Protein AF-A0A973GA09-F1 (afdb_monomer)

Mean predicted aligned error: 13.5 Å

Secondary structure (DSSP, 8-state):
------B-EEEE-SBTTTB--HHHHHHHHHHHHHHTT----HHHHGGGTTS-HHHHHHHHHHHHTPPPPTTTTHHHHHHHHHHHHHHHTT--GGGBPTTHHHHHHHHHHTT--EEEE-S-TTHHHHHHHTT-GGG-SEEE-TTT-SS-TTSTHHHHHHHHHHT--GGGEEEEESSHHHHHHHHHTT-EEEEES-GGG-TT-SEEESSGGG--HHHHB---TT----PPPPHHHHHSTTT---HHHHHHHHHHHHHS-HHHHHHTTEEEE-SS-SHHHHHHHHHH---SEEEPPPB-HHHHHHHHHHHHHH-SSPPEEEE--SSBGGGTBTTS-B---HHHHHTTT-THHHHHHHHHHHHHHHHTT--EE---B------TT-TTTTTTSS-S-HHHHHHHHHHHHHHHHHTT-EEEEEEET--SSSSS-TTTS-EE----HHHHIIIIIHHHHHHHHTT--EEEE-SEE-HHHHHHHSTT--GGG---TTT-HIIIIIIIIIIS---SEEEES-TTSHHHHTTS-HHHHHHHHHHTT-SBEE--SSHHHHHHHHHHHHHHT-

Solvent-accessible surface area (backbone atoms only — not comparable to full-atom values): 28241 Å² total; per-residue (Å²): 136,85,84,85,74,66,21,63,31,43,34,30,33,48,66,58,44,39,28,74,46,62,68,45,52,49,53,23,49,30,55,52,30,46,78,57,74,24,84,63,46,75,81,62,48,60,78,43,59,60,45,36,74,68,57,35,46,52,52,52,30,60,75,40,72,48,78,81,48,96,74,74,41,50,73,56,55,50,51,34,48,52,50,32,54,64,57,53,72,74,50,36,56,84,51,47,32,65,31,34,69,60,45,43,52,50,35,52,74,30,51,39,52,32,24,30,34,32,71,43,72,56,49,70,60,52,29,56,46,38,70,47,52,92,62,41,81,40,83,33,30,36,83,78,47,92,59,42,39,48,46,25,56,38,52,46,55,30,27,56,74,71,73,42,64,38,70,34,28,35,34,38,32,53,40,53,38,43,42,48,7,33,50,72,43,52,24,45,32,38,24,36,40,63,65,90,67,38,82,82,34,78,41,68,35,74,43,46,64,77,63,55,64,74,80,54,31,61,61,64,45,66,72,71,73,83,68,76,81,48,72,69,54,44,43,29,73,46,64,57,44,52,73,68,56,45,51,48,53,51,54,52,61,70,69,45,52,73,65,48,53,54,19,45,27,30,29,37,62,51,80,69,81,43,72,67,52,52,52,56,46,50,70,68,40,53,51,30,23,34,36,46,68,60,37,53,48,66,62,46,30,53,53,44,51,54,52,49,74,68,41,91,61,80,56,44,27,28,24,57,36,58,36,12,18,27,36,42,15,61,80,45,57,72,74,51,40,34,26,60,30,46,73,67,76,44,57,64,45,27,18,49,45,19,29,47,16,14,45,57,32,36,75,37,60,33,40,31,27,60,15,44,45,51,23,41,37,72,28,89,67,16,76,73,30,71,54,56,8,35,37,57,49,41,69,55,21,19,55,27,37,23,30,17,32,42,24,12,38,77,37,62,13,42,21,19,42,27,39,33,80,41,48,15,59,32,66,59,52,36,65,75,34,64,28,48,30,80,52,49,59,69,58,35,44,72,28,49,46,47,22,53,47,44,26,49,74,52,42,41,36,26,36,27,23,18,33,27,23,43,66,42,52,49,37,71,76,37,77,84,65,53,80,92,72,63,45,25,25,35,52,19,36,63,50,37,32,44,42,40,31,63,71,62,57,50,67,46,50,29,29,32,43,61,56,84,23,33,16,54,50,72,85,35,61,65,64,58,40,54,24,40,20,42,60,10,50,33,62,29,45,23,46,65,95,48,64,63,60,50,52,50,25,32,54,48,26,56,75,76,62,90

Sequence (562 aa):
MLTTTVARGAIFDLDGVLVDTAGHHYAAWREEALHLGLDLTPEQNELLKGVGRMDALAIVLGLAGVPVPDDGGQAIAERKNRRYLELIESLTPADVLPGARELLLRLRAIGVPTALGSASRNARHILSLIGLTDLLDVVVDGTVVGRAKPDPEVFVVAAERLGLPPSECVVFEDALAGVEAAQAGGMRVVGVGEVAMLGGASFVVRDLSEIRPEVLFDVTAPRRHLTAPTPDVLRGAPFHLDDDALAWVTSTREGLSLEQKVGQLFCLIDLPATTDNVDRAFAVVEPGGYLRRPAPSHEIAELTTYMQAKATVPLLVAANLETGANMIATDLTSFGSPLQTAATGDVTNAYRLGQVCGTQARAVGCTWGFSPVVDVQLNHANPMGLTRGFGSDAATVASHGAAFVRGMQEAGVAASVKHWPGDGVDDRDQHLVTAVNSLSVDEWEATFGHVYRTVIDAGAMTVMAAHITSPAWSRELRPGIADEDILPASLAPEITTELLRDRLGFRGLVVTDASLMAGMQIPMARHDMVPASIAAGCDMFLFTLDYAEDVASLLDGVRRGV

Structure (mmCIF, N/CA/C/O backbone):
data_AF-A0A973GA09-F1
#
_entry.id   AF-A0A973GA09-F1
#
loop_
_atom_site.group_PDB
_atom_site.id
_atom_site.type_symbol
_atom_site.label_atom_id
_atom_site.label_alt_id
_atom_site.label_comp_id
_atom_site.label_asym_id
_atom_site.label_entity_id
_atom_site.label_seq_id
_atom_site.pdbx_PDB_ins_code
_atom_site.Cartn_x
_atom_site.Cartn_y
_atom_site.Cartn_z
_atom_site.occupancy
_atom_site.B_iso_or_equiv
_atom_site.auth_seq_id
_atom_site.auth_comp_id
_atom_site.auth_asym_id
_atom_site.auth_atom_id
_atom_site.pdbx_PDB_model_num
ATOM 1 N N . MET A 1 1 ? 29.082 14.029 -10.237 1.00 26.67 1 MET A N 1
ATOM 2 C CA . MET A 1 1 ? 27.949 14.816 -9.707 1.00 26.67 1 MET A CA 1
ATOM 3 C C . MET A 1 1 ? 26.794 14.627 -10.671 1.00 26.67 1 MET A C 1
ATOM 5 O O . MET A 1 1 ? 26.914 15.036 -11.815 1.00 26.67 1 MET A O 1
ATOM 9 N N . LEU A 1 2 ? 25.775 13.882 -10.239 1.00 31.08 2 LEU A N 1
ATOM 10 C CA . LEU A 1 2 ? 24.598 13.504 -11.021 1.00 31.08 2 LEU A CA 1
ATOM 11 C C . LEU A 1 2 ? 23.664 14.713 -11.158 1.00 31.08 2 LEU A C 1
ATOM 13 O O . LEU A 1 2 ? 23.124 15.180 -10.161 1.00 31.08 2 LEU A O 1
ATOM 17 N N . THR A 1 3 ? 23.455 15.213 -12.372 1.00 30.72 3 THR A N 1
ATOM 18 C CA . THR A 1 3 ? 22.243 15.971 -12.708 1.00 30.72 3 THR A CA 1
ATOM 19 C C . THR A 1 3 ? 21.178 14.949 -13.091 1.00 30.72 3 THR A C 1
ATOM 21 O O . THR A 1 3 ? 21.221 14.344 -14.160 1.00 30.72 3 THR A O 1
ATOM 24 N N . THR A 1 4 ? 20.300 14.680 -12.133 1.00 41.12 4 THR A N 1
ATOM 25 C CA . THR A 1 4 ? 19.290 13.623 -12.089 1.00 41.12 4 THR A CA 1
ATOM 26 C C . THR A 1 4 ? 18.041 13.997 -12.888 1.00 41.12 4 THR A C 1
ATOM 28 O O . THR A 1 4 ? 17.072 14.506 -12.330 1.00 41.12 4 THR A O 1
ATOM 31 N N . THR A 1 5 ? 18.032 13.737 -14.192 1.00 51.38 5 THR A N 1
ATOM 32 C CA . THR A 1 5 ? 16.768 13.576 -14.929 1.00 51.38 5 THR A CA 1
ATOM 33 C C . THR A 1 5 ? 16.716 12.134 -15.396 1.00 51.38 5 THR A C 1
ATOM 35 O O . THR A 1 5 ? 17.500 11.724 -16.253 1.00 51.38 5 THR A O 1
ATOM 38 N N . VAL A 1 6 ? 15.887 11.336 -14.732 1.00 66.25 6 VAL A N 1
ATOM 39 C CA . VAL A 1 6 ? 15.753 9.901 -14.983 1.00 66.25 6 VAL A CA 1
ATOM 40 C C . VAL A 1 6 ? 14.973 9.698 -16.290 1.00 66.25 6 VAL A C 1
ATOM 42 O O . VAL A 1 6 ? 14.008 10.418 -16.539 1.00 66.25 6 VAL A O 1
ATOM 45 N N . ALA A 1 7 ? 15.423 8.792 -17.164 1.00 80.56 7 ALA A N 1
ATOM 46 C CA . ALA A 1 7 ? 14.785 8.580 -18.464 1.00 80.56 7 ALA A CA 1
ATOM 47 C C . ALA A 1 7 ? 13.487 7.765 -18.330 1.00 80.56 7 ALA A C 1
ATOM 49 O O . ALA A 1 7 ? 13.376 6.905 -17.458 1.00 80.56 7 ALA A O 1
ATOM 50 N N . ARG A 1 8 ? 12.512 8.021 -19.208 1.00 85.25 8 ARG A N 1
ATOM 51 C CA . ARG A 1 8 ? 11.200 7.351 -19.233 1.00 85.25 8 ARG A CA 1
ATOM 52 C C . ARG A 1 8 ? 11.000 6.427 -20.432 1.00 85.25 8 ARG A C 1
ATOM 54 O O . ARG A 1 8 ? 10.070 5.637 -20.411 1.00 85.25 8 ARG A O 1
ATOM 61 N N . GLY A 1 9 ? 11.845 6.512 -21.460 1.00 91.88 9 GLY A N 1
ATOM 62 C CA . GLY A 1 9 ? 11.745 5.676 -22.660 1.00 91.88 9 GLY A CA 1
ATOM 63 C C . GLY A 1 9 ? 13.108 5.294 -23.221 1.00 91.88 9 GLY A C 1
ATOM 64 O O . GLY A 1 9 ? 14.068 6.062 -23.118 1.00 91.88 9 GLY A O 1
ATOM 65 N N . ALA A 1 10 ? 13.187 4.106 -23.817 1.00 95.88 10 ALA A N 1
ATOM 66 C CA . ALA A 1 10 ? 14.401 3.571 -24.424 1.00 95.88 10 ALA A CA 1
ATOM 67 C C . ALA A 1 10 ? 14.240 3.461 -25.945 1.00 95.88 10 ALA A C 1
ATOM 69 O O . ALA A 1 10 ? 13.280 2.867 -26.431 1.00 95.88 10 ALA A O 1
ATOM 70 N N . ILE A 1 11 ? 15.184 4.013 -26.703 1.00 97.56 11 ILE A N 1
ATOM 71 C CA . ILE A 1 11 ? 15.194 3.951 -28.166 1.00 97.56 11 ILE A CA 1
ATOM 72 C C . ILE A 1 11 ? 16.475 3.246 -28.605 1.00 97.56 11 ILE A C 1
ATOM 74 O O . ILE A 1 11 ? 17.568 3.644 -28.216 1.00 97.56 11 ILE A O 1
ATOM 78 N N . PHE A 1 12 ? 16.350 2.198 -29.405 1.00 97.44 12 PHE A N 1
ATOM 79 C CA . PHE A 1 12 ? 17.466 1.378 -29.859 1.00 97.44 12 PHE A CA 1
ATOM 80 C C . PHE A 1 12 ? 17.711 1.602 -31.345 1.00 97.44 12 PHE A C 1
ATOM 82 O O . PHE A 1 12 ? 16.765 1.581 -32.141 1.00 97.44 12 PHE A O 1
ATOM 89 N N . ASP A 1 13 ? 18.972 1.764 -31.734 1.00 94.69 13 ASP A N 1
ATOM 90 C CA . ASP A 1 13 ? 19.345 1.445 -33.106 1.00 94.69 13 ASP A CA 1
ATOM 91 C C . ASP A 1 13 ? 19.270 -0.066 -33.358 1.00 94.69 13 ASP A C 1
ATOM 93 O O . ASP A 1 13 ? 19.177 -0.875 -32.432 1.00 94.69 13 ASP A O 1
ATOM 97 N N . LEU A 1 14 ? 19.257 -0.451 -34.630 1.00 93.00 14 LEU A N 1
ATOM 98 C CA . LEU A 1 14 ? 19.229 -1.847 -35.029 1.00 93.00 14 LEU A CA 1
ATOM 99 C C . LEU A 1 14 ? 20.637 -2.426 -35.167 1.00 93.00 14 LEU A C 1
ATOM 101 O O . LEU A 1 14 ? 20.949 -3.447 -34.550 1.00 93.00 14 LEU A O 1
ATOM 105 N N . ASP A 1 15 ? 21.443 -1.802 -36.021 1.00 87.81 15 ASP A N 1
ATOM 106 C CA . ASP A 1 15 ? 22.656 -2.382 -36.575 1.00 87.81 15 ASP A CA 1
ATOM 107 C C . ASP A 1 15 ? 23.801 -2.099 -35.592 1.00 87.81 15 ASP A C 1
ATOM 109 O O . ASP A 1 15 ? 24.046 -0.957 -35.243 1.00 87.81 15 ASP A O 1
ATOM 113 N N . GLY A 1 16 ? 24.461 -3.136 -35.070 1.00 86.75 16 GLY A N 1
ATOM 114 C CA . GLY A 1 16 ? 25.521 -2.975 -34.062 1.00 86.75 16 GLY A CA 1
ATOM 115 C C . GLY A 1 16 ? 25.029 -2.734 -32.626 1.00 86.75 16 GLY A C 1
ATOM 116 O O . GLY A 1 16 ? 25.835 -2.761 -31.697 1.00 86.75 16 GLY A O 1
ATOM 117 N N . VAL A 1 17 ? 23.712 -2.600 -32.417 1.00 93.69 17 VAL A N 1
ATOM 118 C CA . VAL A 1 17 ? 23.085 -2.490 -31.084 1.00 93.69 17 VAL A CA 1
ATOM 119 C C . VAL A 1 17 ? 22.222 -3.707 -30.744 1.00 93.69 17 VAL A C 1
ATOM 121 O O . VAL A 1 17 ? 22.450 -4.348 -29.719 1.00 93.69 17 VAL A O 1
ATOM 124 N N . LEU A 1 18 ? 21.245 -4.061 -31.588 1.00 95.06 18 LEU A N 1
ATOM 125 C CA . LEU A 1 18 ? 20.392 -5.241 -31.368 1.00 95.06 18 LEU A CA 1
ATOM 126 C C . LEU A 1 18 ? 20.917 -6.485 -32.093 1.00 95.06 18 LEU A C 1
ATOM 128 O O . LEU A 1 18 ? 20.734 -7.604 -31.612 1.00 95.06 18 LEU A O 1
ATOM 132 N N . VAL A 1 19 ? 21.559 -6.301 -33.246 1.00 93.44 19 VAL A N 1
ATOM 133 C CA . VAL A 1 19 ? 22.061 -7.378 -34.110 1.00 93.44 19 VAL A CA 1
ATOM 134 C C . VAL A 1 19 ? 23.282 -6.898 -34.895 1.00 93.44 19 VAL A C 1
ATOM 136 O O . VAL A 1 19 ? 23.332 -5.746 -35.328 1.00 93.44 19 VAL A O 1
ATOM 139 N N . ASP A 1 20 ? 24.267 -7.771 -35.121 1.00 87.25 20 ASP A N 1
ATOM 140 C CA . ASP A 1 20 ? 25.398 -7.449 -36.000 1.00 87.25 20 ASP A CA 1
ATOM 141 C C . ASP A 1 20 ? 25.055 -7.728 -37.471 1.00 87.25 20 ASP A C 1
ATOM 143 O O . ASP A 1 20 ? 25.169 -8.841 -37.992 1.00 87.25 20 ASP A O 1
ATOM 147 N N . THR A 1 21 ? 24.643 -6.680 -38.177 1.00 85.12 21 THR A N 1
ATOM 148 C CA . THR A 1 21 ? 24.428 -6.706 -39.631 1.00 85.12 21 THR A CA 1
ATOM 149 C C . THR A 1 21 ? 25.549 -5.996 -40.395 1.00 85.12 21 THR A C 1
ATOM 151 O O . THR A 1 21 ? 25.531 -5.980 -41.633 1.00 85.12 21 THR A O 1
ATOM 154 N N . ALA A 1 22 ? 26.545 -5.431 -39.702 1.00 77.69 22 ALA A N 1
ATOM 155 C CA . ALA A 1 22 ? 27.584 -4.605 -40.309 1.00 77.69 22 ALA A CA 1
ATOM 156 C C . ALA A 1 22 ? 28.418 -5.418 -41.309 1.00 77.69 22 ALA A C 1
ATOM 158 O O . ALA A 1 22 ? 28.698 -4.953 -42.419 1.00 77.69 22 ALA A O 1
ATOM 159 N N . GLY A 1 23 ? 28.717 -6.678 -40.969 1.00 83.81 23 GLY A N 1
ATOM 160 C CA . GLY A 1 23 ? 29.379 -7.622 -41.872 1.00 83.81 23 GLY A CA 1
ATOM 161 C C . GLY A 1 23 ? 28.582 -7.901 -43.154 1.00 83.81 23 GLY A C 1
ATOM 162 O O . GLY A 1 23 ? 29.153 -7.943 -44.245 1.00 83.81 23 GLY A O 1
ATOM 163 N N . HIS A 1 24 ? 27.255 -8.011 -43.055 1.00 88.62 24 HIS A N 1
ATOM 164 C CA . HIS A 1 24 ? 26.363 -8.233 -44.199 1.00 88.62 24 HIS A CA 1
ATOM 165 C C . HIS A 1 24 ? 26.293 -6.991 -45.103 1.00 88.62 24 HIS A C 1
ATOM 167 O O . HIS A 1 24 ? 26.296 -7.099 -46.334 1.00 88.62 24 HIS A O 1
ATOM 173 N N . HIS A 1 25 ? 26.277 -5.793 -44.507 1.00 86.56 25 HIS A N 1
ATOM 174 C CA . HIS A 1 25 ? 26.363 -4.534 -45.244 1.00 86.56 25 HIS A CA 1
ATOM 175 C C . HIS A 1 25 ? 27.683 -4.399 -46.001 1.00 86.56 25 HIS A C 1
ATOM 177 O O . HIS A 1 25 ? 27.648 -4.076 -47.190 1.00 86.56 25 HIS A O 1
ATOM 183 N N . TYR A 1 26 ? 28.805 -4.675 -45.334 1.00 88.56 26 TYR A N 1
ATOM 184 C CA . TYR A 1 26 ? 30.134 -4.631 -45.934 1.00 88.56 26 TYR A CA 1
ATOM 185 C C . TYR A 1 26 ? 30.271 -5.633 -47.079 1.00 88.56 26 TYR A C 1
ATOM 187 O O . TYR A 1 26 ? 30.707 -5.257 -48.161 1.00 88.56 26 TYR A O 1
ATOM 195 N N . ALA A 1 27 ? 29.832 -6.881 -46.891 1.00 89.12 27 ALA A N 1
ATOM 196 C CA . ALA A 1 27 ? 29.879 -7.901 -47.936 1.00 89.12 27 ALA A CA 1
ATOM 197 C C . ALA A 1 27 ? 29.090 -7.477 -49.188 1.00 89.12 27 ALA A C 1
ATOM 199 O O . ALA A 1 27 ? 29.618 -7.540 -50.298 1.00 89.12 27 ALA A O 1
ATOM 200 N N . ALA A 1 28 ? 27.864 -6.972 -49.009 1.00 91.81 28 ALA A N 1
ATOM 201 C CA . ALA A 1 28 ? 27.042 -6.495 -50.118 1.00 91.81 28 ALA A CA 1
ATOM 202 C C . ALA A 1 28 ? 27.638 -5.254 -50.810 1.00 91.81 28 ALA A C 1
ATOM 204 O O . ALA A 1 28 ? 27.583 -5.144 -52.033 1.00 91.81 28 ALA A O 1
ATOM 205 N N . TRP A 1 29 ? 28.206 -4.314 -50.046 1.00 92.06 29 TRP A N 1
ATOM 206 C CA . TRP A 1 29 ? 28.852 -3.130 -50.618 1.00 92.06 29 TRP A CA 1
ATOM 207 C C . TRP A 1 29 ? 30.155 -3.455 -51.334 1.00 92.06 29 TRP A C 1
ATOM 209 O O . TRP A 1 29 ? 30.391 -2.916 -52.409 1.00 92.06 29 TRP A O 1
ATOM 219 N N . ARG A 1 30 ? 30.977 -4.347 -50.781 1.00 93.31 30 ARG A N 1
ATOM 220 C CA . ARG A 1 30 ? 32.222 -4.800 -51.399 1.00 93.31 30 ARG A CA 1
ATOM 221 C C . ARG A 1 30 ? 31.956 -5.524 -52.715 1.00 93.31 30 ARG A C 1
ATOM 223 O O . ARG A 1 30 ? 32.663 -5.279 -53.683 1.00 93.31 30 ARG A O 1
ATOM 230 N N . GLU A 1 31 ? 30.924 -6.365 -52.775 1.00 92.06 31 GLU A N 1
ATOM 231 C CA . GLU A 1 31 ? 30.526 -7.047 -54.012 1.00 92.06 31 GLU A CA 1
ATOM 232 C C . GLU A 1 31 ? 30.139 -6.050 -55.117 1.00 92.06 31 GLU A C 1
ATOM 234 O O . GLU A 1 31 ? 30.657 -6.129 -56.231 1.00 92.06 31 GLU A O 1
ATOM 239 N N . GLU A 1 32 ? 29.306 -5.049 -54.810 1.00 92.38 32 GLU A N 1
ATOM 240 C CA . GLU A 1 32 ? 28.968 -4.010 -55.794 1.00 92.38 32 GLU A CA 1
ATOM 241 C C . GLU A 1 32 ? 30.149 -3.083 -56.111 1.00 92.38 32 GLU A C 1
ATOM 243 O O . GLU A 1 32 ? 30.322 -2.692 -57.263 1.00 92.38 32 GLU A O 1
ATOM 248 N N . ALA A 1 33 ? 30.997 -2.754 -55.135 1.00 91.50 33 ALA A N 1
ATOM 249 C CA . ALA A 1 33 ? 32.199 -1.957 -55.360 1.00 91.50 33 ALA A CA 1
ATOM 250 C C . ALA A 1 33 ? 33.172 -2.669 -56.314 1.00 91.50 33 ALA A C 1
ATOM 252 O O . ALA A 1 33 ? 33.726 -2.027 -57.207 1.00 91.50 33 ALA A O 1
ATOM 253 N N . LEU A 1 34 ? 33.313 -3.996 -56.209 1.00 92.19 34 LEU A N 1
ATOM 254 C CA . LEU A 1 34 ? 34.140 -4.790 -57.120 1.00 92.19 34 LEU A CA 1
ATOM 255 C C . LEU A 1 34 ? 33.626 -4.708 -58.563 1.00 92.19 34 LEU A C 1
ATOM 257 O O . LEU A 1 34 ? 34.431 -4.590 -59.488 1.00 92.19 34 LEU A O 1
ATOM 261 N N . HIS A 1 35 ? 32.304 -4.686 -58.769 1.00 90.00 35 HIS A N 1
ATOM 262 C CA . HIS A 1 35 ? 31.712 -4.438 -60.092 1.00 90.00 35 HIS A CA 1
ATOM 263 C C . HIS A 1 35 ? 32.025 -3.034 -60.635 1.00 90.00 35 HIS A C 1
ATOM 265 O O . HIS A 1 35 ? 32.057 -2.839 -61.850 1.00 90.00 35 HIS A O 1
ATOM 271 N N . LEU A 1 36 ? 32.279 -2.071 -59.747 1.00 89.75 36 LEU A N 1
ATOM 272 C CA . LEU A 1 36 ? 32.682 -0.701 -60.071 1.00 89.75 36 LEU A CA 1
ATOM 273 C C . LEU A 1 36 ? 34.210 -0.527 -60.168 1.00 89.75 36 LEU A C 1
ATOM 275 O O . LEU A 1 36 ? 34.677 0.574 -60.444 1.00 89.75 36 LEU A O 1
ATOM 279 N N . GLY A 1 37 ? 34.991 -1.596 -59.975 1.00 89.94 37 GLY A N 1
ATOM 280 C CA . GLY A 1 37 ? 36.455 -1.566 -60.036 1.00 89.94 37 GLY A CA 1
ATOM 281 C C . GLY A 1 37 ? 37.154 -1.162 -58.731 1.00 89.94 37 GLY A C 1
ATOM 282 O O . GLY A 1 37 ? 38.347 -0.866 -58.761 1.00 89.94 37 GLY A O 1
ATOM 283 N N . LEU A 1 38 ? 36.445 -1.167 -57.598 1.00 91.88 38 LEU A N 1
ATOM 284 C CA . LEU A 1 38 ? 36.961 -0.852 -56.264 1.00 91.88 38 LEU A CA 1
ATOM 285 C C . LEU A 1 38 ? 36.882 -2.083 -55.345 1.00 91.88 38 LEU A C 1
ATOM 287 O O . LEU A 1 38 ? 35.798 -2.593 -55.086 1.00 91.88 38 LEU A O 1
ATOM 291 N N . ASP A 1 39 ? 38.004 -2.530 -54.776 1.00 92.81 39 ASP A N 1
ATOM 292 C CA . ASP A 1 39 ? 37.968 -3.462 -53.637 1.00 92.81 39 ASP A CA 1
ATOM 293 C C . ASP A 1 39 ? 37.841 -2.645 -52.345 1.00 92.81 39 ASP A C 1
ATOM 295 O O . ASP A 1 39 ? 38.828 -2.114 -51.836 1.00 92.81 39 ASP A O 1
ATOM 299 N N . LEU A 1 40 ? 36.603 -2.469 -51.876 1.00 91.88 40 LEU A N 1
ATOM 300 C CA . LEU A 1 40 ? 36.290 -1.663 -50.695 1.00 91.88 40 LEU A CA 1
ATOM 301 C C . LEU A 1 40 ? 36.963 -2.263 -49.452 1.00 91.88 40 LEU A C 1
ATOM 303 O O . LEU A 1 40 ? 36.662 -3.401 -49.091 1.00 91.88 40 LEU A O 1
ATOM 307 N N . THR A 1 41 ? 37.838 -1.504 -48.787 1.00 91.25 41 THR A N 1
ATOM 308 C CA . THR A 1 41 ? 38.525 -1.970 -47.569 1.00 91.25 41 THR A CA 1
ATOM 309 C C . THR A 1 41 ? 37.661 -1.777 -46.314 1.00 91.25 41 THR A C 1
ATOM 311 O O . THR A 1 41 ? 36.750 -0.941 -46.321 1.00 91.25 41 THR A O 1
ATOM 314 N N . PRO A 1 42 ? 37.939 -2.493 -45.205 1.00 86.06 42 PRO A N 1
ATOM 315 C CA . PRO A 1 42 ? 37.242 -2.275 -43.937 1.00 86.06 42 PRO A CA 1
ATOM 316 C C . PRO A 1 42 ? 37.328 -0.824 -43.444 1.00 86.06 42 PRO A C 1
ATOM 318 O O . PRO A 1 42 ? 36.329 -0.271 -42.999 1.00 86.06 42 PRO A O 1
ATOM 321 N N . GLU A 1 43 ? 38.483 -0.171 -43.601 1.00 84.94 43 GLU A N 1
ATOM 322 C CA . GLU A 1 43 ? 38.691 1.223 -43.186 1.00 84.94 43 GLU A CA 1
ATOM 323 C C . GLU A 1 43 ? 37.835 2.200 -44.003 1.00 84.94 43 GLU A C 1
ATOM 325 O O . GLU A 1 43 ? 37.344 3.193 -43.472 1.00 84.94 43 GLU A O 1
ATOM 330 N N . GLN A 1 44 ? 37.625 1.920 -45.293 1.00 87.38 44 GLN A N 1
ATOM 331 C CA . GLN A 1 44 ? 36.728 2.706 -46.142 1.00 87.38 44 GLN A CA 1
ATOM 332 C C . GLN A 1 44 ? 35.255 2.446 -45.808 1.00 87.38 44 GLN A C 1
ATOM 334 O O . GLN A 1 44 ? 34.435 3.358 -45.903 1.00 87.38 44 GLN A O 1
ATOM 339 N N . ASN A 1 45 ? 34.915 1.219 -45.402 1.00 87.25 45 ASN A N 1
ATOM 340 C CA . ASN A 1 45 ? 33.556 0.845 -45.018 1.00 87.25 45 ASN A CA 1
ATOM 341 C C . ASN A 1 45 ? 33.071 1.567 -43.751 1.00 87.25 45 ASN A C 1
ATOM 343 O O . ASN A 1 45 ? 31.871 1.784 -43.610 1.00 87.25 45 ASN A O 1
ATOM 347 N N . GLU A 1 46 ? 33.972 2.001 -42.865 1.00 81.44 46 GLU A N 1
ATOM 348 C CA . GLU A 1 46 ? 33.606 2.828 -41.704 1.00 81.44 46 GLU A CA 1
ATOM 349 C C . GLU A 1 46 ? 32.888 4.128 -42.110 1.00 81.44 46 GLU A C 1
ATOM 351 O O . GLU A 1 46 ? 31.983 4.570 -41.408 1.00 81.44 46 GLU A O 1
ATOM 356 N N . LEU A 1 47 ? 33.196 4.692 -43.286 1.00 81.62 47 LEU A N 1
ATOM 357 C CA . LEU A 1 47 ? 32.510 5.879 -43.824 1.00 81.62 47 LEU A CA 1
ATOM 358 C C . LEU A 1 47 ? 31.046 5.611 -44.212 1.00 81.62 47 LEU A C 1
ATOM 360 O O . LEU A 1 47 ? 30.290 6.551 -44.445 1.00 81.62 47 LEU A O 1
ATOM 364 N N . LEU A 1 48 ? 30.657 4.339 -44.335 1.00 83.12 48 LEU A N 1
ATOM 365 C CA . LEU A 1 48 ? 29.326 3.911 -44.767 1.00 83.12 48 LEU A CA 1
ATOM 366 C C . LEU A 1 48 ? 28.406 3.558 -43.589 1.00 83.12 48 LEU A C 1
ATOM 368 O O . LEU A 1 48 ? 27.222 3.294 -43.809 1.00 83.12 48 LEU A O 1
ATOM 372 N N . LYS A 1 49 ? 28.923 3.515 -42.354 1.00 76.62 49 LYS A N 1
ATOM 373 C CA . LYS A 1 49 ? 28.125 3.185 -41.167 1.00 76.62 49 LYS A CA 1
ATOM 374 C C . LYS A 1 49 ? 27.208 4.346 -40.786 1.00 76.62 49 LYS A C 1
ATOM 376 O O . LYS A 1 49 ? 27.611 5.505 -40.807 1.00 76.62 49 LYS A O 1
ATOM 381 N N . GLY A 1 50 ? 25.960 4.030 -40.448 1.00 67.19 50 GLY A N 1
ATOM 382 C CA . GLY A 1 50 ? 24.969 5.004 -39.979 1.00 67.19 50 GLY A CA 1
ATOM 383 C C . GLY A 1 50 ? 24.409 5.968 -41.038 1.00 67.19 50 GLY A C 1
ATOM 384 O O . GLY A 1 50 ? 23.468 6.695 -40.729 1.00 67.19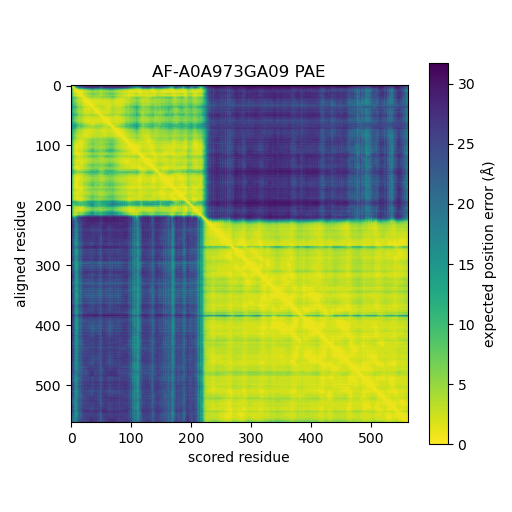 50 GLY A O 1
ATOM 385 N N . VAL A 1 51 ? 24.919 5.971 -42.277 1.00 73.12 51 VAL A N 1
ATOM 386 C CA . VAL A 1 51 ? 24.436 6.854 -43.356 1.00 73.12 51 VAL A CA 1
ATOM 387 C C . VAL A 1 51 ? 23.372 6.184 -44.234 1.00 73.12 51 VAL A C 1
ATOM 389 O O . VAL A 1 51 ? 23.270 4.958 -44.329 1.00 73.12 51 VAL A O 1
ATOM 392 N N . GLY A 1 52 ? 22.559 7.000 -44.910 1.00 75.69 52 GLY A N 1
ATOM 393 C CA . GLY A 1 52 ? 21.510 6.523 -45.808 1.00 75.69 52 GLY A CA 1
ATOM 394 C C . GLY A 1 52 ? 22.057 5.745 -47.011 1.00 75.69 52 GLY A C 1
ATOM 395 O O . GLY A 1 52 ? 23.182 5.944 -47.462 1.00 75.69 52 GLY A O 1
ATOM 396 N N . ARG A 1 53 ? 21.231 4.867 -47.597 1.00 84.69 53 ARG A N 1
ATOM 397 C CA . ARG A 1 53 ? 21.627 4.005 -48.734 1.00 84.69 53 ARG A CA 1
ATOM 398 C C . ARG A 1 53 ? 22.203 4.787 -49.920 1.00 84.69 53 ARG A C 1
ATOM 400 O O . ARG A 1 53 ? 23.167 4.331 -50.529 1.00 84.69 53 ARG A O 1
ATOM 407 N N . MET A 1 54 ? 21.584 5.914 -50.270 1.00 85.56 54 MET A N 1
ATOM 408 C CA . MET A 1 54 ? 22.017 6.730 -51.409 1.00 85.56 54 MET A CA 1
ATOM 409 C C . MET A 1 54 ? 23.276 7.540 -51.088 1.00 85.56 54 MET A C 1
ATOM 411 O O . MET A 1 54 ? 24.119 7.708 -51.964 1.00 85.56 54 MET A O 1
ATOM 415 N N . ASP A 1 55 ? 23.449 7.959 -49.835 1.00 84.50 55 ASP A N 1
ATOM 416 C CA . ASP A 1 55 ? 24.662 8.648 -49.385 1.00 84.50 55 ASP A CA 1
ATOM 417 C C . ASP A 1 55 ? 25.852 7.681 -49.361 1.00 84.50 55 ASP A C 1
ATOM 419 O O . ASP A 1 55 ? 26.914 7.984 -49.903 1.00 84.50 55 ASP A O 1
ATOM 423 N N . ALA A 1 56 ? 25.644 6.459 -48.853 1.00 87.12 56 ALA A N 1
ATOM 424 C CA . ALA A 1 56 ? 26.625 5.380 -48.937 1.00 87.12 56 ALA A CA 1
ATOM 425 C C . ALA A 1 56 ? 27.010 5.075 -50.395 1.00 87.12 56 ALA A C 1
ATOM 427 O O . ALA A 1 56 ? 28.191 4.908 -50.698 1.00 87.12 56 ALA A O 1
ATOM 428 N N . LEU A 1 57 ? 26.039 5.058 -51.319 1.00 90.94 57 LEU A N 1
ATOM 429 C CA . LEU A 1 57 ? 26.322 4.877 -52.744 1.00 90.94 57 LEU A CA 1
ATOM 430 C C . LEU A 1 57 ? 27.204 6.000 -53.301 1.00 90.94 57 LEU A C 1
ATOM 432 O O . LEU A 1 57 ? 28.148 5.721 -54.036 1.00 90.94 57 LEU A O 1
ATOM 436 N N . ALA A 1 58 ? 26.909 7.256 -52.961 1.00 89.25 58 ALA A N 1
ATOM 437 C CA . ALA A 1 58 ? 27.688 8.401 -53.421 1.00 89.25 58 ALA A CA 1
ATOM 438 C C . ALA A 1 58 ? 29.149 8.324 -52.945 1.00 89.25 58 ALA A C 1
ATOM 440 O O . ALA A 1 58 ? 30.062 8.594 -53.727 1.00 89.25 58 ALA A O 1
ATOM 441 N N . ILE A 1 59 ? 29.376 7.882 -51.702 1.00 89.38 59 ILE A N 1
ATOM 442 C CA . ILE A 1 59 ? 30.720 7.640 -51.160 1.00 89.38 59 ILE A CA 1
ATOM 443 C C . ILE A 1 59 ? 31.429 6.539 -51.960 1.00 89.38 59 ILE A C 1
ATOM 445 O O . ILE A 1 59 ? 32.558 6.741 -52.406 1.00 89.38 59 ILE A O 1
ATOM 449 N N . VAL A 1 60 ? 30.767 5.402 -52.205 1.00 92.38 60 VAL A N 1
ATOM 450 C CA . VAL A 1 60 ? 31.346 4.275 -52.962 1.00 92.38 60 VAL A CA 1
ATOM 451 C C . VAL A 1 60 ? 31.687 4.671 -54.404 1.00 92.38 60 VAL A C 1
ATOM 453 O O . VAL A 1 60 ? 32.778 4.357 -54.877 1.00 92.38 60 VAL A O 1
ATOM 456 N N . LEU A 1 61 ? 30.806 5.405 -55.092 1.00 92.00 61 LEU A N 1
ATOM 457 C CA . LEU A 1 61 ? 31.066 5.922 -56.443 1.00 92.00 61 LEU A CA 1
ATOM 458 C C . LEU A 1 61 ? 32.256 6.890 -56.461 1.00 92.00 61 LEU A C 1
ATOM 460 O O . LEU A 1 61 ? 33.113 6.796 -57.341 1.00 92.00 61 LEU A O 1
ATOM 464 N N . GLY A 1 62 ? 32.339 7.776 -55.464 1.00 91.50 62 GLY A N 1
ATOM 465 C CA . GLY A 1 62 ? 33.456 8.704 -55.296 1.00 91.50 62 GLY A CA 1
ATOM 466 C C . GLY A 1 62 ? 34.790 7.988 -55.078 1.00 91.50 62 GLY A C 1
ATOM 467 O O . GLY A 1 62 ? 35.776 8.326 -55.732 1.00 91.50 62 GLY A O 1
ATOM 468 N N . LEU A 1 63 ? 34.814 6.963 -54.221 1.00 91.56 63 LEU A N 1
ATOM 469 C CA . LEU A 1 63 ? 35.998 6.130 -53.979 1.00 91.56 63 LEU A CA 1
ATOM 470 C C . LEU A 1 63 ? 36.414 5.327 -55.219 1.00 91.56 63 LEU A C 1
ATOM 472 O O . LEU A 1 63 ? 37.606 5.164 -55.470 1.00 91.56 63 LEU A O 1
ATOM 476 N N . ALA A 1 64 ? 35.446 4.852 -56.006 1.00 90.69 64 ALA A N 1
ATOM 477 C CA . ALA A 1 64 ? 35.692 4.116 -57.245 1.00 90.69 64 ALA A CA 1
ATOM 478 C C . ALA A 1 64 ? 36.073 5.028 -58.430 1.00 90.69 64 ALA A C 1
ATOM 480 O O . ALA A 1 64 ? 36.484 4.536 -59.480 1.00 90.69 64 ALA A O 1
ATOM 481 N N . GLY A 1 65 ? 35.927 6.352 -58.294 1.00 89.88 65 GLY A N 1
ATOM 482 C CA . GLY A 1 65 ? 36.140 7.303 -59.387 1.00 89.88 65 GLY A CA 1
ATOM 483 C C . GLY A 1 65 ? 35.120 7.168 -60.524 1.00 89.88 65 GLY A C 1
ATOM 484 O O . GLY A 1 65 ? 35.411 7.545 -61.661 1.00 89.88 65 GLY A O 1
ATOM 485 N N . VAL A 1 66 ? 33.937 6.618 -60.236 1.00 89.44 66 VAL A N 1
ATOM 486 C CA . VAL A 1 66 ? 32.873 6.378 -61.218 1.00 89.44 66 VAL A CA 1
ATOM 487 C C . VAL A 1 66 ? 31.876 7.543 -61.175 1.00 89.44 66 VAL A C 1
ATOM 489 O O . VAL A 1 66 ? 31.394 7.887 -60.094 1.00 89.44 66 VAL A O 1
ATOM 492 N N . PRO A 1 67 ? 31.541 8.177 -62.317 1.00 87.38 67 PRO A N 1
ATOM 493 C CA . PRO A 1 67 ? 30.534 9.233 -62.341 1.00 87.38 67 PRO A CA 1
ATOM 494 C C . PRO A 1 67 ? 29.156 8.687 -61.952 1.00 87.38 67 PRO A C 1
ATOM 496 O O . PRO A 1 67 ? 28.831 7.531 -62.223 1.00 87.38 67 PRO A O 1
ATOM 499 N N . VAL A 1 68 ? 28.329 9.540 -61.343 1.00 86.69 68 VAL A N 1
ATOM 500 C CA . VAL A 1 68 ? 26.950 9.182 -60.989 1.00 86.69 68 VAL A CA 1
ATOM 501 C C . VAL A 1 68 ? 26.182 8.815 -62.269 1.00 86.69 68 VAL A C 1
ATOM 503 O O . VAL A 1 68 ? 26.159 9.631 -63.193 1.00 86.69 68 VAL A O 1
ATOM 506 N N . PRO A 1 69 ? 25.577 7.615 -62.355 1.00 87.38 69 PRO A N 1
ATOM 507 C CA . PRO A 1 69 ? 24.819 7.208 -63.537 1.00 87.38 69 PRO A CA 1
ATOM 508 C C . PRO A 1 69 ? 23.564 8.065 -63.765 1.00 87.38 69 PRO A C 1
ATOM 510 O O . PRO A 1 69 ? 23.068 8.714 -62.844 1.00 87.38 69 PRO A O 1
ATOM 513 N N . ASP A 1 70 ? 23.003 8.008 -64.976 1.00 84.25 70 ASP A N 1
ATOM 514 C CA . ASP A 1 70 ? 21.828 8.804 -65.375 1.00 84.25 70 ASP A CA 1
ATOM 515 C C . ASP A 1 70 ? 20.572 8.533 -64.521 1.00 84.25 70 ASP A C 1
ATOM 517 O O . ASP A 1 70 ? 19.720 9.407 -64.371 1.00 84.25 70 ASP A O 1
ATOM 521 N N . ASP A 1 71 ? 20.459 7.340 -63.927 1.00 87.31 71 ASP A N 1
ATOM 522 C CA . ASP A 1 71 ? 19.384 6.966 -62.995 1.00 87.31 71 ASP A CA 1
ATOM 523 C C . ASP A 1 71 ? 19.668 7.392 -61.538 1.00 87.31 71 ASP A C 1
ATOM 525 O O . ASP A 1 71 ? 18.979 6.966 -60.610 1.00 87.31 71 ASP A O 1
ATOM 529 N N . GLY A 1 72 ? 20.716 8.189 -61.308 1.00 84.12 72 GLY A N 1
ATOM 530 C CA . GLY A 1 72 ? 21.183 8.563 -59.974 1.00 84.12 72 GLY A CA 1
ATOM 531 C C . GLY A 1 72 ? 21.817 7.407 -59.192 1.00 84.12 72 GLY A C 1
ATOM 532 O O . GLY A 1 72 ? 22.013 7.528 -57.984 1.00 84.12 7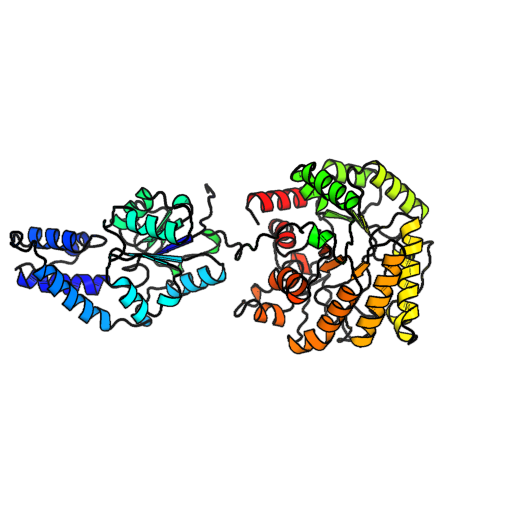2 GLY A O 1
ATOM 533 N N . GLY A 1 73 ? 22.112 6.277 -59.843 1.00 88.88 73 GLY A N 1
ATOM 534 C CA . GLY A 1 73 ? 22.652 5.072 -59.218 1.00 88.88 73 GLY A CA 1
ATOM 535 C C . GLY A 1 73 ? 21.598 4.146 -58.595 1.00 88.88 73 GLY A C 1
ATOM 536 O O . GLY A 1 73 ? 21.954 3.215 -57.867 1.00 88.88 73 GLY A O 1
ATOM 537 N N . GLN A 1 74 ? 20.308 4.353 -58.878 1.00 87.81 74 GLN A N 1
ATOM 538 C CA . GLN A 1 74 ? 19.210 3.545 -58.329 1.00 87.81 74 GLN A CA 1
ATOM 539 C C . GLN A 1 74 ? 19.373 2.049 -58.617 1.00 87.81 74 GLN A C 1
ATOM 541 O O . GLN A 1 74 ? 19.261 1.237 -57.697 1.00 87.81 74 GLN A O 1
ATOM 546 N N . ALA A 1 75 ? 19.733 1.671 -59.846 1.00 88.38 75 ALA A N 1
ATOM 547 C CA . ALA A 1 75 ? 19.942 0.270 -60.197 1.00 88.38 75 ALA A CA 1
ATOM 548 C C . ALA A 1 75 ? 21.077 -0.384 -59.386 1.00 88.38 75 ALA A C 1
ATOM 550 O O . ALA A 1 75 ? 21.009 -1.575 -59.078 1.00 88.38 75 ALA A O 1
ATOM 551 N N . ILE A 1 76 ? 22.118 0.374 -59.020 1.00 90.62 76 ILE A N 1
ATOM 552 C CA . ILE A 1 76 ? 23.227 -0.114 -58.181 1.00 90.62 76 ILE A CA 1
ATOM 553 C C . ILE A 1 76 ? 22.735 -0.319 -56.745 1.00 90.62 76 ILE A C 1
ATOM 555 O O . ILE A 1 76 ? 22.925 -1.390 -56.167 1.00 90.62 76 ILE A O 1
ATOM 559 N N . ALA A 1 77 ? 22.037 0.675 -56.190 1.00 88.44 77 ALA A N 1
ATOM 560 C CA . ALA A 1 77 ? 21.465 0.595 -54.848 1.00 88.44 77 ALA A CA 1
ATOM 561 C C . ALA A 1 77 ? 20.476 -0.576 -54.699 1.00 88.44 77 ALA A C 1
ATOM 563 O O . ALA A 1 77 ? 20.437 -1.230 -53.653 1.00 88.44 77 ALA A O 1
ATOM 564 N N . GLU A 1 78 ? 19.684 -0.862 -55.734 1.00 89.12 78 GLU A N 1
ATOM 565 C CA . GLU A 1 78 ? 18.741 -1.982 -55.754 1.00 89.12 78 GLU A CA 1
ATOM 566 C C . GLU A 1 78 ? 19.433 -3.344 -55.813 1.00 89.12 78 GLU A C 1
ATOM 568 O O . GLU A 1 78 ? 19.036 -4.248 -55.074 1.00 89.12 78 GLU A O 1
ATOM 573 N N . ARG A 1 79 ? 20.478 -3.506 -56.639 1.00 91.19 79 ARG A N 1
ATOM 574 C CA . ARG A 1 79 ? 21.259 -4.755 -56.674 1.00 91.19 79 ARG A CA 1
ATOM 575 C C . ARG A 1 79 ? 21.965 -5.012 -55.349 1.00 91.19 79 ARG A C 1
ATOM 577 O O . ARG A 1 79 ? 21.792 -6.096 -54.791 1.00 91.19 79 ARG A O 1
ATOM 584 N N . LYS A 1 80 ? 22.615 -3.986 -54.778 1.00 91.44 80 LYS A N 1
ATOM 585 C CA . LYS A 1 80 ? 23.186 -4.044 -53.423 1.00 91.44 80 LYS A CA 1
ATOM 586 C C . LYS A 1 80 ? 22.143 -4.511 -52.419 1.00 91.44 80 LYS A C 1
ATOM 588 O O . LYS A 1 80 ? 22.415 -5.377 -51.593 1.00 91.44 80 LYS A O 1
ATOM 593 N N . ASN A 1 81 ? 20.949 -3.914 -52.452 1.00 88.50 81 ASN A N 1
ATOM 594 C CA . ASN A 1 81 ? 19.895 -4.245 -51.499 1.00 88.50 81 ASN A CA 1
ATOM 595 C C . ASN A 1 81 ? 19.381 -5.674 -51.682 1.00 88.50 81 ASN A C 1
ATOM 597 O O . ASN A 1 81 ? 19.142 -6.341 -50.686 1.00 88.50 81 ASN A O 1
ATOM 601 N N . ARG A 1 82 ? 19.238 -6.159 -52.921 1.00 90.50 82 ARG A N 1
ATOM 602 C CA . ARG A 1 82 ? 18.862 -7.555 -53.183 1.00 90.50 82 ARG A CA 1
ATOM 603 C C . ARG A 1 82 ? 19.886 -8.511 -52.586 1.00 90.50 82 ARG A C 1
ATOM 605 O O . ARG A 1 82 ? 19.506 -9.418 -51.857 1.00 90.50 82 ARG A O 1
ATOM 612 N N . ARG A 1 83 ? 21.171 -8.241 -52.818 1.00 91.62 83 ARG A N 1
ATOM 613 C CA . ARG A 1 83 ? 22.251 -9.047 -52.256 1.00 91.62 83 ARG A CA 1
ATOM 614 C C . ARG A 1 83 ? 22.272 -9.002 -50.730 1.00 91.62 83 ARG A C 1
ATOM 616 O O . ARG A 1 83 ? 22.414 -10.026 -50.080 1.00 91.62 83 ARG A O 1
ATOM 623 N N . TYR A 1 84 ? 22.085 -7.819 -50.155 1.00 90.44 84 TYR A N 1
ATOM 624 C CA . TYR A 1 84 ? 21.972 -7.652 -48.710 1.00 90.44 84 TYR A CA 1
ATOM 625 C C . TYR A 1 84 ? 20.792 -8.439 -48.126 1.00 90.44 84 TYR A C 1
ATOM 627 O O . TYR A 1 84 ? 20.974 -9.109 -47.118 1.00 90.44 84 TYR A O 1
ATOM 635 N N . LEU A 1 85 ? 19.617 -8.400 -48.768 1.00 89.69 85 LEU A N 1
ATOM 636 C CA . LEU A 1 85 ? 18.450 -9.177 -48.346 1.00 89.69 85 LEU A CA 1
ATOM 637 C C . LEU A 1 85 ? 18.757 -10.679 -48.338 1.00 89.69 85 LEU A C 1
ATOM 639 O O . LEU A 1 85 ? 18.491 -11.331 -47.341 1.00 89.69 85 LEU A O 1
ATOM 643 N N . GLU A 1 86 ? 19.395 -11.209 -49.386 1.00 91.94 86 GLU A N 1
ATOM 644 C CA . GLU A 1 86 ? 19.826 -12.618 -49.424 1.00 91.94 86 GLU A CA 1
ATOM 645 C C . GLU A 1 86 ? 20.776 -12.979 -48.276 1.00 91.94 86 GLU A C 1
ATOM 647 O O . GLU A 1 86 ? 20.692 -14.075 -47.728 1.00 91.94 86 GLU A O 1
ATOM 652 N N . LEU A 1 87 ? 21.689 -12.069 -47.925 1.00 90.25 87 LEU A N 1
ATOM 653 C CA . LEU A 1 87 ? 22.664 -12.279 -46.859 1.00 90.25 87 LEU A CA 1
ATOM 654 C C . LEU A 1 87 ? 22.019 -12.278 -45.467 1.00 90.25 87 LEU A C 1
ATOM 656 O O . LEU A 1 87 ? 22.460 -13.035 -44.613 1.00 90.25 87 LEU A O 1
ATOM 660 N N . ILE A 1 88 ? 20.988 -11.463 -45.226 1.00 91.88 88 ILE A N 1
ATOM 661 C CA . ILE A 1 88 ? 20.326 -11.414 -43.912 1.00 91.88 88 ILE A CA 1
ATOM 662 C C . ILE A 1 88 ? 19.312 -12.543 -43.692 1.00 91.88 88 ILE A C 1
ATOM 664 O O . ILE A 1 88 ? 18.927 -12.767 -42.553 1.00 91.88 88 ILE A O 1
ATOM 668 N N . GLU A 1 89 ? 18.897 -13.284 -44.727 1.00 92.00 89 GLU A N 1
ATOM 669 C CA . GLU A 1 89 ? 17.998 -14.447 -44.567 1.00 92.00 89 GLU A CA 1
ATOM 670 C C . GLU A 1 89 ? 18.611 -15.566 -43.706 1.00 92.00 89 GLU A C 1
ATOM 672 O O . GLU A 1 89 ? 17.888 -16.428 -43.211 1.00 92.00 89 GLU A O 1
ATOM 677 N N . SER A 1 90 ? 19.934 -15.576 -43.505 1.00 89.69 90 SER A N 1
ATOM 678 C CA . SER A 1 90 ? 20.582 -16.505 -42.573 1.00 89.69 90 SER A CA 1
ATOM 679 C C . SER A 1 90 ? 20.521 -16.067 -41.109 1.00 89.69 90 SER A C 1
ATOM 681 O O . SER A 1 90 ? 20.968 -16.835 -40.259 1.00 89.69 90 SER A O 1
ATOM 683 N N . LEU A 1 91 ? 20.011 -14.866 -40.806 1.00 92.75 91 LEU A N 1
ATOM 684 C CA . LEU A 1 91 ? 19.902 -14.378 -39.433 1.00 92.75 91 LEU A CA 1
ATOM 685 C C . LEU A 1 91 ? 18.891 -15.199 -38.635 1.00 92.75 91 LEU A C 1
ATOM 687 O O . LEU A 1 91 ? 17.806 -15.552 -39.097 1.00 92.75 91 LEU A O 1
ATOM 691 N N . THR A 1 92 ? 19.258 -15.456 -37.393 1.00 91.56 92 THR A N 1
ATOM 692 C CA . THR A 1 92 ? 18.507 -16.231 -36.416 1.00 91.56 92 THR A CA 1
ATOM 693 C C . THR A 1 92 ? 18.489 -15.481 -35.082 1.00 91.56 92 THR A C 1
ATOM 695 O O . THR A 1 92 ? 19.272 -14.553 -34.871 1.00 91.56 92 THR A O 1
ATOM 698 N N . PRO A 1 93 ? 17.668 -15.904 -34.106 1.00 90.88 93 PRO A N 1
ATOM 699 C CA . PRO A 1 93 ? 17.733 -15.345 -32.755 1.00 90.88 93 PRO A CA 1
ATOM 700 C C . PRO A 1 93 ? 19.102 -15.489 -32.062 1.00 90.88 93 PRO A C 1
ATOM 702 O O . PRO A 1 93 ? 19.339 -14.816 -31.065 1.00 90.88 93 PRO A O 1
ATOM 705 N N . ALA A 1 94 ? 19.998 -16.356 -32.555 1.00 89.50 94 ALA A N 1
ATOM 706 C CA . ALA A 1 94 ? 21.354 -16.495 -32.020 1.00 89.50 94 ALA A CA 1
ATOM 707 C C . ALA A 1 94 ? 22.286 -15.339 -32.426 1.00 89.50 94 ALA A C 1
ATOM 709 O O . ALA A 1 94 ? 23.332 -15.168 -31.808 1.00 89.50 94 ALA A O 1
ATOM 710 N N . ASP A 1 95 ? 21.898 -14.550 -33.431 1.00 92.38 95 ASP A N 1
ATOM 711 C CA . ASP A 1 95 ? 22.662 -13.404 -33.934 1.00 92.38 95 ASP A CA 1
ATOM 712 C C . ASP A 1 95 ? 22.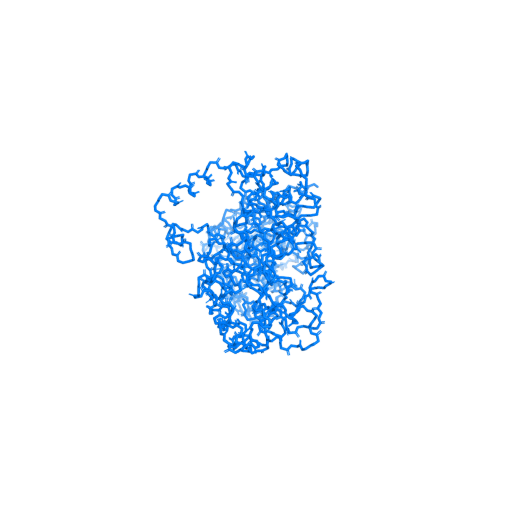331 -12.097 -33.186 1.00 92.38 95 ASP A C 1
ATOM 714 O O . ASP A 1 95 ? 22.890 -11.038 -33.479 1.00 92.38 95 ASP A O 1
ATOM 718 N N . VAL A 1 96 ? 21.422 -12.158 -32.203 1.00 94.62 96 VAL A N 1
ATOM 719 C CA . VAL A 1 96 ? 21.131 -11.046 -31.292 1.00 94.62 96 VAL A CA 1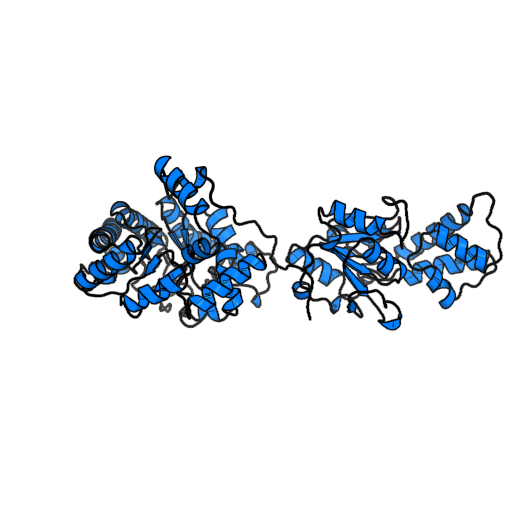
ATOM 720 C C . VAL A 1 96 ? 22.372 -10.729 -30.457 1.00 94.62 96 VAL A C 1
ATOM 722 O O . VAL A 1 96 ? 22.987 -11.622 -29.871 1.00 94.62 96 VAL A O 1
ATOM 725 N N . LEU A 1 97 ? 22.727 -9.445 -30.380 1.00 94.75 97 LEU A N 1
ATOM 726 C CA . LEU A 1 97 ? 23.915 -9.006 -29.653 1.00 94.75 97 LEU A CA 1
ATOM 727 C C . LEU A 1 97 ? 23.787 -9.228 -28.132 1.00 94.75 97 LEU A C 1
ATOM 729 O O . LEU A 1 97 ? 22.677 -9.166 -27.587 1.00 94.75 97 LEU A O 1
ATOM 733 N N . PRO A 1 98 ? 24.909 -9.470 -27.422 1.00 94.50 98 PRO A N 1
ATOM 734 C CA . PRO A 1 98 ? 24.894 -9.762 -25.992 1.00 94.50 98 PRO A CA 1
ATOM 735 C C . PRO A 1 98 ? 24.123 -8.725 -25.166 1.00 94.50 98 PRO A C 1
ATOM 737 O O . PRO A 1 98 ? 24.389 -7.524 -25.224 1.00 94.50 98 PRO A O 1
ATOM 740 N N . GLY A 1 99 ? 23.166 -9.205 -24.370 1.00 92.69 99 GLY A N 1
ATOM 741 C CA . GLY A 1 99 ? 22.361 -8.382 -23.471 1.00 92.69 99 GLY A CA 1
ATOM 742 C C . GLY A 1 99 ? 21.188 -7.653 -24.128 1.00 92.69 99 GLY A C 1
ATOM 743 O O . GLY A 1 99 ? 20.375 -7.092 -23.400 1.00 92.69 99 GLY A O 1
ATOM 744 N N . ALA A 1 100 ? 21.049 -7.655 -25.459 1.00 95.19 100 ALA A N 1
ATOM 745 C CA . ALA A 1 100 ? 19.981 -6.920 -26.141 1.00 95.19 100 ALA A CA 1
ATOM 746 C C . ALA A 1 100 ? 18.587 -7.468 -25.797 1.00 95.19 100 ALA A C 1
ATOM 748 O O . ALA A 1 100 ? 17.694 -6.722 -25.386 1.00 95.19 100 ALA A O 1
ATOM 749 N N . ARG A 1 101 ? 18.401 -8.789 -25.907 1.00 93.75 101 ARG A N 1
ATOM 750 C CA . ARG A 1 101 ? 17.124 -9.442 -25.584 1.00 93.75 101 ARG A CA 1
ATOM 751 C C . ARG A 1 101 ? 16.812 -9.349 -24.095 1.00 93.75 101 ARG A C 1
ATOM 753 O O . ARG A 1 101 ? 15.674 -9.066 -23.725 1.00 93.75 101 ARG A O 1
ATOM 760 N N . GLU A 1 102 ? 17.809 -9.577 -23.246 1.00 92.00 102 GLU A N 1
ATOM 761 C CA . GLU A 1 102 ? 17.680 -9.494 -21.793 1.00 92.00 102 GLU A CA 1
ATOM 762 C C . GLU A 1 102 ? 17.298 -8.081 -21.353 1.00 92.00 102 GLU A C 1
ATOM 764 O O . GLU A 1 102 ? 16.411 -7.923 -20.516 1.00 92.00 102 GLU A O 1
ATOM 769 N N . LEU A 1 103 ? 17.924 -7.055 -21.934 1.00 93.50 103 LEU A N 1
ATOM 770 C CA . LEU A 1 103 ? 17.620 -5.664 -21.631 1.00 93.50 103 LEU A CA 1
ATOM 771 C C . LEU A 1 103 ? 16.196 -5.296 -22.058 1.00 93.50 103 LEU A C 1
ATOM 773 O O . LEU A 1 103 ? 15.468 -4.732 -21.248 1.00 93.50 103 LEU A O 1
ATOM 777 N N . LEU A 1 104 ? 15.763 -5.664 -23.269 1.00 94.06 104 LEU A N 1
ATOM 778 C CA . LEU A 1 104 ? 14.385 -5.431 -23.723 1.00 94.06 104 LEU A CA 1
ATOM 779 C C . LEU A 1 104 ? 13.350 -6.112 -22.811 1.00 94.06 104 LEU A C 1
ATOM 781 O O . LEU A 1 104 ? 12.346 -5.503 -22.446 1.00 94.06 104 LEU A O 1
ATOM 785 N N . LEU A 1 105 ? 13.609 -7.355 -22.387 1.00 87.75 105 LEU A N 1
ATOM 786 C CA . LEU A 1 105 ? 12.747 -8.070 -21.440 1.00 87.75 105 LEU A CA 1
ATOM 787 C C . LEU A 1 105 ? 12.703 -7.388 -20.067 1.00 87.75 105 LEU A C 1
ATOM 789 O O . LEU A 1 105 ? 11.626 -7.266 -19.487 1.00 87.75 105 LEU A O 1
ATOM 793 N N . ARG A 1 106 ? 13.849 -6.918 -19.558 1.00 83.56 106 ARG A N 1
ATOM 794 C CA . ARG A 1 106 ? 13.915 -6.182 -18.288 1.00 83.56 106 ARG A CA 1
ATOM 795 C C . ARG A 1 106 ? 13.175 -4.855 -18.371 1.00 83.56 106 ARG A C 1
ATOM 797 O O . ARG A 1 106 ? 12.368 -4.590 -17.493 1.00 83.56 106 ARG A O 1
ATOM 804 N N . LEU A 1 107 ? 13.387 -4.072 -19.432 1.00 87.25 107 LEU A N 1
ATOM 805 C CA . LEU A 1 107 ? 12.691 -2.800 -19.674 1.00 87.25 107 LEU A CA 1
ATOM 806 C C . LEU A 1 107 ? 11.172 -2.994 -19.726 1.00 87.25 107 LEU A C 1
ATOM 808 O O . LEU A 1 107 ? 10.435 -2.251 -19.084 1.00 87.25 107 LEU A O 1
ATOM 812 N N . ARG A 1 108 ? 10.707 -4.053 -20.397 1.00 83.00 108 ARG A N 1
ATOM 813 C CA . ARG A 1 108 ? 9.295 -4.447 -20.382 1.00 83.00 108 ARG A CA 1
ATOM 814 C C . ARG A 1 108 ? 8.796 -4.787 -18.979 1.00 83.00 108 ARG A C 1
ATOM 816 O O . ARG A 1 108 ? 7.714 -4.342 -18.610 1.00 83.00 108 ARG A O 1
ATOM 823 N N . ALA A 1 109 ? 9.556 -5.569 -18.213 1.00 75.56 109 ALA A N 1
ATOM 824 C CA . ALA A 1 109 ? 9.168 -5.973 -16.861 1.00 75.56 109 ALA A CA 1
ATOM 825 C C . ALA A 1 109 ? 8.987 -4.768 -15.922 1.00 75.56 109 ALA A C 1
ATOM 827 O O . ALA A 1 109 ? 8.091 -4.777 -15.082 1.00 75.56 109 ALA A O 1
ATOM 828 N N . ILE A 1 110 ? 9.781 -3.711 -16.113 1.00 68.81 110 ILE A N 1
ATOM 829 C CA . ILE A 1 110 ? 9.694 -2.463 -15.339 1.00 68.81 110 ILE A CA 1
ATOM 830 C C . ILE A 1 110 ? 8.782 -1.399 -15.978 1.00 68.81 110 ILE A C 1
ATOM 832 O O . ILE A 1 110 ? 8.682 -0.293 -15.458 1.00 68.81 110 ILE A O 1
ATOM 836 N N . GLY A 1 111 ? 8.112 -1.705 -17.095 1.00 75.56 111 GLY A N 1
ATOM 837 C CA . GLY A 1 111 ? 7.165 -0.798 -17.753 1.00 75.56 111 GLY A CA 1
ATOM 838 C C . GLY A 1 111 ? 7.786 0.366 -18.529 1.00 75.56 111 GLY A C 1
ATOM 839 O O . GLY A 1 111 ? 7.089 1.343 -18.798 1.00 75.56 111 GLY A O 1
ATOM 840 N N . VAL A 1 112 ? 9.066 0.284 -18.902 1.00 87.94 112 VAL A N 1
ATOM 841 C CA . VAL A 1 112 ? 9.710 1.294 -19.751 1.00 87.94 112 VAL A CA 1
ATOM 842 C C . VAL A 1 112 ? 9.355 1.021 -21.217 1.00 87.94 112 VAL A C 1
ATOM 844 O O . VAL A 1 112 ? 9.738 -0.031 -21.734 1.00 87.94 112 VAL A O 1
ATOM 847 N N . PRO A 1 113 ? 8.661 1.944 -21.911 1.00 91.06 113 PRO A N 1
ATOM 848 C CA . PRO A 1 113 ? 8.360 1.797 -23.327 1.00 91.06 113 PRO A CA 1
ATOM 849 C C . PRO A 1 113 ? 9.636 1.824 -24.175 1.00 91.06 113 PRO A C 1
ATOM 851 O O . PRO A 1 113 ? 10.568 2.603 -23.934 1.00 91.06 113 PRO A O 1
ATOM 854 N N . THR A 1 114 ? 9.656 0.975 -25.196 1.00 96.50 114 THR A N 1
ATOM 855 C CA . THR A 1 114 ? 10.811 0.729 -26.059 1.00 96.50 114 THR A CA 1
ATOM 856 C C . THR A 1 114 ? 10.491 1.019 -27.523 1.00 96.50 114 THR A C 1
ATOM 858 O O . THR A 1 114 ? 9.420 0.680 -28.030 1.00 96.50 114 THR A O 1
ATOM 861 N N . ALA A 1 115 ? 11.433 1.631 -28.235 1.00 97.38 115 ALA A N 1
ATOM 862 C CA . ALA A 1 115 ? 11.309 1.878 -29.665 1.00 97.38 115 ALA A CA 1
ATOM 863 C C . ALA A 1 115 ? 12.567 1.494 -30.442 1.00 97.38 115 ALA A C 1
ATOM 865 O O . ALA A 1 115 ? 13.671 1.530 -29.908 1.00 97.38 115 ALA A O 1
ATOM 866 N N . LEU A 1 116 ? 12.397 1.188 -31.727 1.00 96.94 116 LEU A N 1
ATOM 867 C CA . LEU A 1 116 ? 13.484 1.146 -32.702 1.00 96.94 116 LEU A CA 1
ATOM 868 C C . LEU A 1 116 ? 13.559 2.465 -33.476 1.00 96.94 116 LEU A C 1
ATOM 870 O O . LEU A 1 116 ? 12.525 2.941 -33.956 1.00 96.94 116 LEU A O 1
ATOM 874 N N . GLY A 1 117 ? 14.770 2.987 -33.671 1.00 94.50 117 GLY A N 1
ATOM 875 C CA . GLY A 1 117 ? 15.059 4.090 -34.586 1.00 94.50 117 GLY A CA 1
ATOM 876 C C . GLY A 1 117 ? 16.152 3.732 -35.593 1.00 94.50 117 GLY A C 1
ATOM 877 O O . GLY A 1 117 ? 17.318 4.015 -35.352 1.00 94.50 117 GLY A O 1
ATOM 878 N N . SER A 1 118 ? 15.777 3.159 -36.742 1.00 90.25 118 SER A N 1
ATOM 879 C CA . SER A 1 118 ? 16.724 2.727 -37.786 1.00 90.25 118 SER A CA 1
ATOM 880 C C . SER A 1 118 ? 16.532 3.479 -39.108 1.00 90.25 118 SER A C 1
ATOM 882 O O . SER A 1 118 ? 15.412 3.739 -39.545 1.00 90.25 118 SER A O 1
ATOM 884 N N . ALA A 1 119 ? 17.629 3.767 -39.815 1.00 83.25 119 ALA A N 1
ATOM 885 C CA . ALA A 1 119 ? 17.581 4.290 -41.187 1.00 83.25 119 ALA A CA 1
ATOM 886 C C . ALA A 1 119 ? 17.277 3.197 -42.239 1.00 83.25 119 ALA A C 1
ATOM 888 O O . ALA A 1 119 ? 17.011 3.492 -43.409 1.00 83.25 119 ALA A O 1
ATOM 889 N N . SER A 1 120 ? 17.318 1.917 -41.852 1.00 85.06 120 SER A N 1
ATOM 890 C CA . SER A 1 120 ? 17.109 0.791 -42.760 1.00 85.06 120 SER A CA 1
ATOM 891 C C . SER A 1 120 ? 15.630 0.603 -43.088 1.00 85.06 120 SER A C 1
ATOM 893 O O . SER A 1 120 ? 14.785 0.525 -42.205 1.00 85.06 120 SER A O 1
ATOM 895 N N . ARG A 1 121 ? 15.301 0.436 -44.374 1.00 86.69 121 ARG A N 1
ATOM 896 C CA . ARG A 1 121 ? 13.949 0.031 -44.818 1.00 86.69 121 ARG A CA 1
ATOM 897 C C . ARG A 1 121 ? 13.626 -1.437 -44.525 1.00 86.69 121 ARG A C 1
ATOM 899 O O . ARG A 1 121 ? 12.487 -1.849 -44.702 1.00 86.69 121 ARG A O 1
ATOM 906 N N . ASN A 1 122 ? 14.622 -2.218 -44.107 1.00 88.88 122 ASN A N 1
ATOM 907 C CA . ASN A 1 122 ? 14.498 -3.658 -43.885 1.00 88.88 122 ASN A CA 1
ATOM 908 C C . ASN A 1 122 ? 14.384 -4.009 -42.389 1.00 88.88 122 ASN A C 1
ATOM 910 O O . ASN A 1 122 ? 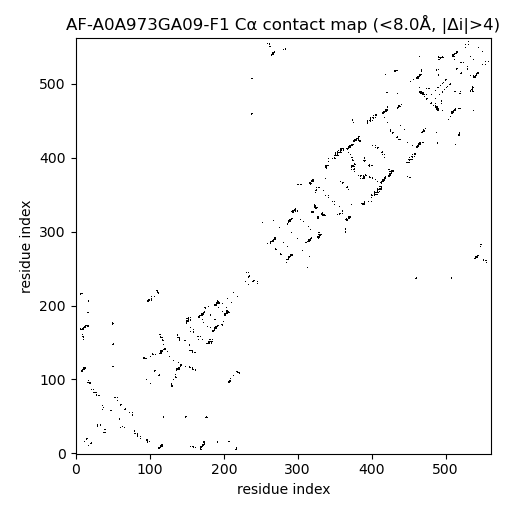14.338 -5.186 -42.043 1.00 88.88 122 ASN A O 1
ATOM 914 N N . ALA A 1 123 ? 14.323 -3.008 -41.503 1.00 90.88 123 ALA A N 1
ATOM 915 C CA . ALA A 1 123 ? 14.399 -3.196 -40.056 1.00 90.88 123 ALA A CA 1
ATOM 916 C C . ALA A 1 123 ? 13.349 -4.174 -39.501 1.00 90.88 123 ALA A C 1
ATOM 918 O O . ALA A 1 123 ? 13.683 -5.078 -38.743 1.00 90.88 123 ALA A O 1
ATOM 919 N N . ARG A 1 124 ? 12.087 -4.059 -39.934 1.00 91.88 124 ARG A N 1
ATOM 920 C CA . ARG A 1 124 ? 11.002 -4.967 -39.512 1.00 91.88 124 ARG A CA 1
ATOM 921 C C . ARG A 1 124 ? 11.249 -6.422 -39.902 1.00 91.88 124 ARG A C 1
ATOM 923 O O . ARG A 1 124 ? 10.929 -7.320 -39.133 1.00 91.88 124 ARG A O 1
ATOM 930 N N . HIS A 1 125 ? 11.812 -6.648 -41.089 1.00 92.62 125 HIS A N 1
ATOM 931 C CA . HIS A 1 125 ? 12.141 -7.994 -41.561 1.00 92.62 125 HIS A CA 1
ATOM 932 C C . HIS A 1 125 ? 13.227 -8.618 -40.684 1.00 92.62 125 HIS A C 1
ATOM 934 O O . HIS A 1 125 ? 13.063 -9.730 -40.193 1.00 92.62 125 HIS A O 1
ATOM 940 N N . ILE A 1 126 ? 14.278 -7.850 -40.385 1.00 93.75 126 ILE A N 1
ATOM 941 C CA . ILE A 1 126 ? 15.371 -8.276 -39.502 1.00 93.75 126 ILE A CA 1
ATOM 942 C C . ILE A 1 126 ? 14.838 -8.606 -38.104 1.00 93.75 126 ILE A C 1
ATOM 944 O O . ILE A 1 126 ? 15.091 -9.701 -37.611 1.00 93.75 126 ILE A O 1
ATOM 948 N N . LEU A 1 127 ? 14.032 -7.720 -37.504 1.00 93.94 127 LEU A N 1
ATOM 949 C CA . LEU A 1 127 ? 13.395 -7.954 -36.200 1.00 93.94 127 LEU A CA 1
ATOM 950 C C . LEU A 1 127 ? 12.533 -9.224 -36.170 1.00 93.94 127 LEU A C 1
ATOM 952 O O . LEU A 1 127 ? 12.401 -9.852 -35.115 1.00 93.94 127 LEU A O 1
ATOM 956 N N . SER A 1 128 ? 11.922 -9.594 -37.300 1.00 93.06 128 SER A N 1
ATOM 957 C CA . SER A 1 128 ? 11.137 -10.823 -37.417 1.00 93.06 128 SER A CA 1
ATOM 958 C C . SER A 1 128 ? 12.030 -12.062 -37.443 1.00 93.06 128 SER A C 1
ATOM 960 O O . SER A 1 128 ? 11.695 -13.038 -36.777 1.00 93.06 128 SER A O 1
ATOM 962 N N . LEU A 1 129 ? 13.153 -12.025 -38.167 1.00 93.31 129 LEU A N 1
ATOM 963 C CA . LEU A 1 129 ? 14.113 -13.135 -38.246 1.00 93.31 129 LEU A CA 1
ATOM 964 C C . LEU A 1 129 ? 14.786 -13.416 -36.893 1.00 93.31 129 LEU A C 1
ATOM 966 O O . LEU A 1 129 ? 14.904 -14.571 -36.485 1.00 93.31 129 LEU A O 1
ATOM 970 N N . ILE A 1 130 ? 15.167 -12.364 -36.162 1.00 94.94 130 ILE A N 1
ATOM 971 C CA . ILE A 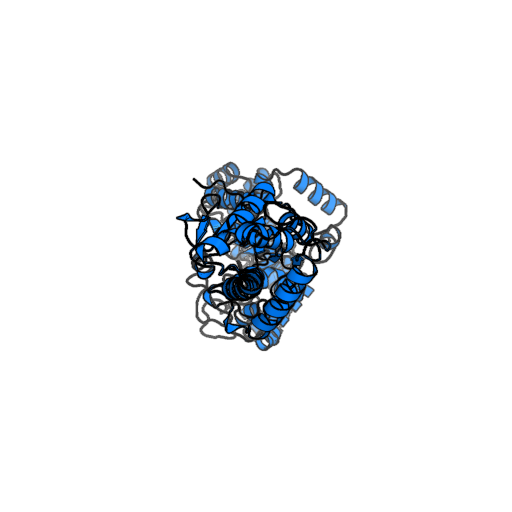1 130 ? 15.858 -12.487 -34.865 1.00 94.94 130 ILE A CA 1
ATOM 972 C C . ILE A 1 130 ? 14.905 -12.603 -33.661 1.00 94.94 130 ILE A C 1
ATOM 974 O O . ILE A 1 130 ? 15.351 -12.759 -32.526 1.00 94.94 130 ILE A O 1
ATOM 978 N N . GLY A 1 131 ? 13.587 -12.545 -33.883 1.00 92.44 131 GLY A N 1
ATOM 979 C CA . GLY A 1 131 ? 12.578 -12.770 -32.841 1.00 92.44 131 GLY A CA 1
ATOM 980 C C . GLY A 1 131 ? 12.447 -11.651 -31.800 1.00 92.44 131 GLY A C 1
ATOM 981 O O . GLY A 1 131 ? 12.117 -11.933 -30.648 1.00 92.44 131 GLY A O 1
ATOM 982 N N . LEU A 1 132 ? 12.701 -10.392 -32.180 1.00 94.19 132 LEU A N 1
ATOM 983 C CA . LEU A 1 132 ? 12.584 -9.221 -31.291 1.00 94.19 132 LEU A CA 1
ATOM 984 C C . LEU A 1 132 ? 11.386 -8.312 -31.611 1.00 94.19 132 LEU A C 1
ATOM 986 O O . LEU A 1 132 ? 11.149 -7.350 -30.886 1.00 94.19 132 LEU A O 1
ATOM 990 N N . THR A 1 133 ? 10.615 -8.610 -32.664 1.00 89.25 133 THR A N 1
ATOM 991 C CA . THR A 1 133 ? 9.473 -7.776 -33.103 1.00 89.25 133 THR A CA 1
ATOM 992 C C . THR A 1 133 ? 8.500 -7.481 -31.962 1.00 89.25 133 THR A C 1
ATOM 994 O O . THR A 1 133 ? 8.157 -6.327 -31.734 1.00 89.25 133 THR A O 1
ATOM 997 N N . ASP A 1 134 ? 8.119 -8.509 -31.203 1.00 85.69 134 ASP A N 1
ATOM 998 C CA . ASP A 1 134 ? 7.138 -8.381 -30.124 1.00 85.69 134 ASP A CA 1
ATOM 999 C C . ASP A 1 134 ? 7.714 -7.777 -28.845 1.00 85.69 134 ASP A C 1
ATOM 1001 O O . ASP A 1 134 ? 6.982 -7.687 -27.863 1.00 85.69 134 ASP A O 1
ATOM 1005 N N . LEU A 1 135 ? 9.003 -7.422 -28.809 1.00 87.88 135 LEU A N 1
ATOM 1006 C CA . LEU A 1 135 ? 9.671 -6.812 -27.655 1.00 87.88 135 LEU A CA 1
ATOM 1007 C C . LEU A 1 135 ? 9.794 -5.288 -27.762 1.00 87.88 135 LEU A C 1
ATOM 1009 O O . LEU A 1 135 ? 10.161 -4.667 -26.772 1.00 87.88 135 LEU A O 1
ATOM 1013 N N . LEU A 1 136 ? 9.458 -4.709 -28.917 1.00 94.19 136 LEU A N 1
ATOM 1014 C CA . LEU A 1 136 ? 9.489 -3.271 -29.175 1.00 94.19 136 LEU A CA 1
ATOM 1015 C C . LEU A 1 136 ? 8.064 -2.730 -29.311 1.00 94.19 136 LEU A C 1
ATOM 1017 O O . LEU A 1 136 ? 7.269 -3.260 -30.085 1.00 94.19 136 LEU A O 1
ATOM 1021 N N . ASP A 1 137 ? 7.748 -1.650 -28.601 1.00 89.38 137 ASP A N 1
ATOM 1022 C CA . ASP A 1 137 ? 6.415 -1.032 -28.640 1.00 89.38 137 ASP A CA 1
ATOM 1023 C C . ASP A 1 137 ? 6.220 -0.191 -29.910 1.00 89.38 137 ASP A C 1
ATOM 1025 O O . ASP A 1 137 ? 5.121 -0.091 -30.461 1.00 89.38 137 ASP A O 1
ATOM 1029 N N . VAL A 1 138 ? 7.309 0.400 -30.408 1.00 94.81 138 VAL A N 1
ATOM 1030 C CA . VAL A 1 138 ? 7.325 1.243 -31.606 1.00 94.81 138 VAL A CA 1
ATOM 1031 C C . VAL A 1 138 ? 8.483 0.856 -32.520 1.00 94.81 138 VAL A C 1
ATOM 1033 O O . VAL A 1 138 ? 9.612 0.663 -32.085 1.00 94.81 138 VAL A O 1
ATOM 1036 N N . VAL A 1 139 ? 8.231 0.827 -33.830 1.00 95.56 139 VAL A N 1
ATOM 1037 C CA . VAL A 1 139 ? 9.280 0.671 -34.849 1.00 95.56 139 VAL A CA 1
ATOM 1038 C C . VAL A 1 139 ? 9.234 1.844 -35.823 1.00 95.56 139 VAL A C 1
ATOM 1040 O O . VAL A 1 139 ? 8.247 2.020 -36.553 1.00 95.56 139 VAL A O 1
ATOM 1043 N N . VAL A 1 140 ? 10.309 2.636 -35.836 1.00 92.81 140 VAL A N 1
ATOM 1044 C CA . VAL A 1 140 ? 10.578 3.690 -36.819 1.00 92.81 140 VAL A CA 1
ATOM 1045 C C . VAL A 1 140 ? 11.744 3.244 -37.690 1.00 92.81 140 VAL A C 1
ATOM 1047 O O . VAL A 1 140 ? 12.840 2.966 -37.208 1.00 92.81 140 VAL A O 1
ATOM 1050 N N . ASP A 1 141 ? 11.474 3.129 -38.985 1.00 89.44 141 ASP A N 1
ATOM 1051 C CA . ASP A 1 141 ? 12.403 2.601 -39.977 1.00 89.44 141 ASP A CA 1
ATOM 1052 C C . ASP A 1 141 ? 12.485 3.542 -41.195 1.00 89.44 141 ASP A C 1
ATOM 1054 O O . ASP A 1 141 ? 11.717 4.504 -41.315 1.00 89.44 141 ASP A O 1
ATOM 1058 N N . GLY A 1 142 ? 13.382 3.255 -42.142 1.00 83.44 142 GLY A N 1
ATOM 1059 C CA . GLY A 1 142 ? 13.608 4.094 -43.330 1.00 83.44 142 GLY A CA 1
ATOM 1060 C C . GLY A 1 142 ? 12.439 4.176 -44.328 1.00 83.44 142 GLY A C 1
ATOM 1061 O O . GLY A 1 142 ? 12.605 4.739 -45.416 1.00 83.44 142 GLY A O 1
ATOM 1062 N N . THR A 1 143 ? 11.289 3.553 -44.037 1.00 83.06 143 THR A N 1
ATOM 1063 C CA . THR A 1 143 ? 10.032 3.744 -44.787 1.00 83.06 143 THR A CA 1
ATOM 1064 C C . THR A 1 143 ? 9.183 4.880 -44.217 1.00 83.06 143 THR A C 1
ATOM 1066 O O . THR A 1 143 ? 8.309 5.397 -44.910 1.00 83.06 143 THR A O 1
ATOM 1069 N N . VAL A 1 144 ? 9.453 5.271 -42.969 1.00 80.19 144 VAL A N 1
ATOM 1070 C CA . VAL A 1 144 ? 8.686 6.252 -42.197 1.00 80.19 144 VAL A CA 1
ATOM 1071 C C . VAL A 1 144 ? 9.359 7.626 -42.181 1.00 80.19 144 VAL A C 1
ATOM 1073 O O . VAL A 1 144 ? 8.662 8.633 -42.091 1.00 80.19 144 VAL A O 1
ATOM 1076 N N . VAL A 1 145 ? 10.689 7.669 -42.278 1.00 82.19 145 VAL A N 1
ATOM 1077 C CA . VAL A 1 145 ? 11.490 8.900 -42.177 1.00 82.19 145 VAL A CA 1
ATOM 1078 C C . VAL A 1 145 ? 12.179 9.249 -43.493 1.00 82.19 145 VAL A C 1
ATOM 1080 O O . VAL A 1 145 ? 12.481 8.367 -44.303 1.00 82.19 145 VAL A O 1
ATOM 1083 N N . GLY A 1 146 ? 12.379 10.546 -43.734 1.00 75.50 146 GLY A N 1
ATOM 1084 C CA . GLY A 1 146 ? 12.916 11.078 -44.988 1.00 75.50 146 GLY A CA 1
ATOM 1085 C C . GLY A 1 146 ? 14.399 11.446 -44.932 1.00 75.50 146 GLY A C 1
ATOM 1086 O O . GLY A 1 146 ? 15.050 11.474 -45.977 1.00 75.50 146 GLY A O 1
ATOM 1087 N N . ARG A 1 147 ? 14.937 11.720 -43.740 1.00 83.31 147 ARG A N 1
ATOM 1088 C CA . ARG A 1 147 ? 16.315 12.149 -43.486 1.00 83.31 147 ARG A CA 1
ATOM 1089 C C . ARG A 1 147 ? 17.063 11.084 -42.690 1.00 83.31 147 ARG A C 1
ATOM 1091 O O . ARG A 1 147 ? 16.535 10.498 -41.749 1.00 83.31 147 ARG A O 1
ATOM 1098 N N . ALA A 1 148 ? 18.297 10.817 -43.104 1.00 83.06 148 ALA A N 1
ATOM 1099 C CA . ALA A 1 148 ? 19.184 9.887 -42.415 1.00 83.06 148 ALA A CA 1
ATOM 1100 C C . ALA A 1 148 ? 19.971 10.601 -41.303 1.00 83.06 148 ALA A C 1
ATOM 1102 O O . ALA A 1 148 ? 20.159 11.820 -41.346 1.00 83.06 148 ALA A O 1
ATOM 1103 N N . LYS A 1 149 ? 20.482 9.821 -40.343 1.00 87.19 149 LYS A N 1
ATOM 1104 C CA . LYS A 1 149 ? 21.442 10.285 -39.329 1.00 87.19 149 LYS A CA 1
ATOM 1105 C C . LYS A 1 149 ? 22.629 10.979 -40.044 1.00 87.19 149 LYS A C 1
ATOM 1107 O O . LYS A 1 149 ? 23.065 10.468 -41.080 1.00 87.19 149 LYS A O 1
ATOM 1112 N N . PRO A 1 150 ? 23.136 12.134 -39.569 1.00 87.88 150 PRO A N 1
ATOM 1113 C CA . PRO A 1 150 ? 22.984 12.701 -38.225 1.00 87.88 150 PRO A CA 1
ATOM 1114 C C . PRO A 1 150 ? 21.732 13.572 -38.001 1.00 87.88 150 PRO A C 1
ATOM 1116 O O . PRO A 1 150 ? 21.627 14.230 -36.969 1.00 87.88 150 PRO A O 1
ATOM 1119 N N . ASP A 1 151 ? 20.768 13.604 -38.927 1.00 91.81 151 ASP A N 1
ATOM 1120 C CA . ASP A 1 151 ? 19.478 14.248 -38.650 1.00 91.81 151 ASP A CA 1
ATOM 1121 C C . ASP A 1 151 ? 18.713 13.473 -37.548 1.00 91.81 151 ASP A C 1
ATOM 1123 O O . ASP A 1 151 ? 18.653 12.239 -37.599 1.00 91.81 151 ASP A O 1
ATOM 1127 N N . PRO A 1 152 ? 18.128 14.158 -36.543 1.00 94.12 152 PRO A N 1
ATOM 1128 C CA . PRO A 1 152 ? 17.460 13.513 -35.413 1.00 94.12 152 PRO A CA 1
ATOM 1129 C C . PRO A 1 152 ? 16.089 12.901 -35.746 1.00 94.12 152 PRO A C 1
ATOM 1131 O O . PRO A 1 152 ? 15.489 12.290 -34.860 1.00 94.12 152 PRO A O 1
ATOM 1134 N N . GLU A 1 153 ? 15.568 13.066 -36.973 1.00 94.62 153 GLU A N 1
ATOM 1135 C CA . GLU A 1 153 ? 14.197 12.690 -37.362 1.00 94.62 153 GLU A CA 1
ATOM 1136 C C . GLU A 1 153 ? 13.804 11.281 -36.901 1.00 94.62 153 GLU A C 1
ATOM 1138 O O . GLU A 1 153 ? 12.737 11.103 -36.316 1.00 94.62 153 GLU A O 1
ATOM 1143 N N . VAL A 1 154 ? 14.675 10.285 -37.092 1.00 93.81 154 VAL A N 1
ATOM 1144 C CA . VAL A 1 154 ? 14.376 8.890 -36.731 1.00 93.81 154 VAL A CA 1
ATOM 1145 C C . VAL A 1 154 ? 14.125 8.690 -35.235 1.00 93.81 154 VAL A C 1
ATOM 1147 O O . VAL A 1 154 ? 13.214 7.951 -34.860 1.00 93.81 154 VAL A O 1
ATOM 1150 N N . PHE A 1 155 ? 14.868 9.389 -34.375 1.00 96.06 155 PHE A N 1
ATOM 1151 C CA . PHE A 1 155 ? 14.694 9.291 -32.929 1.00 96.06 155 PHE A CA 1
ATOM 1152 C C . PHE A 1 155 ? 13.557 10.173 -32.439 1.00 96.06 155 PHE A C 1
ATOM 1154 O O . PHE A 1 155 ? 12.758 9.727 -31.621 1.00 96.06 155 PHE A O 1
ATOM 1161 N N . VAL A 1 156 ? 13.424 11.390 -32.970 1.00 96.19 156 VAL A N 1
ATOM 1162 C CA . VAL A 1 156 ? 12.327 12.300 -32.607 1.00 96.19 156 VAL A CA 1
ATOM 1163 C C . VAL A 1 156 ? 10.975 11.660 -32.918 1.00 96.19 156 VAL A C 1
ATOM 1165 O O . VAL A 1 156 ? 10.116 11.612 -32.042 1.00 96.19 156 VAL A O 1
ATOM 1168 N N . VAL A 1 157 ? 10.815 11.067 -34.104 1.00 95.75 157 VAL A N 1
ATOM 1169 C CA . VAL A 1 157 ? 9.587 10.345 -34.475 1.00 95.75 157 VAL A CA 1
ATOM 1170 C C . VAL A 1 157 ? 9.364 9.117 -33.584 1.00 95.75 157 VAL A C 1
ATOM 1172 O O . VAL A 1 157 ? 8.219 8.789 -33.270 1.00 95.75 157 VAL A O 1
ATOM 1175 N N . ALA A 1 158 ? 10.427 8.430 -33.152 1.00 96.06 158 ALA A N 1
ATOM 1176 C CA . ALA A 1 158 ? 10.308 7.312 -32.217 1.00 96.06 158 ALA A CA 1
ATOM 1177 C C . ALA A 1 158 ? 9.804 7.777 -30.840 1.00 96.06 158 ALA A C 1
ATOM 1179 O O . ALA A 1 158 ? 8.843 7.202 -30.331 1.00 96.06 158 ALA A O 1
ATOM 1180 N N . ALA A 1 159 ? 10.365 8.855 -30.284 1.00 95.12 159 ALA A N 1
ATOM 1181 C CA . ALA A 1 159 ? 9.907 9.450 -29.026 1.00 95.12 159 ALA A CA 1
ATOM 1182 C C . ALA A 1 159 ? 8.452 9.947 -29.111 1.00 95.12 159 ALA A C 1
ATOM 1184 O O . ALA A 1 159 ? 7.641 9.638 -28.237 1.00 95.12 159 ALA A O 1
ATOM 1185 N N . GLU A 1 160 ? 8.084 10.630 -30.200 1.00 94.06 160 GLU A N 1
ATOM 1186 C CA . GLU A 1 160 ? 6.707 11.077 -30.449 1.00 94.06 160 GLU A CA 1
ATOM 1187 C C . GLU A 1 160 ? 5.717 9.907 -30.464 1.00 94.06 160 GLU A C 1
ATOM 1189 O O . GLU A 1 160 ? 4.644 9.988 -29.866 1.00 94.06 160 GLU A O 1
ATOM 1194 N N . ARG A 1 161 ? 6.081 8.792 -31.109 1.00 93.12 161 ARG A N 1
ATOM 1195 C CA . ARG A 1 161 ? 5.248 7.581 -31.159 1.00 93.12 161 ARG A CA 1
ATOM 1196 C C . ARG A 1 161 ? 5.180 6.834 -29.831 1.00 93.12 161 ARG A C 1
ATOM 1198 O O . ARG A 1 161 ? 4.173 6.177 -29.586 1.00 93.12 161 ARG A O 1
ATOM 1205 N N . LEU A 1 162 ? 6.204 6.949 -28.985 1.00 89.19 162 LEU A N 1
ATOM 1206 C CA . LEU A 1 162 ? 6.153 6.491 -27.593 1.00 89.19 162 LEU A CA 1
ATOM 1207 C C . LEU A 1 162 ? 5.307 7.418 -26.699 1.00 89.19 162 LEU A C 1
ATOM 1209 O O . LEU A 1 162 ? 5.011 7.060 -25.563 1.00 89.19 162 LEU A O 1
ATOM 1213 N N . GLY A 1 163 ? 4.917 8.602 -27.185 1.00 87.94 163 GLY A N 1
ATOM 1214 C CA . GLY A 1 163 ? 4.199 9.604 -26.396 1.00 87.94 163 GLY A CA 1
ATOM 1215 C C . GLY A 1 163 ? 5.083 10.334 -25.381 1.00 87.94 163 GLY A C 1
ATOM 1216 O O . GLY A 1 163 ? 4.567 10.836 -24.383 1.00 87.94 163 GLY A O 1
ATOM 1217 N N . LEU A 1 164 ? 6.400 10.390 -25.615 1.00 88.88 164 LEU A N 1
ATOM 1218 C CA . LEU A 1 164 ? 7.378 10.972 -24.696 1.00 88.88 164 LEU A CA 1
ATOM 1219 C C . LEU A 1 164 ? 8.107 12.180 -25.313 1.00 88.88 164 LEU A C 1
ATOM 1221 O O . LEU A 1 164 ? 8.434 12.171 -26.501 1.00 88.88 164 LEU A O 1
ATOM 1225 N N . PRO A 1 165 ? 8.429 13.215 -24.517 1.00 91.19 165 PRO A N 1
ATOM 1226 C CA . PRO A 1 165 ? 9.399 14.236 -24.898 1.00 91.19 165 PRO A CA 1
ATOM 1227 C C . PRO A 1 165 ? 10.779 13.630 -25.222 1.00 91.19 165 PRO A C 1
ATOM 1229 O O . PRO A 1 165 ? 11.265 12.788 -24.459 1.00 91.19 165 PRO A O 1
ATOM 1232 N N . PRO A 1 166 ? 11.482 14.110 -26.270 1.00 93.62 166 PRO A N 1
ATOM 1233 C CA . PRO A 1 166 ? 12.835 13.650 -26.587 1.00 93.62 166 PRO A CA 1
ATOM 1234 C C . PRO A 1 166 ? 13.824 13.721 -25.414 1.00 93.62 166 PRO A C 1
ATOM 1236 O O . PRO A 1 166 ? 14.600 12.795 -25.197 1.00 93.62 166 PRO A O 1
ATOM 1239 N N . SER A 1 167 ? 13.742 14.773 -24.594 1.00 91.06 167 SER A N 1
ATOM 1240 C CA . SER A 1 167 ? 14.610 14.984 -23.424 1.00 91.06 167 SER A CA 1
ATOM 1241 C C . SER A 1 167 ? 14.497 13.914 -22.335 1.00 91.06 167 SER A C 1
ATOM 1243 O O . SER A 1 167 ? 15.324 13.869 -21.428 1.00 91.06 167 SER A O 1
ATOM 1245 N N . GLU A 1 168 ? 13.470 13.071 -22.392 1.00 90.88 168 GLU A N 1
ATOM 1246 C CA . GLU A 1 168 ? 13.235 11.994 -21.431 1.00 90.88 168 GLU A CA 1
ATOM 1247 C C . GLU A 1 168 ? 13.523 10.608 -22.016 1.00 90.88 168 GLU A C 1
ATOM 1249 O O . GLU A 1 168 ? 13.304 9.597 -21.349 1.00 90.88 168 GLU A O 1
ATOM 1254 N N . CYS A 1 169 ? 14.017 10.547 -23.250 1.00 93.25 169 CYS A N 1
ATOM 1255 C CA . CYS A 1 169 ? 14.418 9.307 -23.894 1.00 93.25 169 CYS A CA 1
ATOM 1256 C C . CYS A 1 169 ? 15.936 9.106 -23.796 1.00 93.25 169 CYS A C 1
ATOM 1258 O O . CYS A 1 169 ? 16.723 10.059 -23.818 1.00 93.25 169 CYS A O 1
ATOM 1260 N N . VAL A 1 170 ? 16.344 7.840 -23.708 1.00 94.69 170 VAL A N 1
ATOM 1261 C CA . VAL A 1 170 ? 17.736 7.411 -23.880 1.00 94.69 170 VAL A CA 1
ATOM 1262 C C . VAL A 1 170 ? 17.845 6.620 -25.174 1.00 94.69 170 VAL A C 1
ATOM 1264 O O . VAL A 1 170 ? 17.098 5.665 -25.379 1.00 94.69 170 VAL A O 1
ATOM 1267 N N . VAL A 1 171 ? 18.790 7.016 -26.023 1.00 96.38 171 VAL A N 1
ATOM 1268 C CA . VAL A 1 171 ? 19.138 6.320 -27.264 1.00 96.38 171 VAL A CA 1
ATOM 1269 C C . VAL A 1 171 ? 20.317 5.376 -27.019 1.00 96.38 171 VAL A C 1
ATOM 1271 O O . VAL A 1 171 ? 21.284 5.771 -26.370 1.00 96.38 171 VAL A O 1
ATOM 1274 N N . PHE A 1 172 ? 20.262 4.156 -27.548 1.00 96.06 172 PHE A N 1
ATOM 1275 C CA . PHE A 1 172 ? 21.385 3.217 -27.610 1.00 96.06 172 PHE A CA 1
ATOM 1276 C C . PHE A 1 172 ? 21.903 3.143 -29.048 1.00 96.06 172 PHE A C 1
ATOM 1278 O O . PHE A 1 172 ? 21.131 2.808 -29.945 1.00 96.06 172 PHE A O 1
ATOM 1285 N N . GLU A 1 173 ? 23.181 3.467 -29.258 1.00 94.00 173 GLU A N 1
ATOM 1286 C CA . GLU A 1 173 ? 23.768 3.652 -30.594 1.00 94.00 173 GLU A CA 1
ATOM 1287 C C . GLU A 1 173 ? 25.239 3.206 -30.656 1.00 94.00 173 GLU A C 1
ATOM 1289 O O . GLU A 1 173 ? 25.985 3.446 -29.709 1.00 94.00 173 GLU A O 1
ATOM 1294 N N . ASP A 1 174 ? 25.681 2.628 -31.778 1.00 91.06 174 ASP A N 1
ATOM 1295 C CA . ASP A 1 174 ? 27.063 2.167 -32.001 1.00 91.06 174 ASP A CA 1
ATOM 1296 C C . ASP A 1 174 ? 27.894 3.063 -32.954 1.00 91.06 174 ASP A C 1
ATOM 1298 O O . ASP A 1 174 ? 29.104 2.872 -33.090 1.00 91.06 174 ASP A O 1
ATOM 1302 N N . ALA A 1 175 ? 27.276 4.061 -33.601 1.00 87.19 175 ALA A N 1
ATOM 1303 C CA . ALA A 1 175 ? 27.903 4.921 -34.604 1.00 87.19 175 ALA A CA 1
ATOM 1304 C C . ALA A 1 175 ? 27.883 6.418 -34.242 1.00 87.19 175 ALA A C 1
ATOM 1306 O O . ALA A 1 175 ? 26.909 6.954 -33.709 1.00 87.19 175 ALA A O 1
ATOM 1307 N N . LEU A 1 176 ? 28.941 7.145 -34.634 1.00 86.81 176 LEU A N 1
ATOM 1308 C CA . LEU A 1 176 ? 29.075 8.587 -34.379 1.00 86.81 176 LEU A CA 1
ATOM 1309 C C . LEU A 1 176 ? 27.913 9.406 -34.965 1.00 86.81 176 LEU A C 1
ATOM 1311 O O . LEU A 1 176 ? 27.375 10.272 -34.283 1.00 86.81 176 LEU A O 1
ATOM 1315 N N . ALA A 1 177 ? 27.480 9.094 -36.191 1.00 86.56 177 ALA A N 1
ATOM 1316 C CA . ALA A 1 177 ? 26.361 9.787 -36.833 1.00 86.56 177 ALA A CA 1
ATOM 1317 C C . ALA A 1 177 ? 25.051 9.640 -36.036 1.00 86.56 177 ALA A C 1
ATOM 1319 O O . ALA A 1 177 ? 24.256 10.575 -35.969 1.00 86.56 177 ALA A O 1
ATOM 1320 N N . GLY A 1 178 ? 24.819 8.487 -35.402 1.00 89.75 178 GLY A N 1
ATOM 1321 C CA . GLY A 1 178 ? 23.654 8.295 -34.544 1.00 89.75 178 GLY A CA 1
ATOM 1322 C C . GLY A 1 178 ? 23.791 8.974 -33.183 1.00 89.75 178 GLY A C 1
ATOM 1323 O O . GLY A 1 178 ? 22.812 9.521 -32.681 1.00 89.75 178 GLY A O 1
ATOM 1324 N N . VAL A 1 179 ? 25.002 9.036 -32.621 1.00 90.88 179 VAL A N 1
ATOM 1325 C CA . VAL A 1 179 ? 25.279 9.830 -31.413 1.00 90.88 179 VAL A CA 1
ATOM 1326 C C . VAL A 1 179 ? 24.975 11.308 -31.667 1.00 90.88 179 VAL A C 1
ATOM 1328 O O . VAL A 1 179 ? 24.270 11.931 -30.873 1.00 90.88 179 VAL A O 1
ATOM 1331 N N . GLU A 1 180 ? 25.432 11.851 -32.796 1.00 91.25 180 GLU A N 1
ATOM 1332 C CA . GLU A 1 180 ? 25.136 13.224 -33.218 1.00 91.25 180 GLU A CA 1
ATOM 1333 C C . GLU A 1 180 ? 23.630 13.446 -33.426 1.00 91.25 180 GLU A C 1
ATOM 1335 O O . GLU A 1 180 ? 23.092 14.452 -32.961 1.00 91.25 180 GLU A O 1
ATOM 1340 N N . ALA A 1 181 ? 22.926 12.485 -34.037 1.00 92.44 181 ALA A N 1
ATOM 1341 C CA . ALA A 1 181 ? 21.473 12.542 -34.199 1.00 92.44 181 ALA A CA 1
ATOM 1342 C C . ALA A 1 181 ? 20.730 12.552 -32.854 1.00 92.44 181 ALA A C 1
ATOM 1344 O O . ALA A 1 181 ? 19.836 13.371 -32.647 1.00 92.44 181 ALA A O 1
ATOM 1345 N N . ALA A 1 182 ? 21.100 11.689 -31.906 1.00 93.25 182 ALA A N 1
ATOM 1346 C CA . ALA A 1 182 ? 20.476 11.660 -30.583 1.00 93.25 182 ALA A CA 1
ATOM 1347 C C . ALA A 1 182 ? 20.673 12.993 -29.837 1.00 93.25 182 ALA A C 1
ATOM 1349 O O . ALA A 1 182 ? 19.722 13.546 -29.278 1.00 93.25 182 ALA A O 1
ATOM 1350 N N . GLN A 1 183 ? 21.885 13.555 -29.897 1.00 92.19 183 GLN A N 1
ATOM 1351 C CA . GLN A 1 183 ? 22.203 14.852 -29.299 1.00 92.19 183 GLN A CA 1
ATOM 1352 C C . GLN A 1 183 ? 21.450 16.009 -29.963 1.00 92.19 183 GLN A C 1
ATOM 1354 O O . GLN A 1 183 ? 20.908 16.866 -29.264 1.00 92.19 183 GLN A O 1
ATOM 1359 N N . ALA A 1 184 ? 21.376 16.032 -31.297 1.00 93.25 184 ALA A N 1
ATOM 1360 C CA . ALA A 1 184 ? 20.623 17.038 -32.045 1.00 93.25 184 ALA A CA 1
ATOM 1361 C C . ALA A 1 184 ? 19.120 16.997 -31.715 1.00 93.25 184 ALA A C 1
ATOM 1363 O O . ALA A 1 184 ? 18.459 18.034 -31.714 1.00 93.25 184 ALA A O 1
ATOM 1364 N N . GLY A 1 185 ? 18.596 15.813 -31.378 1.00 92.31 185 GLY A N 1
ATOM 1365 C CA . GLY A 1 185 ? 17.233 15.609 -30.885 1.00 92.31 185 GLY A CA 1
ATOM 1366 C C . GLY A 1 185 ? 17.023 15.977 -29.412 1.00 92.31 185 GLY A C 1
ATOM 1367 O O . GLY A 1 185 ? 15.899 15.886 -28.924 1.00 92.31 185 GLY A O 1
ATOM 1368 N N . GLY A 1 186 ? 18.072 16.385 -28.689 1.00 92.31 186 GLY A N 1
ATOM 1369 C CA . GLY A 1 186 ? 18.011 16.707 -27.262 1.00 92.31 186 GLY A CA 1
ATOM 1370 C C . GLY A 1 186 ? 17.895 15.485 -26.346 1.00 92.31 186 GLY A C 1
ATOM 1371 O O . GLY A 1 186 ? 17.470 15.632 -25.202 1.00 92.31 186 GLY A O 1
ATOM 1372 N N . MET A 1 187 ? 18.245 14.293 -26.835 1.00 92.94 187 MET A N 1
ATOM 1373 C CA . MET A 1 187 ? 18.161 13.039 -26.086 1.00 92.94 187 MET A CA 1
ATOM 1374 C C . MET A 1 187 ? 19.481 12.707 -25.390 1.00 92.94 187 MET A C 1
ATOM 1376 O O . MET A 1 187 ? 20.564 13.115 -25.817 1.00 92.94 187 MET A O 1
ATOM 1380 N N . ARG A 1 188 ? 19.402 11.900 -24.329 1.00 90.69 188 ARG A N 1
ATOM 1381 C CA . ARG A 1 188 ? 20.586 11.242 -23.762 1.00 90.69 188 ARG A CA 1
ATOM 1382 C C . ARG A 1 188 ? 20.973 10.067 -24.655 1.00 90.69 188 ARG A C 1
ATOM 1384 O O . ARG A 1 188 ? 20.099 9.410 -25.212 1.00 90.69 188 ARG A O 1
ATOM 1391 N N . VAL A 1 189 ? 22.264 9.761 -24.749 1.00 92.38 189 VAL A N 1
ATOM 1392 C CA . VAL A 1 189 ? 22.739 8.646 -25.582 1.00 92.38 189 VAL A CA 1
ATOM 1393 C C . VAL A 1 189 ? 23.760 7.787 -24.848 1.00 92.38 189 VAL A C 1
ATOM 1395 O O . VAL A 1 189 ? 24.691 8.294 -24.214 1.00 92.38 189 VAL A O 1
ATOM 1398 N N . VAL A 1 190 ? 23.556 6.479 -24.928 1.00 93.25 190 VAL A N 1
ATOM 1399 C CA . VAL A 1 190 ? 24.472 5.437 -24.484 1.00 93.25 190 VAL A CA 1
ATOM 1400 C C . VAL A 1 190 ? 25.126 4.851 -25.730 1.00 93.25 190 VAL A C 1
ATOM 1402 O O . VAL A 1 190 ? 24.464 4.232 -26.560 1.00 93.25 190 VAL A O 1
ATOM 1405 N N . GLY A 1 191 ? 26.428 5.071 -25.859 1.00 92.25 191 GLY A N 1
ATOM 1406 C CA . GLY A 1 191 ? 27.246 4.461 -26.893 1.00 92.25 191 GLY A CA 1
ATOM 1407 C C . GLY A 1 191 ? 27.469 2.976 -26.605 1.00 92.25 191 GLY A C 1
ATOM 1408 O O . GLY A 1 191 ? 27.828 2.629 -25.480 1.00 92.25 191 GLY A O 1
ATOM 1409 N N . VAL A 1 192 ? 27.288 2.109 -27.595 1.00 91.06 192 VAL A N 1
ATOM 1410 C CA . VAL A 1 192 ? 27.565 0.669 -27.502 1.00 91.06 192 VAL A CA 1
ATOM 1411 C C . VAL A 1 192 ? 28.807 0.364 -28.340 1.00 91.06 192 VAL A C 1
ATOM 1413 O O . VAL A 1 192 ? 28.792 0.544 -29.551 1.00 91.06 192 VAL A O 1
ATOM 1416 N N . GLY A 1 193 ? 29.907 -0.042 -27.703 1.00 86.62 193 GLY A N 1
ATOM 1417 C CA . GLY A 1 193 ? 31.177 -0.345 -28.368 1.00 86.62 193 GLY A CA 1
ATOM 1418 C C . GLY A 1 193 ? 32.395 0.315 -27.712 1.00 86.62 193 GLY A C 1
ATOM 1419 O O . GLY A 1 193 ? 32.497 0.421 -26.488 1.00 86.62 193 GLY A O 1
ATOM 1420 N N . GLU A 1 194 ? 33.378 0.731 -28.518 1.00 77.50 194 GLU A N 1
ATOM 1421 C CA . GLU A 1 194 ? 34.645 1.273 -28.011 1.00 77.50 194 GLU A CA 1
ATOM 1422 C C . GLU A 1 194 ? 34.603 2.787 -27.736 1.00 77.50 194 GLU A C 1
ATOM 1424 O O . GLU A 1 194 ? 34.292 3.602 -28.604 1.00 77.50 194 GLU A O 1
ATOM 1429 N N . VAL A 1 195 ? 35.042 3.178 -26.531 1.00 69.44 195 VAL A N 1
ATOM 1430 C CA . VAL A 1 195 ? 35.066 4.573 -26.037 1.00 69.44 195 VAL A CA 1
ATOM 1431 C C . VAL A 1 195 ? 35.777 5.541 -26.990 1.00 69.44 195 VAL A C 1
ATOM 1433 O O . VAL A 1 195 ? 35.357 6.687 -27.128 1.00 69.44 195 VAL A O 1
ATOM 1436 N N . ALA A 1 196 ? 36.841 5.094 -27.663 1.00 63.00 196 ALA A N 1
ATOM 1437 C CA . ALA A 1 196 ? 37.634 5.933 -28.562 1.00 63.00 196 ALA A CA 1
ATOM 1438 C C . ALA A 1 196 ? 36.854 6.422 -29.800 1.00 63.00 196 ALA A C 1
ATOM 1440 O O . ALA A 1 196 ? 37.235 7.435 -30.383 1.00 63.00 196 ALA A O 1
ATOM 1441 N N . MET A 1 197 ? 35.768 5.736 -30.175 1.00 65.12 197 MET A N 1
ATOM 1442 C CA . MET A 1 197 ? 34.992 5.999 -31.395 1.00 65.12 197 MET A CA 1
ATOM 1443 C C . MET A 1 197 ? 33.699 6.796 -31.136 1.00 65.12 197 MET A C 1
ATOM 1445 O O . MET A 1 197 ? 33.099 7.308 -32.078 1.00 65.12 197 MET A O 1
ATOM 1449 N N . LEU A 1 198 ? 33.275 6.941 -29.871 1.00 76.25 198 LEU A N 1
ATOM 1450 C CA . LEU A 1 198 ? 31.947 7.451 -29.481 1.00 76.25 198 LEU A CA 1
ATOM 1451 C C . LEU A 1 198 ? 32.018 8.668 -28.543 1.00 76.25 198 LEU A C 1
ATOM 1453 O O . LEU A 1 198 ? 31.203 8.819 -27.636 1.00 76.25 198 LEU A O 1
ATOM 1457 N N . GLY A 1 199 ? 32.992 9.560 -28.756 1.00 61.41 199 GLY A N 1
ATOM 1458 C CA . GLY A 1 199 ? 33.324 10.667 -27.841 1.00 61.41 199 GLY A CA 1
ATOM 1459 C C . GLY A 1 199 ? 32.208 11.685 -27.538 1.00 61.41 199 GLY A C 1
ATOM 1460 O O . GLY A 1 199 ? 32.369 12.487 -26.622 1.00 61.41 199 GLY A O 1
ATOM 1461 N N . GLY A 1 200 ? 31.089 11.662 -28.272 1.00 65.44 200 GLY A N 1
ATOM 1462 C CA . GLY A 1 200 ? 29.894 12.465 -27.985 1.00 65.44 200 GLY A CA 1
ATOM 1463 C C . GLY A 1 200 ? 28.886 11.794 -27.041 1.00 65.44 200 GLY A C 1
ATOM 1464 O O . GLY A 1 200 ? 27.962 12.451 -26.564 1.00 65.44 200 GLY A O 1
ATOM 1465 N N . ALA A 1 201 ? 29.019 10.500 -26.751 1.00 75.25 201 ALA A N 1
ATOM 1466 C CA . ALA A 1 201 ? 28.011 9.804 -25.969 1.00 75.25 201 ALA A CA 1
ATOM 1467 C C . ALA A 1 201 ? 28.016 10.221 -24.492 1.00 75.25 201 ALA A C 1
ATOM 1469 O O . ALA A 1 201 ? 29.058 10.535 -23.917 1.00 75.25 201 ALA A O 1
ATOM 1470 N N . SER A 1 202 ? 26.840 10.209 -23.855 1.00 73.31 202 SER A N 1
ATOM 1471 C CA . SER A 1 202 ? 26.730 10.516 -22.421 1.00 73.31 202 SER A CA 1
ATOM 1472 C C . SER A 1 202 ? 27.439 9.456 -21.573 1.00 73.31 202 SER A C 1
ATOM 1474 O O . SER A 1 202 ? 28.030 9.781 -20.546 1.00 73.31 202 SER A O 1
ATOM 1476 N N . PHE A 1 203 ? 27.384 8.200 -22.023 1.00 81.88 203 PHE A N 1
ATOM 1477 C CA . PHE A 1 203 ? 28.067 7.038 -21.454 1.00 81.88 203 PHE A CA 1
ATOM 1478 C C . PHE A 1 203 ? 28.414 6.069 -22.585 1.00 81.88 203 PHE A C 1
ATOM 1480 O O . PHE A 1 203 ? 27.719 6.063 -23.598 1.00 81.88 203 PHE A O 1
ATOM 1487 N N . VAL A 1 204 ? 29.448 5.245 -22.416 1.00 87.31 204 VAL A N 1
ATOM 1488 C CA . VAL A 1 204 ? 29.799 4.183 -23.372 1.00 87.31 204 VAL A CA 1
ATOM 1489 C C . VAL A 1 204 ? 29.918 2.863 -22.620 1.00 87.31 204 VAL A C 1
ATOM 1491 O O . VAL A 1 204 ? 30.592 2.809 -21.590 1.00 87.31 204 VAL A O 1
ATOM 1494 N N . VAL A 1 205 ? 29.260 1.826 -23.129 1.00 87.69 205 VAL A N 1
ATOM 1495 C CA . VAL A 1 205 ? 29.306 0.446 -22.627 1.00 87.69 205 VAL A CA 1
ATOM 1496 C C . VAL A 1 205 ? 29.857 -0.474 -23.703 1.00 87.69 205 VAL A C 1
ATOM 1498 O O . VAL A 1 205 ? 29.745 -0.167 -24.887 1.00 87.69 205 VAL A O 1
ATOM 1501 N N . ARG A 1 206 ? 30.443 -1.609 -23.315 1.00 88.00 206 ARG A N 1
ATOM 1502 C CA . ARG A 1 206 ? 30.960 -2.573 -24.305 1.00 88.00 206 ARG A CA 1
ATOM 1503 C C . ARG A 1 206 ? 29.845 -3.257 -25.084 1.00 88.00 206 ARG A C 1
ATOM 1505 O O . ARG A 1 206 ? 29.949 -3.419 -26.293 1.00 88.00 206 ARG A O 1
ATOM 1512 N N . ASP A 1 207 ? 28.799 -3.642 -24.370 1.00 90.56 207 ASP A N 1
ATOM 1513 C CA . ASP A 1 207 ? 27.591 -4.267 -24.887 1.00 90.56 207 ASP A CA 1
ATOM 1514 C C . ASP A 1 207 ? 26.422 -3.976 -23.931 1.00 90.56 207 ASP A C 1
ATOM 1516 O O . ASP A 1 207 ? 26.588 -3.357 -22.872 1.00 90.56 207 ASP A O 1
ATOM 1520 N N . LEU A 1 208 ? 25.216 -4.408 -24.300 1.00 92.50 208 LEU A N 1
ATOM 1521 C CA . LEU A 1 208 ? 24.006 -4.106 -23.538 1.00 92.50 208 LEU A CA 1
ATOM 1522 C C . LEU A 1 208 ? 23.897 -4.899 -22.221 1.00 92.50 208 LEU A C 1
ATOM 1524 O O . LEU A 1 208 ? 23.053 -4.568 -21.388 1.00 92.50 208 LEU A O 1
ATOM 1528 N N . SER A 1 209 ? 24.760 -5.893 -21.968 1.00 90.31 209 SER A N 1
ATOM 1529 C CA . SER A 1 209 ? 24.760 -6.660 -20.710 1.00 90.31 209 SER A CA 1
ATOM 1530 C C . SER A 1 209 ? 25.272 -5.854 -19.506 1.00 90.31 209 SER A C 1
ATOM 1532 O O . SER A 1 209 ? 24.958 -6.168 -18.350 1.00 90.31 209 SER A O 1
ATOM 1534 N N . GLU A 1 210 ? 26.019 -4.775 -19.756 1.00 87.69 210 GLU A N 1
ATOM 1535 C CA . GLU A 1 210 ? 26.505 -3.849 -18.728 1.00 87.69 210 GLU A CA 1
ATOM 1536 C C . GLU A 1 210 ? 25.403 -2.902 -18.224 1.00 87.69 210 GLU A C 1
ATOM 1538 O O . GLU A 1 210 ? 25.541 -2.291 -17.162 1.00 87.69 210 GLU A O 1
ATOM 1543 N N . ILE A 1 211 ? 24.275 -2.815 -18.934 1.00 86.62 211 ILE A N 1
ATOM 1544 C CA . ILE A 1 211 ? 23.178 -1.923 -18.575 1.00 86.62 211 ILE A CA 1
ATOM 1545 C C . ILE A 1 211 ? 22.401 -2.466 -17.373 1.00 86.62 211 ILE A C 1
ATOM 1547 O O . ILE A 1 211 ? 22.046 -3.646 -17.279 1.00 86.62 211 ILE A O 1
ATOM 1551 N N . ARG A 1 212 ? 22.143 -1.570 -16.422 1.00 82.44 212 ARG A N 1
ATOM 1552 C CA . ARG A 1 212 ? 21.238 -1.766 -15.287 1.00 82.44 212 ARG A CA 1
ATOM 1553 C C . ARG A 1 212 ? 20.086 -0.774 -15.451 1.00 82.44 212 ARG A C 1
ATOM 1555 O O . ARG A 1 212 ? 20.317 0.424 -15.254 1.00 82.44 212 ARG A O 1
ATOM 1562 N N . PRO A 1 213 ? 18.901 -1.218 -15.913 1.00 78.25 213 PRO A N 1
ATOM 1563 C CA . PRO A 1 213 ? 17.768 -0.333 -16.179 1.00 78.25 213 PRO A CA 1
ATOM 1564 C C . PRO A 1 213 ? 17.410 0.577 -15.005 1.00 78.25 213 PRO A C 1
ATOM 1566 O O . PRO A 1 213 ? 17.083 1.738 -15.214 1.00 78.25 213 PRO A O 1
ATOM 1569 N N . GLU A 1 214 ? 17.590 0.085 -13.783 1.00 71.62 214 GLU A N 1
ATOM 1570 C CA . GLU A 1 214 ? 17.282 0.745 -12.512 1.00 71.62 214 GLU A CA 1
ATOM 1571 C C . GLU A 1 214 ? 18.114 2.014 -12.274 1.00 71.62 214 GLU A C 1
ATOM 1573 O O . GLU A 1 214 ? 17.742 2.880 -11.488 1.00 71.62 214 GLU A O 1
ATOM 1578 N N . VAL A 1 215 ? 19.254 2.133 -12.961 1.00 70.12 215 VAL A N 1
ATOM 1579 C CA . VAL A 1 215 ? 20.177 3.272 -12.853 1.00 70.12 215 VAL A CA 1
ATOM 1580 C C . VAL A 1 215 ? 19.903 4.327 -13.931 1.00 70.12 215 VAL A C 1
ATOM 1582 O O . VAL A 1 215 ? 20.231 5.503 -13.755 1.00 70.12 215 VAL A O 1
ATOM 1585 N N . LEU A 1 216 ? 19.333 3.921 -15.070 1.00 72.81 216 LEU A N 1
ATOM 1586 C CA . LEU A 1 216 ? 19.114 4.793 -16.229 1.00 72.81 216 LEU A CA 1
ATOM 1587 C C . LEU A 1 216 ? 17.668 5.278 -16.348 1.00 72.81 216 LEU A C 1
ATOM 1589 O O . LEU A 1 216 ? 17.452 6.412 -16.791 1.00 72.81 216 LEU A O 1
ATOM 1593 N N . PHE A 1 217 ? 16.716 4.439 -15.949 1.00 74.31 217 PHE A N 1
ATOM 1594 C CA . PHE A 1 217 ? 15.287 4.639 -16.130 1.00 74.31 217 PHE A CA 1
ATOM 1595 C C . PHE A 1 217 ? 14.561 4.726 -14.793 1.00 74.31 217 PHE A C 1
ATOM 1597 O O . PHE A 1 217 ? 15.011 4.185 -13.783 1.00 74.31 217 PHE A O 1
ATOM 1604 N N . ASP A 1 218 ? 13.438 5.440 -14.791 1.00 59.47 218 ASP A N 1
ATOM 1605 C CA . ASP A 1 218 ? 12.590 5.567 -13.612 1.00 59.47 218 ASP A CA 1
ATOM 1606 C C . ASP A 1 218 ? 11.845 4.240 -13.477 1.00 59.47 218 ASP A C 1
ATOM 1608 O O . ASP A 1 218 ? 10.805 4.034 -14.090 1.00 59.47 218 ASP A O 1
ATOM 1612 N N . VAL A 1 219 ? 12.445 3.307 -12.730 1.00 52.75 219 VAL A N 1
ATOM 1613 C CA . VAL A 1 219 ? 11.958 1.939 -12.460 1.00 52.75 219 VAL A CA 1
ATOM 1614 C C . VAL A 1 219 ? 10.768 1.885 -11.512 1.00 52.75 219 VAL A C 1
ATOM 1616 O O . VAL A 1 219 ? 10.461 0.845 -10.930 1.00 52.75 219 VAL A O 1
ATOM 1619 N N . THR A 1 220 ? 10.040 2.982 -11.368 1.00 49.81 220 THR A N 1
ATOM 1620 C CA . THR A 1 220 ? 8.695 2.875 -10.829 1.00 49.81 220 THR A CA 1
ATOM 1621 C C . THR A 1 220 ? 7.834 2.161 -11.872 1.00 49.81 220 THR A C 1
ATOM 1623 O O . THR A 1 220 ? 7.345 2.771 -12.822 1.00 49.81 220 THR A O 1
ATOM 1626 N N . ALA A 1 221 ? 7.727 0.831 -11.704 1.00 37.81 221 ALA A N 1
ATOM 1627 C CA . ALA A 1 221 ? 6.762 -0.079 -12.330 1.00 37.81 221 ALA A CA 1
ATOM 1628 C C . ALA A 1 221 ? 5.504 0.684 -12.744 1.00 37.81 221 ALA A C 1
ATOM 1630 O O . ALA A 1 221 ? 5.090 1.516 -11.935 1.00 37.81 221 ALA A O 1
ATOM 1631 N N . PRO A 1 222 ? 4.904 0.416 -13.929 1.00 38.06 222 PRO A N 1
ATOM 1632 C CA . PRO A 1 222 ? 3.962 1.316 -14.599 1.00 38.06 222 PRO A CA 1
ATOM 1633 C C . PRO A 1 222 ? 3.123 2.025 -13.554 1.00 38.06 222 PRO A C 1
ATOM 1635 O O . PRO A 1 222 ? 2.267 1.381 -12.946 1.00 38.06 222 PRO A O 1
ATOM 1638 N N . ARG A 1 223 ? 3.470 3.291 -13.249 1.00 45.22 223 ARG A N 1
ATOM 1639 C CA . ARG A 1 223 ? 2.835 4.017 -12.150 1.00 45.22 223 ARG A CA 1
ATOM 1640 C C . ARG A 1 223 ? 1.372 4.115 -12.516 1.00 45.22 223 ARG A C 1
ATOM 1642 O O . ARG A 1 223 ? 0.950 5.025 -13.232 1.00 45.22 223 ARG A O 1
ATOM 1649 N N . ARG A 1 224 ? 0.565 3.180 -12.027 1.00 47.62 224 ARG A N 1
ATOM 1650 C CA . ARG A 1 224 ? -0.849 3.428 -11.907 1.00 47.62 224 ARG A CA 1
ATOM 1651 C C . ARG A 1 224 ? -0.893 4.518 -10.865 1.00 47.62 224 ARG A C 1
ATOM 1653 O O . ARG A 1 224 ? -0.629 4.263 -9.697 1.00 47.62 224 ARG A O 1
ATOM 1660 N N . HIS A 1 225 ? -1.122 5.747 -11.317 1.00 49.94 225 HIS A N 1
ATOM 1661 C CA . HIS A 1 225 ? -1.377 6.844 -10.407 1.00 49.94 225 HIS A CA 1
ATOM 1662 C C . HIS A 1 225 ? -2.425 6.346 -9.417 1.00 49.94 225 HIS A C 1
ATOM 1664 O O . HIS A 1 225 ? -3.543 6.018 -9.828 1.00 49.94 225 HIS A O 1
ATOM 1670 N N . LEU A 1 226 ? -2.045 6.226 -8.142 1.00 59.16 226 LEU A N 1
ATOM 1671 C CA . LEU A 1 226 ? -3.002 6.060 -7.065 1.00 59.16 226 LEU A CA 1
ATOM 1672 C C . LEU A 1 226 ? -3.923 7.270 -7.179 1.00 59.16 226 LEU A C 1
ATOM 1674 O O . LEU A 1 226 ? -3.552 8.406 -6.884 1.00 59.16 226 LEU A O 1
ATOM 1678 N N . THR A 1 227 ? -5.087 7.047 -7.780 1.00 59.03 227 THR A N 1
ATOM 1679 C CA . THR A 1 227 ? -6.042 8.123 -7.995 1.00 59.03 227 THR A CA 1
ATOM 1680 C C . THR A 1 227 ? -6.701 8.384 -6.661 1.00 59.03 227 THR A C 1
ATOM 1682 O O . THR A 1 227 ? -7.181 7.459 -6.003 1.00 59.03 227 THR A O 1
ATOM 1685 N N . ALA A 1 228 ? -6.700 9.650 -6.246 1.00 69.88 228 ALA A N 1
ATOM 1686 C CA . ALA A 1 228 ? -7.451 10.045 -5.070 1.00 69.88 228 ALA A CA 1
ATOM 1687 C C . ALA A 1 228 ? -8.901 9.542 -5.214 1.00 69.88 228 ALA A C 1
ATOM 1689 O O . ALA A 1 228 ? -9.460 9.639 -6.316 1.00 69.88 228 ALA A O 1
ATOM 1690 N N . PRO A 1 229 ? -9.514 9.016 -4.139 1.00 78.44 229 PRO A N 1
ATOM 1691 C CA . PRO A 1 229 ? -10.872 8.503 -4.208 1.00 78.44 229 PRO A CA 1
ATOM 1692 C C . PRO A 1 229 ? -11.806 9.589 -4.742 1.00 78.44 229 PRO A C 1
ATOM 1694 O O . PRO A 1 229 ? -11.769 10.746 -4.306 1.00 78.44 229 PRO A O 1
ATOM 1697 N N . THR A 1 230 ? -12.617 9.223 -5.733 1.00 84.25 230 THR A N 1
ATOM 1698 C CA . THR A 1 230 ? -13.606 10.137 -6.301 1.00 84.25 230 THR A CA 1
ATOM 1699 C C . THR A 1 230 ? -14.719 10.391 -5.282 1.00 84.25 230 THR A C 1
ATOM 1701 O O . THR A 1 230 ? -14.944 9.562 -4.394 1.00 84.25 230 THR A O 1
ATOM 1704 N N . PRO A 1 231 ? -15.472 11.499 -5.408 1.00 87.19 231 PRO A N 1
ATOM 1705 C CA . PRO A 1 231 ? -16.638 11.734 -4.560 1.00 87.19 231 PRO A CA 1
ATOM 1706 C C . PRO A 1 231 ? -17.616 10.550 -4.541 1.00 87.19 231 PRO A C 1
ATOM 1708 O O . PRO A 1 231 ? -18.176 10.243 -3.497 1.00 87.19 231 PRO A O 1
ATOM 1711 N N . ASP A 1 232 ? -17.778 9.837 -5.658 1.00 87.31 232 ASP A N 1
ATOM 1712 C CA . ASP A 1 232 ? -18.650 8.659 -5.733 1.00 87.31 232 ASP A CA 1
ATOM 1713 C C . ASP A 1 232 ? -18.144 7.487 -4.881 1.00 87.31 232 ASP A C 1
ATOM 1715 O O . ASP A 1 232 ? -18.944 6.810 -4.240 1.00 87.31 232 ASP A O 1
ATOM 1719 N N . VAL A 1 233 ? -16.823 7.279 -4.810 1.00 87.56 233 VAL A N 1
ATOM 1720 C CA . VAL A 1 233 ? -16.224 6.277 -3.911 1.00 87.56 233 VAL A CA 1
ATOM 1721 C C . VAL A 1 233 ? -16.490 6.641 -2.451 1.00 87.56 233 VAL A C 1
ATOM 1723 O O . VAL A 1 233 ? -16.863 5.775 -1.666 1.00 87.56 233 VAL A O 1
ATOM 1726 N N . LEU A 1 234 ? -16.360 7.920 -2.095 1.00 93.75 234 LEU A N 1
ATOM 1727 C CA . LEU A 1 234 ? -16.588 8.404 -0.730 1.00 93.75 234 LEU A CA 1
ATOM 1728 C C . LEU A 1 234 ? -18.078 8.415 -0.322 1.00 93.75 234 LEU A C 1
ATOM 1730 O O . LEU A 1 234 ? -18.387 8.304 0.862 1.00 93.75 234 LEU A O 1
ATOM 1734 N N . ARG A 1 235 ? -19.015 8.499 -1.277 1.00 95.50 235 ARG A N 1
ATOM 1735 C CA . ARG A 1 235 ? -20.458 8.272 -1.029 1.00 95.50 235 ARG A CA 1
ATOM 1736 C C . ARG A 1 235 ? -20.802 6.794 -0.860 1.00 95.50 235 ARG A C 1
ATOM 1738 O O . ARG A 1 235 ? -21.816 6.452 -0.250 1.00 95.50 235 ARG A O 1
ATOM 1745 N N . GLY A 1 236 ? -19.999 5.918 -1.453 1.00 93.62 236 GLY A N 1
ATOM 1746 C CA . GLY A 1 236 ? -20.165 4.475 -1.376 1.00 93.62 236 GLY A CA 1
ATOM 1747 C C . GLY A 1 236 ? -19.740 3.890 -0.030 1.00 93.62 236 GLY A C 1
ATOM 1748 O O . GLY A 1 236 ? -19.232 4.576 0.859 1.00 93.62 236 GLY A O 1
ATOM 1749 N N . ALA A 1 237 ? -19.937 2.579 0.104 1.00 92.06 237 ALA A N 1
ATOM 1750 C CA . ALA A 1 237 ? -19.354 1.826 1.204 1.00 92.06 237 ALA A CA 1
ATOM 1751 C C . ALA A 1 237 ? -17.810 1.866 1.127 1.00 92.06 237 ALA A C 1
ATOM 1753 O O . ALA A 1 237 ? -17.259 1.819 0.023 1.00 92.06 237 ALA A O 1
ATOM 1754 N N . PRO A 1 238 ? -17.100 1.917 2.268 1.00 95.75 238 PRO A N 1
ATOM 1755 C CA . PRO A 1 238 ? -17.634 1.873 3.634 1.00 95.75 238 PRO A CA 1
ATOM 1756 C C . PRO A 1 238 ? -17.924 3.257 4.251 1.00 95.75 238 PRO A C 1
ATOM 1758 O O . PRO A 1 238 ? -18.308 3.330 5.415 1.00 95.75 238 PRO A O 1
ATOM 1761 N N . PHE A 1 239 ? -17.711 4.357 3.521 1.00 95.62 239 PHE A N 1
ATOM 1762 C CA . PHE A 1 239 ? -17.707 5.704 4.102 1.00 95.62 239 PHE A CA 1
ATOM 1763 C C . PHE A 1 239 ? -19.091 6.342 4.218 1.00 95.62 239 PHE A C 1
ATOM 1765 O O . PHE A 1 239 ? -19.383 6.961 5.238 1.00 95.62 239 PHE A O 1
ATOM 1772 N N . HIS A 1 240 ? -19.936 6.195 3.193 1.00 95.75 240 HIS A N 1
ATOM 1773 C CA . HIS A 1 240 ? -21.295 6.743 3.164 1.00 95.75 240 HIS A CA 1
ATOM 1774 C C . HIS A 1 240 ? -21.376 8.252 3.470 1.00 95.75 240 HIS A C 1
ATOM 1776 O O . HIS A 1 240 ? -22.286 8.693 4.173 1.00 95.75 240 HIS A O 1
ATOM 1782 N N . LEU A 1 241 ? -20.425 9.045 2.959 1.00 96.88 241 LEU A N 1
ATOM 1783 C CA . LEU A 1 241 ? -20.393 10.487 3.216 1.00 96.88 241 LEU A CA 1
ATOM 1784 C C . LEU A 1 241 ? -21.553 11.209 2.519 1.00 96.88 241 LEU A C 1
ATOM 1786 O O . LEU A 1 241 ? -21.844 10.955 1.347 1.00 96.88 241 LEU A O 1
ATOM 1790 N N . ASP A 1 242 ? -22.178 12.140 3.237 1.00 97.44 242 ASP A N 1
ATOM 1791 C CA . ASP A 1 242 ? -23.120 13.101 2.668 1.00 97.44 242 ASP A CA 1
ATOM 1792 C C . ASP A 1 242 ? -22.391 14.289 2.010 1.00 97.44 242 ASP A C 1
ATOM 1794 O O . ASP A 1 242 ? -21.159 14.376 2.001 1.00 97.44 242 ASP A O 1
ATOM 1798 N N . ASP A 1 243 ? -23.153 15.199 1.402 1.00 97.44 243 ASP A N 1
ATOM 1799 C CA . ASP A 1 243 ? -22.582 16.325 0.659 1.00 97.44 243 ASP A CA 1
ATOM 1800 C C . ASP A 1 243 ? -21.826 17.318 1.562 1.00 97.44 243 ASP A C 1
ATOM 1802 O O . ASP A 1 243 ? -20.816 17.878 1.127 1.00 97.44 243 ASP A O 1
ATOM 1806 N N . ASP A 1 244 ? -22.250 17.491 2.818 1.00 97.94 244 ASP A N 1
ATOM 1807 C CA . ASP A 1 244 ? -21.575 18.367 3.783 1.00 97.94 244 ASP A CA 1
ATOM 1808 C C . ASP A 1 244 ? -20.229 17.764 4.214 1.00 97.94 244 ASP A C 1
ATOM 1810 O O . ASP A 1 244 ? -19.202 18.452 4.219 1.00 97.94 244 ASP A O 1
ATOM 1814 N N . ALA A 1 245 ? -20.197 16.460 4.503 1.00 97.38 245 ALA A N 1
ATOM 1815 C CA . ALA A 1 245 ? -18.972 15.735 4.817 1.00 97.38 245 ALA A CA 1
ATOM 1816 C C . ALA A 1 245 ? -17.995 15.727 3.631 1.00 97.38 245 ALA A C 1
ATOM 1818 O O . ALA A 1 245 ? -16.796 15.941 3.816 1.00 97.38 245 ALA A O 1
ATOM 1819 N N . LEU A 1 246 ? -18.484 15.547 2.401 1.00 96.56 246 LEU A N 1
ATOM 1820 C CA . LEU A 1 246 ? -17.651 15.636 1.199 1.00 96.56 246 LEU A CA 1
ATOM 1821 C C . LEU A 1 246 ? -17.075 17.035 0.993 1.00 96.56 246 LEU A C 1
ATOM 1823 O O . LEU A 1 246 ? -15.888 17.166 0.693 1.00 96.56 246 LEU A O 1
ATOM 1827 N N . ALA A 1 247 ? -17.886 18.079 1.178 1.00 96.88 247 ALA A N 1
ATOM 1828 C CA . ALA A 1 247 ? -17.420 19.458 1.095 1.00 96.88 247 ALA A CA 1
ATOM 1829 C C . ALA A 1 247 ? -16.328 19.738 2.135 1.00 96.88 247 ALA A C 1
ATOM 1831 O O . ALA A 1 247 ? -15.324 20.388 1.821 1.00 96.88 247 ALA A O 1
ATOM 1832 N N . TRP A 1 248 ? -16.475 19.202 3.349 1.00 97.44 248 TRP A N 1
ATOM 1833 C CA . TRP A 1 248 ? -15.443 19.278 4.377 1.00 97.44 248 TRP A CA 1
ATOM 1834 C C . TRP A 1 248 ? -14.160 18.547 3.959 1.00 97.44 248 TRP A C 1
ATOM 1836 O O . TRP A 1 248 ? -13.087 19.145 4.029 1.00 97.44 248 TRP A O 1
ATOM 1846 N N . VAL A 1 249 ? -14.248 17.309 3.455 1.00 96.06 249 VAL A N 1
ATOM 1847 C CA . VAL A 1 249 ? -13.076 16.542 2.986 1.00 96.06 249 VAL A CA 1
ATOM 1848 C C . VAL A 1 249 ? -12.335 17.298 1.884 1.00 96.06 249 VAL A C 1
ATOM 1850 O O . VAL A 1 249 ? -11.116 17.469 1.961 1.00 96.06 249 VAL A O 1
ATOM 1853 N N . THR A 1 250 ? -13.058 17.775 0.869 1.00 93.62 250 THR A N 1
ATOM 1854 C CA . THR A 1 250 ? -12.468 18.494 -0.265 1.00 93.62 250 THR A CA 1
ATOM 1855 C C . THR A 1 250 ? -11.814 19.793 0.183 1.00 93.62 250 THR A C 1
ATOM 1857 O O . THR A 1 250 ? -10.629 19.988 -0.084 1.00 93.62 250 THR A O 1
ATOM 1860 N N . SER A 1 251 ? -12.542 20.647 0.909 1.00 96.50 251 SER A N 1
ATOM 1861 C CA . SER A 1 251 ? -12.012 21.941 1.358 1.00 96.50 251 SER A CA 1
ATOM 1862 C C . SER A 1 251 ? -10.824 21.787 2.307 1.00 96.50 251 SER A C 1
ATOM 1864 O O . SER A 1 251 ? -9.828 22.494 2.155 1.00 96.50 251 SER A O 1
ATOM 1866 N N . THR A 1 252 ? -10.882 20.824 3.231 1.00 97.25 252 THR A N 1
ATOM 1867 C CA . THR A 1 252 ? -9.783 20.532 4.156 1.00 97.25 252 THR A CA 1
ATOM 1868 C C . THR A 1 252 ? -8.555 20.084 3.378 1.00 97.25 252 THR A C 1
ATOM 1870 O O . THR A 1 252 ? -7.509 20.717 3.479 1.00 97.25 252 THR A O 1
ATOM 1873 N N . ARG A 1 253 ? -8.679 19.059 2.522 1.00 94.69 253 ARG A N 1
ATOM 1874 C CA . ARG A 1 253 ? -7.558 18.532 1.728 1.00 94.69 253 ARG A CA 1
ATOM 1875 C C . ARG A 1 253 ? -6.934 19.594 0.823 1.00 94.69 253 ARG A C 1
ATOM 1877 O O . ARG A 1 253 ? -5.715 19.627 0.674 1.00 94.69 253 ARG A O 1
ATOM 1884 N N . GLU A 1 254 ? -7.746 20.428 0.184 1.00 95.19 254 GLU A N 1
ATOM 1885 C CA . GLU A 1 254 ? -7.265 21.506 -0.688 1.00 95.19 254 GLU A CA 1
ATOM 1886 C C . GLU A 1 254 ? -6.564 22.622 0.095 1.00 95.19 254 GLU A C 1
ATOM 1888 O O . GLU A 1 254 ? -5.613 23.207 -0.420 1.00 95.19 254 GLU A O 1
ATOM 1893 N N . GLY A 1 255 ? -6.974 22.861 1.344 1.00 97.00 255 GLY A N 1
ATOM 1894 C CA . GLY A 1 255 ? -6.354 23.836 2.241 1.00 97.00 255 GLY A CA 1
ATOM 1895 C C . GLY A 1 255 ? -5.011 23.408 2.844 1.00 97.00 255 GLY A C 1
ATOM 1896 O O . GLY A 1 255 ? -4.274 24.268 3.322 1.00 97.00 255 GLY A O 1
ATOM 1897 N N . LEU A 1 256 ? -4.669 22.114 2.820 1.00 97.62 256 LEU A N 1
ATOM 1898 C CA . LEU A 1 256 ? -3.407 21.611 3.373 1.00 97.62 256 LEU A CA 1
ATOM 1899 C C . LEU A 1 256 ? -2.218 21.832 2.422 1.00 97.62 256 LEU A C 1
ATOM 1901 O O . LEU A 1 256 ? -2.287 21.530 1.220 1.00 97.62 256 LEU A O 1
ATOM 1905 N N . SER A 1 257 ? -1.084 22.260 2.989 1.00 97.69 257 SER A N 1
ATOM 1906 C CA . SER A 1 257 ? 0.218 22.220 2.312 1.00 97.69 257 SER A CA 1
ATOM 1907 C C . SER A 1 257 ? 0.629 20.778 1.989 1.00 97.69 257 SER A C 1
ATOM 1909 O O . SER A 1 257 ? 0.042 19.816 2.490 1.00 97.69 257 SER A O 1
ATOM 1911 N N . LEU A 1 258 ? 1.648 20.601 1.143 1.00 96.00 258 LEU A N 1
ATOM 1912 C CA . LEU A 1 258 ? 2.169 19.264 0.851 1.00 96.00 258 LEU A CA 1
ATOM 1913 C C . LEU A 1 258 ? 2.710 18.584 2.116 1.00 96.00 258 LEU A C 1
ATOM 1915 O O . LEU A 1 258 ? 2.421 17.418 2.354 1.00 96.00 258 LEU A O 1
ATOM 1919 N N . GLU A 1 259 ? 3.446 19.321 2.943 1.00 97.69 259 GLU A N 1
ATOM 1920 C CA . GLU A 1 259 ? 3.982 18.840 4.215 1.00 97.69 259 GLU A CA 1
ATOM 1921 C C . GLU A 1 259 ? 2.853 18.419 5.153 1.00 97.69 259 GLU A C 1
ATOM 1923 O O . GLU A 1 259 ? 2.905 17.333 5.719 1.00 97.69 259 GLU A O 1
ATOM 1928 N N . GLN A 1 260 ? 1.793 19.224 5.264 1.00 98.25 260 GLN A N 1
ATOM 1929 C CA . GLN A 1 260 ? 0.631 18.871 6.079 1.00 98.25 260 GLN A CA 1
ATOM 1930 C C . GLN A 1 260 ? -0.085 17.624 5.547 1.00 98.25 260 GLN A C 1
ATOM 1932 O O . GLN A 1 260 ? -0.456 16.761 6.336 1.00 98.25 260 GLN A O 1
ATOM 1937 N N . LYS A 1 261 ? -0.231 17.478 4.222 1.00 97.69 261 LYS A N 1
ATOM 1938 C CA . LYS A 1 261 ? -0.768 16.250 3.606 1.00 97.69 261 LYS A CA 1
ATOM 1939 C C . LYS A 1 261 ? 0.088 15.035 3.941 1.00 97.69 261 LYS A C 1
ATOM 1941 O O . LYS A 1 261 ? -0.465 13.998 4.276 1.00 97.69 261 LYS A O 1
ATOM 1946 N N . VAL A 1 262 ? 1.413 15.176 3.890 1.00 98.06 262 VAL A N 1
ATOM 1947 C CA . VAL A 1 262 ? 2.360 14.132 4.298 1.00 98.06 262 VAL A CA 1
ATOM 1948 C C . VAL A 1 262 ? 2.197 13.785 5.778 1.00 98.06 262 VAL A C 1
ATOM 1950 O O . VAL A 1 262 ? 2.136 12.606 6.104 1.00 98.06 262 VAL A O 1
ATOM 1953 N N . GLY A 1 263 ? 2.051 14.774 6.665 1.00 98.38 263 GLY A N 1
ATOM 1954 C CA . GLY A 1 263 ? 1.789 14.538 8.089 1.00 98.38 263 GLY A CA 1
ATOM 1955 C C . GLY A 1 263 ? 0.533 13.696 8.328 1.00 98.38 263 GLY A C 1
ATOM 1956 O O . GLY A 1 263 ? 0.555 12.749 9.114 1.00 98.38 263 GLY A O 1
ATOM 1957 N N . GLN A 1 264 ? -0.535 13.948 7.565 1.00 98.56 264 GLN A N 1
ATOM 1958 C CA . GLN A 1 264 ? -1.777 13.170 7.644 1.00 98.56 264 GLN A CA 1
ATOM 1959 C C . GLN A 1 264 ? -1.621 11.687 7.265 1.00 98.56 264 GLN A C 1
ATOM 1961 O O . GLN A 1 264 ? -2.494 10.892 7.602 1.00 98.56 264 GLN A O 1
ATOM 1966 N N . LEU A 1 265 ? -0.517 11.290 6.623 1.00 98.44 265 LEU A N 1
ATOM 1967 C CA . LEU A 1 265 ? -0.222 9.892 6.303 1.00 98.44 265 LEU A CA 1
ATOM 1968 C C . LEU A 1 265 ? 0.399 9.129 7.480 1.00 98.44 265 LEU A C 1
ATOM 1970 O O . LEU A 1 265 ? 0.639 7.938 7.346 1.00 98.44 265 LEU A O 1
ATOM 1974 N N . PHE A 1 266 ? 0.666 9.754 8.629 1.00 98.75 266 PHE A N 1
ATOM 1975 C CA . PHE A 1 266 ? 1.294 9.081 9.770 1.00 98.75 266 PHE A CA 1
ATOM 1976 C C . PHE A 1 266 ? 0.318 8.831 10.923 1.00 98.75 266 PHE A C 1
ATOM 1978 O O . PHE A 1 266 ? -0.373 9.740 11.390 1.00 98.75 266 PHE A O 1
ATOM 1985 N N . CYS A 1 267 ? 0.337 7.598 11.440 1.00 98.69 267 CYS A N 1
ATOM 1986 C CA . CYS A 1 267 ? -0.233 7.240 12.736 1.00 98.69 267 CYS A CA 1
ATOM 1987 C C . CYS A 1 267 ? 0.906 6.958 13.718 1.00 98.69 267 CYS A C 1
ATOM 1989 O O . CYS A 1 267 ? 1.626 5.969 13.583 1.00 98.69 267 CYS A O 1
ATOM 1991 N N . LEU A 1 268 ? 1.104 7.837 14.697 1.00 98.31 268 LEU A N 1
ATOM 1992 C CA . LEU A 1 268 ? 2.216 7.735 15.642 1.00 98.31 268 LEU A CA 1
ATOM 1993 C C . LEU A 1 268 ? 1.861 6.852 16.840 1.00 98.31 268 LEU A C 1
ATOM 1995 O O . LEU A 1 268 ? 0.694 6.596 17.120 1.00 98.31 268 LEU A O 1
ATOM 1999 N N . ILE A 1 269 ? 2.870 6.405 17.583 1.00 95.44 269 ILE A N 1
ATOM 2000 C CA . ILE A 1 269 ? 2.667 5.796 18.901 1.00 95.44 269 ILE A CA 1
ATOM 2001 C C . ILE A 1 269 ? 2.951 6.827 19.993 1.00 95.44 269 ILE A C 1
ATOM 2003 O O . ILE A 1 269 ? 3.946 7.550 19.935 1.00 95.44 269 ILE A O 1
ATOM 2007 N N . ASP A 1 270 ? 2.097 6.891 21.010 1.00 81.81 270 ASP A N 1
ATOM 2008 C CA . ASP A 1 270 ? 2.230 7.825 22.129 1.00 81.81 270 ASP A CA 1
ATOM 2009 C C . ASP A 1 270 ? 3.199 7.318 23.212 1.00 81.81 270 ASP A C 1
ATOM 2011 O O . ASP A 1 270 ? 2.850 7.214 24.383 1.00 81.81 270 ASP A O 1
ATOM 2015 N N . LEU A 1 271 ? 4.439 6.979 22.847 1.00 87.81 271 LEU A N 1
ATOM 2016 C CA . LEU A 1 271 ? 5.441 6.498 23.806 1.00 87.81 271 LEU A CA 1
ATOM 2017 C C . LEU A 1 271 ? 6.660 7.437 23.882 1.00 87.81 271 LEU A C 1
ATOM 2019 O O . LEU A 1 271 ? 7.419 7.503 22.917 1.00 87.81 271 LEU A O 1
ATOM 2023 N N . PRO A 1 272 ? 6.899 8.122 25.023 1.00 89.62 272 PRO A N 1
ATOM 2024 C CA . PRO A 1 272 ? 6.053 8.178 26.222 1.00 89.62 272 PRO A CA 1
ATOM 2025 C C . PRO A 1 272 ? 4.759 8.990 26.004 1.00 89.62 272 PRO A C 1
ATOM 2027 O O . PRO A 1 272 ? 4.721 9.918 25.194 1.00 89.62 272 PRO A O 1
ATOM 2030 N N . ALA A 1 273 ? 3.710 8.663 26.768 1.00 93.62 273 ALA A N 1
ATOM 2031 C CA . ALA A 1 273 ? 2.387 9.284 26.664 1.00 93.62 273 ALA A CA 1
ATOM 2032 C C . ALA A 1 273 ? 2.342 10.609 27.441 1.00 93.62 273 ALA A C 1
ATOM 2034 O O . ALA A 1 273 ? 1.779 10.697 28.531 1.00 93.62 273 ALA A O 1
ATOM 2035 N N . THR A 1 274 ? 2.993 11.642 26.908 1.00 95.56 274 THR A N 1
ATOM 2036 C CA . THR A 1 274 ? 3.086 12.964 27.541 1.00 95.56 274 THR A CA 1
ATOM 2037 C C . THR A 1 274 ? 2.735 14.077 26.564 1.00 95.56 274 THR A C 1
ATOM 2039 O O . THR A 1 274 ? 2.892 13.939 25.351 1.00 95.56 274 THR A O 1
ATOM 2042 N N . THR A 1 275 ? 2.306 15.222 27.097 1.00 96.94 275 THR A N 1
ATOM 2043 C CA . THR A 1 275 ? 2.052 16.421 26.287 1.00 96.94 275 THR A CA 1
ATOM 2044 C C . THR A 1 275 ? 3.321 16.930 25.600 1.00 96.94 275 THR A C 1
ATOM 2046 O O . THR A 1 275 ? 3.241 17.373 24.465 1.00 96.94 275 THR A O 1
ATOM 2049 N N . ASP A 1 276 ? 4.495 16.797 26.233 1.00 97.06 276 ASP A N 1
ATOM 2050 C CA . ASP A 1 276 ? 5.790 17.160 25.631 1.00 97.06 276 ASP A CA 1
ATOM 2051 C C . ASP A 1 276 ? 6.101 16.322 24.382 1.00 97.06 276 ASP A C 1
ATOM 2053 O O . ASP A 1 276 ? 6.513 16.857 23.355 1.00 97.06 276 ASP A O 1
ATOM 2057 N N . ASN A 1 277 ? 5.844 15.011 24.429 1.00 95.56 277 ASN A N 1
ATOM 2058 C CA . ASN A 1 277 ? 6.054 14.147 23.269 1.00 95.56 277 ASN A CA 1
ATOM 2059 C C . ASN A 1 277 ? 5.100 14.506 22.115 1.00 95.56 277 ASN A C 1
ATOM 2061 O O . ASN A 1 277 ? 5.509 14.550 20.955 1.00 95.56 277 ASN A O 1
ATOM 2065 N N . VAL A 1 278 ? 3.844 14.836 22.439 1.00 97.00 278 VAL A N 1
ATOM 2066 C CA . VAL A 1 278 ? 2.871 15.362 21.469 1.00 97.00 278 VAL A CA 1
ATOM 2067 C C . VAL A 1 278 ? 3.359 16.685 20.874 1.00 97.00 278 VAL A C 1
ATOM 2069 O O . VAL A 1 278 ? 3.393 16.825 19.655 1.00 97.00 278 VAL A O 1
ATOM 2072 N N . ASP A 1 279 ? 3.786 17.638 21.706 1.00 97.62 279 ASP A N 1
ATOM 2073 C CA . ASP A 1 279 ? 4.291 18.942 21.265 1.00 97.62 279 ASP A CA 1
ATOM 2074 C C . ASP A 1 279 ? 5.477 18.806 20.307 1.00 97.62 279 ASP A C 1
ATOM 2076 O O . ASP A 1 279 ? 5.533 19.490 19.284 1.00 97.62 279 ASP A O 1
ATOM 2080 N N . ARG A 1 280 ? 6.398 17.884 20.598 1.00 96.56 280 ARG A N 1
ATOM 2081 C CA . ARG A 1 280 ? 7.549 17.593 19.737 1.00 96.56 280 ARG A CA 1
ATOM 2082 C C . ARG A 1 280 ? 7.140 17.027 18.383 1.00 96.56 280 ARG A C 1
ATOM 2084 O O . ARG A 1 280 ? 7.709 17.438 17.377 1.00 96.56 280 ARG A O 1
ATOM 2091 N N . ALA A 1 281 ? 6.166 16.120 18.340 1.00 97.00 281 ALA A N 1
ATOM 2092 C CA . ALA A 1 281 ? 5.658 15.588 17.079 1.00 97.00 281 ALA A CA 1
ATOM 2093 C C . ALA A 1 281 ? 4.957 16.680 16.252 1.00 97.00 281 ALA A C 1
ATOM 2095 O O . ALA A 1 281 ? 5.274 16.864 15.080 1.00 97.00 281 ALA A O 1
ATOM 2096 N N . PHE A 1 282 ? 4.085 17.475 16.877 1.00 97.38 282 PHE A N 1
ATOM 2097 C CA . PHE A 1 282 ? 3.411 18.604 16.226 1.00 97.38 282 PHE A CA 1
ATOM 2098 C C . PHE A 1 282 ? 4.385 19.678 15.720 1.00 97.38 282 PHE A C 1
ATOM 2100 O O . PHE A 1 282 ? 4.089 20.356 14.739 1.00 97.38 282 PHE A O 1
ATOM 2107 N N . ALA A 1 283 ? 5.548 19.830 16.362 1.00 97.94 283 ALA A N 1
ATOM 2108 C CA . ALA A 1 283 ? 6.603 20.730 15.904 1.00 97.94 283 ALA A CA 1
ATOM 2109 C C . ALA A 1 283 ? 7.315 20.245 14.626 1.00 97.94 283 ALA A C 1
ATOM 2111 O O . ALA A 1 283 ? 7.920 21.066 13.939 1.00 97.94 283 ALA A O 1
ATOM 2112 N N . VAL A 1 284 ? 7.250 18.946 14.302 1.00 98.00 284 VAL A N 1
ATOM 2113 C CA . VAL A 1 284 ? 7.703 18.405 13.010 1.00 98.00 284 VAL A CA 1
ATOM 2114 C C . VAL A 1 284 ? 6.643 18.699 11.952 1.00 98.00 284 VAL A C 1
ATOM 2116 O O . VAL A 1 284 ? 6.868 19.502 11.050 1.00 98.00 284 VAL A O 1
ATOM 2119 N N . VAL A 1 285 ? 5.482 18.055 12.081 1.00 97.88 285 VAL A N 1
ATOM 2120 C CA . VAL A 1 285 ? 4.271 18.292 11.289 1.00 97.88 285 VAL A CA 1
ATOM 2121 C C . VAL A 1 285 ? 3.093 17.588 11.965 1.00 97.88 285 VAL A C 1
ATOM 2123 O O . VAL A 1 285 ? 3.264 16.532 12.573 1.00 97.88 285 VAL A O 1
ATOM 2126 N N . GLU A 1 286 ? 1.893 18.159 11.879 1.00 98.00 286 GLU A N 1
ATOM 2127 C CA . GLU A 1 286 ? 0.678 17.573 12.462 1.00 98.00 286 GLU A CA 1
ATOM 2128 C C . GLU A 1 286 ? 0.391 16.171 11.871 1.00 98.00 286 GLU A C 1
ATOM 2130 O O . GLU A 1 286 ? 0.151 16.073 10.661 1.00 98.00 286 GLU A O 1
ATOM 2135 N N . PRO A 1 287 ? 0.428 15.091 12.683 1.00 98.31 287 PRO A N 1
ATOM 2136 C CA . PRO A 1 287 ? 0.155 13.737 12.206 1.00 98.31 287 PRO A CA 1
ATOM 2137 C C . PRO A 1 287 ? -1.343 13.519 11.948 1.00 98.31 287 PRO A C 1
ATOM 2139 O O . PRO A 1 287 ? -2.181 14.258 12.459 1.00 98.31 287 PRO A O 1
ATOM 2142 N N . GLY A 1 288 ? -1.697 12.472 11.199 1.00 98.50 288 GLY A N 1
ATOM 2143 C CA . GLY A 1 288 ? -3.099 12.089 10.968 1.00 98.50 288 GLY A CA 1
ATOM 2144 C C . GLY A 1 288 ? -3.736 11.336 12.140 1.00 98.50 288 GLY A C 1
ATOM 2145 O O . GLY A 1 288 ? -4.958 11.338 12.311 1.00 98.50 288 GLY A O 1
ATOM 2146 N N . GLY A 1 289 ? -2.924 10.699 12.985 1.00 98.19 289 GLY A N 1
ATOM 2147 C CA . GLY A 1 289 ? -3.442 9.988 14.145 1.00 98.19 289 GLY A CA 1
ATOM 2148 C C . GLY A 1 289 ? -2.395 9.488 15.129 1.00 98.19 289 GLY A C 1
ATOM 2149 O O . GLY A 1 289 ? -1.188 9.604 14.917 1.00 98.19 289 GLY A O 1
ATOM 2150 N N . TYR A 1 290 ? -2.893 8.893 16.209 1.00 98.31 290 TYR A N 1
ATOM 2151 C CA . TYR A 1 290 ? -2.098 8.261 17.256 1.00 98.31 290 TYR A CA 1
ATOM 2152 C C . TYR A 1 290 ? -2.715 6.934 17.674 1.00 98.31 290 TYR A C 1
ATOM 2154 O O . TYR A 1 290 ? -3.910 6.880 17.953 1.00 98.31 290 TYR A O 1
ATOM 2162 N N . LEU A 1 291 ? -1.901 5.896 17.833 1.00 97.94 291 LEU A N 1
ATOM 2163 C CA . LEU A 1 291 ? -2.256 4.741 18.644 1.00 97.94 291 LEU A CA 1
ATOM 2164 C C . LEU A 1 291 ? -1.957 5.028 20.113 1.00 97.94 291 LEU A C 1
ATOM 2166 O O . LEU A 1 291 ? -0.845 5.424 20.456 1.00 97.94 291 LEU A O 1
ATOM 2170 N N . ARG A 1 292 ? -2.944 4.750 20.968 1.00 95.75 292 ARG A N 1
ATOM 2171 C CA . ARG A 1 292 ? -2.844 4.801 22.425 1.00 95.75 292 ARG A CA 1
ATOM 2172 C C . ARG A 1 292 ? -2.501 3.430 22.993 1.00 95.75 292 ARG A C 1
ATOM 2174 O O . ARG A 1 292 ? -3.147 2.428 22.668 1.00 95.75 292 ARG A O 1
ATOM 2181 N N . ARG A 1 293 ? -1.518 3.379 23.891 1.00 95.81 293 ARG A N 1
ATOM 2182 C CA . ARG A 1 293 ? -1.270 2.196 24.733 1.00 95.81 293 ARG A CA 1
ATOM 2183 C C . ARG A 1 293 ? -2.193 2.178 25.964 1.00 95.81 293 ARG A C 1
ATOM 2185 O O . ARG A 1 293 ? -2.603 3.244 26.412 1.00 95.81 293 ARG A O 1
ATOM 2192 N N . PRO A 1 294 ? -2.498 0.991 26.532 1.00 96.69 294 PRO A N 1
ATOM 2193 C CA . PRO A 1 294 ? -3.324 0.891 27.732 1.00 96.69 294 PRO A CA 1
ATOM 2194 C C . PRO A 1 294 ? -2.788 1.715 28.911 1.00 96.69 294 PRO A C 1
ATOM 2196 O O . PRO A 1 294 ? -1.661 1.488 29.352 1.00 96.69 294 PRO A O 1
ATOM 2199 N N . ALA A 1 295 ? -3.617 2.604 29.455 1.00 97.25 295 ALA A N 1
ATOM 2200 C CA . ALA A 1 295 ? -3.364 3.374 30.681 1.00 97.25 295 ALA A CA 1
ATOM 2201 C C . ALA A 1 295 ? -4.683 3.579 31.457 1.00 97.25 295 ALA A C 1
ATOM 2203 O O . ALA A 1 295 ? -5.732 3.190 30.956 1.00 97.25 295 ALA A O 1
ATOM 2204 N N . PRO A 1 296 ? -4.710 4.147 32.670 1.00 98.25 296 PRO A N 1
ATOM 2205 C CA . PRO A 1 296 ? -5.975 4.495 33.317 1.00 98.25 296 PRO A CA 1
ATOM 2206 C C . PRO A 1 296 ? -6.853 5.405 32.436 1.00 98.25 296 PRO A C 1
ATOM 2208 O O . PRO A 1 296 ? -6.352 6.326 31.790 1.00 98.25 296 PRO A O 1
ATOM 2211 N N . SER A 1 297 ? -8.169 5.183 32.422 1.00 98.06 297 SER A N 1
ATOM 2212 C CA . SER A 1 297 ? -9.116 5.870 31.526 1.00 98.06 297 SER A CA 1
ATOM 2213 C C . SER A 1 297 ? -9.041 7.400 31.576 1.00 98.06 297 SER A C 1
ATOM 2215 O O . SER A 1 297 ? -9.120 8.051 30.533 1.00 98.06 297 SER A O 1
ATOM 2217 N N . HIS A 1 298 ? -8.836 7.976 32.764 1.00 97.81 298 HIS A N 1
ATOM 2218 C CA . HIS A 1 298 ? -8.685 9.423 32.934 1.00 97.81 298 HIS A CA 1
ATOM 2219 C C . HIS A 1 298 ? -7.438 9.973 32.221 1.00 97.81 298 HIS A C 1
ATOM 2221 O O . HIS A 1 298 ? -7.541 10.989 31.543 1.00 97.81 298 HIS A O 1
ATOM 2227 N N . GLU A 1 299 ? -6.300 9.271 32.266 1.00 97.56 299 GLU A N 1
ATOM 2228 C CA . GLU A 1 299 ? -5.068 9.671 31.567 1.00 97.56 299 GLU A CA 1
ATOM 2229 C C . GLU A 1 299 ? -5.236 9.595 30.040 1.00 97.56 299 GLU A C 1
ATOM 2231 O O . GLU A 1 299 ? -4.764 10.463 29.296 1.00 97.56 299 GLU A O 1
ATOM 2236 N N . ILE A 1 300 ? -5.958 8.577 29.551 1.00 97.75 300 ILE A N 1
ATOM 2237 C CA . ILE A 1 300 ? -6.301 8.469 28.128 1.00 97.75 300 ILE A CA 1
ATOM 2238 C C . ILE A 1 300 ? -7.154 9.664 27.700 1.00 97.75 300 ILE A C 1
ATOM 2240 O O . ILE A 1 300 ? -6.825 10.313 26.701 1.00 97.75 300 ILE A O 1
ATOM 2244 N N . ALA A 1 301 ? -8.216 9.969 28.451 1.00 98.00 301 ALA A N 1
ATOM 2245 C CA . ALA A 1 301 ? -9.142 11.053 28.143 1.00 98.00 301 ALA A CA 1
ATOM 2246 C C . ALA A 1 301 ? -8.467 12.434 28.203 1.00 98.00 301 ALA A C 1
ATOM 2248 O O . ALA A 1 301 ? -8.667 13.252 27.302 1.00 98.00 301 ALA A O 1
ATOM 2249 N N . GLU A 1 302 ? -7.635 12.686 29.216 1.00 98.00 302 GLU A N 1
ATOM 2250 C CA . GLU A 1 302 ? -6.895 13.942 29.382 1.00 98.00 302 GLU A CA 1
ATOM 2251 C C . GLU A 1 302 ? -5.938 14.192 28.213 1.00 98.00 302 GLU A C 1
ATOM 2253 O O . GLU A 1 302 ? -6.022 15.236 27.558 1.00 98.00 302 GLU A O 1
ATOM 2258 N N . LEU A 1 303 ? -5.078 13.221 27.879 1.00 97.44 303 LEU A N 1
ATOM 2259 C CA . LEU A 1 303 ? -4.132 13.395 26.775 1.00 97.44 303 LEU A CA 1
ATOM 2260 C C . LEU A 1 303 ? -4.843 13.437 25.414 1.00 97.44 303 LEU A C 1
ATOM 2262 O O . LEU A 1 303 ? -4.438 14.198 24.541 1.00 97.44 303 LEU A O 1
ATOM 2266 N N . THR A 1 304 ? -5.932 12.682 25.227 1.00 97.69 304 THR A N 1
ATOM 2267 C CA . THR A 1 304 ? -6.724 12.749 23.985 1.00 97.69 304 THR A CA 1
ATOM 2268 C C . THR A 1 304 ? -7.363 14.121 23.810 1.00 97.69 304 THR A C 1
ATOM 2270 O O . THR A 1 304 ? -7.292 14.694 22.726 1.00 97.69 304 THR A O 1
ATOM 2273 N N . THR A 1 305 ? -7.921 14.687 24.882 1.00 98.12 305 THR A N 1
ATOM 2274 C CA . THR A 1 305 ? -8.474 16.049 24.873 1.00 98.12 305 THR A CA 1
ATOM 2275 C C . THR A 1 305 ? -7.400 17.071 24.515 1.00 98.12 305 THR A C 1
ATOM 2277 O O . THR A 1 305 ? -7.635 17.945 23.683 1.00 98.12 305 THR A O 1
ATOM 2280 N N . TYR A 1 306 ? -6.205 16.934 25.092 1.00 98.25 306 TYR A N 1
ATOM 2281 C CA . TYR A 1 306 ? -5.069 17.796 24.780 1.00 98.25 306 TYR A CA 1
ATOM 2282 C C . TYR A 1 306 ? -4.658 17.717 23.301 1.00 98.25 306 TYR A C 1
ATOM 2284 O O . TYR A 1 306 ? -4.525 18.750 22.648 1.00 98.25 306 TYR A O 1
ATOM 2292 N N . MET A 1 307 ? -4.504 16.506 22.754 1.00 97.25 307 MET A N 1
ATOM 2293 C CA . MET A 1 307 ? -4.137 16.298 21.349 1.00 97.25 307 MET A CA 1
ATOM 2294 C C . MET A 1 307 ? -5.189 16.870 20.392 1.00 97.25 307 MET A C 1
ATOM 2296 O O . MET A 1 307 ? -4.844 17.610 19.474 1.00 97.25 307 MET A O 1
ATOM 2300 N N . GLN A 1 308 ? -6.473 16.590 20.634 1.00 98.00 308 GLN A N 1
ATOM 2301 C CA . GLN A 1 308 ? -7.564 17.094 19.793 1.00 98.00 308 GLN A CA 1
ATOM 2302 C C . GLN A 1 308 ? -7.692 18.622 19.855 1.00 98.00 308 GLN A C 1
ATOM 2304 O O . GLN A 1 308 ? -7.996 19.246 18.848 1.00 98.00 308 GLN A O 1
ATOM 2309 N N . ALA A 1 309 ? -7.416 19.249 21.006 1.00 98.06 309 ALA A N 1
ATOM 2310 C CA . ALA A 1 309 ? -7.439 20.708 21.135 1.00 98.06 309 ALA A CA 1
ATOM 2311 C C . ALA A 1 309 ? -6.313 21.413 20.355 1.00 98.06 309 ALA A C 1
ATOM 2313 O O . ALA A 1 309 ? -6.421 22.609 20.079 1.00 98.06 309 ALA A O 1
ATOM 2314 N N . LYS A 1 310 ? -5.231 20.697 20.023 1.00 96.12 310 LYS A N 1
ATOM 2315 C CA . LYS A 1 310 ? -4.126 21.208 19.200 1.00 96.12 310 LYS A CA 1
ATOM 2316 C C . LYS A 1 310 ? -4.318 20.966 17.707 1.00 96.12 310 LYS A C 1
ATOM 2318 O O . LYS A 1 310 ? -3.722 21.693 16.918 1.00 96.12 310 LYS A O 1
ATOM 2323 N N . ALA A 1 311 ? -5.060 19.926 17.344 1.00 97.56 311 ALA A N 1
ATOM 2324 C CA . ALA A 1 311 ? -5.163 19.463 15.972 1.00 97.56 311 ALA A CA 1
ATOM 2325 C C . ALA A 1 311 ? -6.011 20.410 15.117 1.00 97.56 311 ALA A C 1
ATOM 2327 O O . ALA A 1 311 ? -7.106 20.822 15.505 1.00 97.56 311 ALA A O 1
ATOM 2328 N N . THR A 1 312 ? -5.499 20.745 13.937 1.00 96.25 312 THR A N 1
ATOM 2329 C CA . THR A 1 312 ? -6.234 21.489 12.913 1.00 96.25 312 THR A CA 1
ATOM 2330 C C . THR A 1 312 ? -7.214 20.562 12.198 1.00 96.25 312 THR A C 1
ATOM 2332 O O . THR A 1 312 ? -8.359 20.935 11.943 1.00 96.25 312 THR A O 1
ATOM 2335 N N . VAL A 1 313 ? -6.768 19.341 11.899 1.00 97.81 313 VAL A N 1
ATOM 2336 C CA . VAL A 1 313 ? -7.579 18.241 11.380 1.00 97.81 313 VAL A CA 1
ATOM 2337 C C . VAL A 1 313 ? -7.793 17.242 12.521 1.00 97.81 313 VAL A C 1
ATOM 2339 O O . VAL A 1 313 ? -6.812 16.794 13.110 1.00 97.81 313 VAL A O 1
ATOM 2342 N N . PRO A 1 314 ? -9.042 16.876 12.875 1.00 98.12 314 PRO A N 1
ATOM 2343 C CA . PRO A 1 314 ? -9.292 15.960 13.985 1.00 98.12 314 PRO A CA 1
ATOM 2344 C C . PRO A 1 314 ? -8.513 14.649 13.847 1.00 98.12 314 PRO A C 1
ATOM 2346 O O . PRO A 1 314 ? -8.612 13.962 12.831 1.00 98.12 314 PRO A O 1
ATOM 2349 N N . LEU A 1 315 ? -7.770 14.290 14.893 1.00 98.31 315 LEU A N 1
ATOM 2350 C CA . LEU A 1 315 ? -6.898 13.117 14.877 1.00 98.31 315 LEU A CA 1
ATOM 2351 C C . LEU A 1 315 ? -7.709 11.823 14.922 1.00 98.31 315 LEU A C 1
ATOM 2353 O O . LEU A 1 315 ? -8.663 11.699 15.703 1.00 98.31 315 LEU A O 1
ATOM 2357 N N . LEU A 1 316 ? -7.253 10.812 14.185 1.00 98.56 316 LEU A N 1
ATOM 2358 C CA . LEU A 1 316 ? -7.652 9.429 14.432 1.00 98.56 316 LEU A CA 1
ATOM 2359 C C . LEU A 1 316 ? -6.966 8.920 15.705 1.00 98.56 316 LEU A C 1
ATOM 2361 O O . LEU A 1 316 ? -5.741 8.957 15.822 1.00 98.56 316 LEU A O 1
ATOM 2365 N N . VAL A 1 317 ? -7.748 8.428 16.665 1.00 98.50 317 VAL A N 1
ATOM 2366 C CA . VAL A 1 317 ? -7.231 7.896 17.934 1.00 98.50 317 VAL A CA 1
ATOM 2367 C C . VAL A 1 317 ? -7.447 6.392 17.943 1.00 98.50 317 VAL A C 1
ATOM 2369 O O . VAL A 1 317 ? -8.576 5.919 18.110 1.00 98.50 317 VAL A O 1
ATOM 2372 N N . ALA A 1 318 ? -6.358 5.657 17.741 1.00 98.62 318 ALA A N 1
ATOM 2373 C CA . ALA A 1 318 ? -6.337 4.218 17.570 1.00 98.62 318 ALA A CA 1
ATOM 2374 C C . ALA A 1 318 ? -6.037 3.447 18.865 1.00 98.62 318 ALA A C 1
ATOM 2376 O O . ALA A 1 318 ? -5.352 3.949 19.756 1.00 98.62 318 ALA A O 1
ATOM 2377 N N . ALA A 1 319 ? -6.504 2.200 18.954 1.00 98.31 319 ALA A N 1
ATOM 2378 C CA . ALA A 1 319 ? -6.075 1.237 19.972 1.00 98.31 319 ALA A CA 1
ATOM 2379 C C . ALA A 1 319 ? -6.255 -0.219 19.508 1.00 98.31 319 ALA A C 1
ATOM 2381 O O . ALA A 1 319 ? -7.092 -0.520 18.656 1.00 98.31 319 ALA A O 1
ATOM 2382 N N . ASN A 1 320 ? -5.512 -1.151 20.113 1.00 97.75 320 ASN A N 1
ATOM 2383 C CA . ASN A 1 320 ? -5.580 -2.590 19.813 1.00 97.75 320 ASN A CA 1
ATOM 2384 C C . ASN A 1 320 ? -6.758 -3.278 20.529 1.00 97.75 320 ASN A C 1
ATOM 2386 O O . ASN A 1 320 ? -6.550 -4.137 21.383 1.00 97.75 320 ASN A O 1
ATOM 2390 N N . LEU A 1 321 ? -7.992 -2.880 20.209 1.00 98.06 321 LEU A N 1
ATOM 2391 C CA . LEU A 1 321 ? -9.240 -3.277 20.884 1.00 98.06 321 LEU A CA 1
ATOM 2392 C C . LEU A 1 321 ? -9.675 -4.744 20.642 1.00 98.06 321 LEU A C 1
ATOM 2394 O O . LEU A 1 321 ? -10.800 -4.999 20.217 1.00 98.06 321 LEU A O 1
ATOM 2398 N N . GLU A 1 322 ? -8.800 -5.711 20.925 1.00 97.25 322 GLU A N 1
ATOM 2399 C CA . GLU A 1 322 ? -9.000 -7.127 20.579 1.00 97.25 322 GLU A CA 1
ATOM 2400 C C . GLU A 1 322 ? -9.897 -7.876 21.580 1.00 97.25 322 GLU A C 1
ATOM 2402 O O . GLU A 1 322 ? -10.770 -8.637 21.172 1.00 97.25 322 GLU A O 1
ATOM 2407 N N . THR A 1 323 ? -9.699 -7.677 22.890 1.00 97.38 323 THR A N 1
ATOM 2408 C CA . THR A 1 323 ? -10.360 -8.480 23.946 1.00 97.38 323 THR A CA 1
ATOM 2409 C C . THR A 1 323 ? -11.351 -7.704 24.815 1.00 97.38 323 THR A C 1
ATOM 2411 O O . THR A 1 323 ? -11.872 -8.228 25.803 1.00 97.38 323 THR A O 1
ATOM 2414 N N . GLY A 1 324 ? -11.575 -6.433 24.494 1.00 97.88 324 GLY A N 1
ATOM 2415 C CA . GLY A 1 324 ? -12.343 -5.497 25.307 1.00 97.88 324 GLY A CA 1
ATOM 2416 C C . GLY A 1 324 ? -11.762 -4.085 25.261 1.00 97.88 324 GLY A C 1
ATOM 2417 O O . GLY A 1 324 ? -10.680 -3.841 24.721 1.00 97.88 324 GLY A O 1
ATOM 2418 N N . ALA A 1 325 ? -12.472 -3.142 25.876 1.00 97.56 325 ALA A N 1
ATOM 2419 C CA . ALA A 1 325 ? -12.007 -1.762 26.009 1.00 97.56 325 ALA A CA 1
ATOM 2420 C C . ALA A 1 325 ? -10.839 -1.614 26.999 1.00 97.56 325 ALA A C 1
ATOM 2422 O O . ALA A 1 325 ? -10.144 -0.598 26.986 1.00 97.56 325 ALA A O 1
ATOM 2423 N N . ASN A 1 326 ? -10.549 -2.656 27.790 1.00 97.62 326 ASN A N 1
ATOM 2424 C CA . ASN A 1 326 ? -9.345 -2.724 28.618 1.00 97.62 326 ASN A CA 1
ATOM 2425 C C . ASN A 1 326 ? -8.034 -2.562 27.816 1.00 97.62 326 ASN A C 1
ATOM 2427 O O . ASN A 1 326 ? -6.985 -2.255 28.378 1.00 97.62 326 ASN A O 1
ATOM 2431 N N . MET A 1 327 ? -8.101 -2.775 26.497 1.00 97.12 327 MET A N 1
ATOM 2432 C CA . MET A 1 327 ? -6.982 -2.650 25.565 1.00 97.12 327 MET A CA 1
ATOM 2433 C C . MET A 1 327 ? -6.662 -1.206 25.149 1.00 97.12 327 MET A C 1
ATOM 2435 O O . MET A 1 327 ? -5.656 -0.981 24.478 1.00 97.12 327 MET A O 1
ATOM 2439 N N . ILE A 1 328 ? -7.485 -0.230 25.544 1.00 97.44 328 ILE A N 1
ATOM 2440 C CA . ILE A 1 328 ? -7.114 1.192 25.528 1.00 97.44 328 ILE A CA 1
ATOM 2441 C C . ILE A 1 328 ? -7.007 1.762 26.937 1.00 97.44 328 ILE A C 1
ATOM 2443 O O . ILE A 1 328 ? -6.118 2.571 27.188 1.00 97.44 328 ILE A O 1
ATOM 2447 N N . ALA A 1 329 ? -7.871 1.335 27.861 1.00 97.88 329 ALA A N 1
ATOM 2448 C CA . ALA A 1 329 ? -7.801 1.809 29.231 1.00 97.88 329 ALA A CA 1
ATOM 2449 C C . ALA A 1 329 ? -7.956 0.693 30.258 1.00 97.88 329 ALA A C 1
ATOM 2451 O O . ALA A 1 329 ? -8.947 -0.022 30.255 1.00 97.88 329 ALA A O 1
ATOM 2452 N N . THR A 1 330 ? -6.974 0.538 31.143 1.00 97.88 330 THR A N 1
ATOM 2453 C CA . THR A 1 330 ? -6.784 -0.663 31.981 1.00 97.88 330 THR A CA 1
ATOM 2454 C C . THR A 1 330 ? -7.897 -0.918 33.000 1.00 97.88 330 THR A C 1
ATOM 2456 O O . THR A 1 330 ? -8.047 -2.043 33.473 1.00 97.88 330 THR A O 1
ATOM 2459 N N . ASP A 1 331 ? -8.676 0.107 33.326 1.00 98.06 331 ASP A N 1
ATOM 2460 C CA . ASP A 1 331 ? -9.825 0.107 34.235 1.00 98.06 331 ASP A CA 1
ATOM 2461 C C . ASP A 1 331 ? -11.179 -0.084 33.521 1.00 98.06 331 ASP A C 1
ATOM 2463 O O . ASP A 1 331 ? -12.226 -0.088 34.171 1.00 98.06 331 ASP A O 1
ATOM 2467 N N . LEU A 1 332 ? -11.173 -0.280 32.197 1.00 97.88 332 LEU A N 1
ATOM 2468 C CA . LEU A 1 332 ? -12.357 -0.612 31.401 1.00 97.88 332 LEU A CA 1
ATOM 2469 C C . LEU A 1 332 ? -12.569 -2.128 31.266 1.00 97.88 332 LEU A C 1
ATOM 2471 O O . LEU A 1 332 ? -11.802 -2.958 31.756 1.00 97.88 332 LEU A O 1
ATOM 2475 N N . THR A 1 333 ? -13.662 -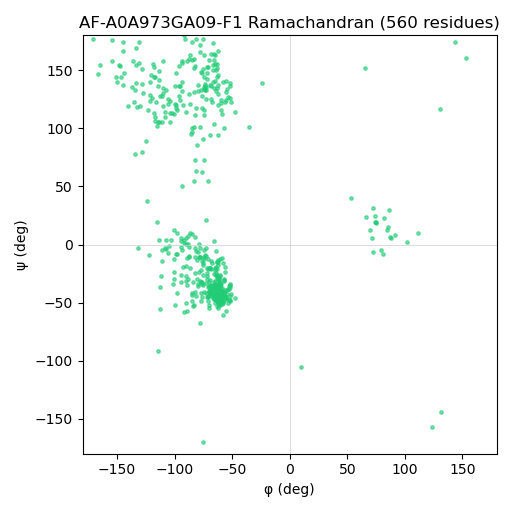2.513 30.606 1.00 98.44 333 THR A N 1
ATOM 2476 C CA . THR A 1 333 ? -14.096 -3.914 30.543 1.00 98.44 333 THR A CA 1
ATOM 2477 C C . THR A 1 333 ? -13.137 -4.780 29.728 1.00 98.44 333 THR A C 1
ATOM 2479 O O . THR A 1 333 ? -12.912 -4.526 28.543 1.00 98.44 333 THR A O 1
ATOM 2482 N N . SER A 1 334 ? -12.653 -5.855 30.353 1.00 97.69 334 SER A N 1
ATOM 2483 C CA . SER A 1 334 ? -12.103 -7.029 29.671 1.00 97.69 334 SER A CA 1
ATOM 2484 C C . SER A 1 334 ? -13.235 -8.021 29.428 1.00 97.69 334 SER A C 1
ATOM 2486 O O . SER A 1 334 ? -13.844 -8.508 30.382 1.00 97.69 334 SER A O 1
ATOM 2488 N N . PHE A 1 335 ? -13.576 -8.257 28.162 1.00 97.69 335 PHE A N 1
ATOM 2489 C CA . PHE A 1 335 ? -14.729 -9.076 27.782 1.00 97.69 335 PHE A CA 1
ATOM 2490 C C . PHE A 1 335 ? -14.339 -10.548 27.619 1.00 97.69 335 PHE A C 1
ATOM 2492 O O . PHE A 1 335 ? -14.976 -11.432 28.187 1.00 97.69 335 PHE A O 1
ATOM 2499 N N . GLY A 1 336 ? -13.281 -10.806 26.852 1.00 96.75 336 GLY A N 1
ATOM 2500 C CA . GLY A 1 336 ? -12.813 -12.144 26.500 1.00 96.75 336 GLY A CA 1
ATOM 2501 C C . GLY A 1 336 ? -12.065 -12.125 25.173 1.00 96.75 336 GLY A C 1
ATOM 2502 O O . GLY A 1 336 ? -12.204 -11.186 24.389 1.00 96.75 336 GLY A O 1
ATOM 2503 N N . SER A 1 337 ? -11.249 -13.145 24.918 1.00 97.88 337 SER A N 1
ATOM 2504 C CA . SER A 1 337 ? -10.523 -13.226 23.652 1.00 97.88 337 SER A CA 1
ATOM 2505 C C . SER A 1 337 ? -11.458 -13.566 22.482 1.00 97.88 337 SER A C 1
ATOM 2507 O O . SER A 1 337 ? -12.470 -14.248 22.687 1.00 97.88 337 SER A O 1
ATOM 2509 N N . PRO A 1 338 ? -11.129 -13.165 21.242 1.00 98.31 338 PRO A N 1
ATOM 2510 C CA . PRO A 1 338 ? -11.893 -13.562 20.060 1.00 98.31 338 PRO A CA 1
ATOM 2511 C C . PRO A 1 338 ? -12.129 -15.077 19.972 1.00 98.31 338 PRO A C 1
ATOM 2513 O O . PRO A 1 338 ? -13.271 -15.499 19.775 1.00 98.31 338 PRO A O 1
ATOM 2516 N N . LEU A 1 339 ? -11.121 -15.907 20.268 1.00 98.06 339 LEU A N 1
ATOM 2517 C CA . LEU A 1 339 ? -11.287 -17.365 20.290 1.00 98.06 339 LEU A CA 1
ATOM 2518 C C . LEU A 1 339 ? -12.301 -17.829 21.347 1.00 98.06 339 LEU A C 1
ATOM 2520 O O . LEU A 1 339 ? -13.106 -18.717 21.074 1.00 98.06 339 LEU A O 1
ATOM 2524 N N . GLN A 1 340 ? -12.299 -17.229 22.543 1.00 98.12 340 GLN A N 1
ATOM 2525 C CA . GLN A 1 340 ? -13.294 -17.545 23.573 1.00 98.12 340 GLN A CA 1
ATOM 2526 C C . GLN A 1 340 ? -14.708 -17.186 23.113 1.00 98.12 340 GLN A C 1
ATOM 2528 O O . GLN A 1 340 ? -15.636 -17.942 23.389 1.00 98.12 340 GLN A O 1
ATOM 2533 N N . THR A 1 341 ? -14.880 -16.073 22.388 1.00 98.06 341 THR A N 1
ATOM 2534 C CA . THR A 1 341 ? -16.194 -15.709 21.837 1.00 98.06 341 THR A CA 1
ATOM 2535 C C . THR A 1 341 ? -16.659 -16.702 20.773 1.00 98.06 341 THR A C 1
ATOM 2537 O O . THR A 1 341 ? -17.806 -17.145 20.834 1.00 98.06 341 THR A O 1
ATOM 2540 N N . ALA A 1 342 ? -15.771 -17.139 19.875 1.00 98.19 342 ALA A N 1
ATOM 2541 C CA . ALA A 1 342 ? -16.082 -18.149 18.865 1.00 98.19 342 ALA A CA 1
ATOM 2542 C C . ALA A 1 342 ? -16.400 -19.521 19.482 1.00 98.19 342 ALA A C 1
ATOM 2544 O O . ALA A 1 342 ? -17.349 -20.188 19.072 1.00 98.19 342 ALA A O 1
ATOM 2545 N N . ALA A 1 343 ? -15.681 -19.913 20.537 1.00 98.19 343 ALA A N 1
ATOM 2546 C CA . ALA A 1 343 ? -15.898 -21.175 21.245 1.00 98.19 343 ALA A CA 1
ATOM 2547 C C . ALA A 1 343 ? -17.288 -21.290 21.903 1.00 98.19 343 ALA A C 1
ATOM 2549 O O . ALA A 1 343 ? -17.706 -22.391 22.258 1.00 98.19 343 ALA A O 1
ATOM 2550 N N . THR A 1 344 ? -18.024 -20.183 22.052 1.00 98.00 344 THR A N 1
ATOM 2551 C CA . THR A 1 344 ? -19.419 -20.222 22.520 1.00 98.00 344 THR A CA 1
ATOM 2552 C C . THR A 1 344 ? -20.385 -20.822 21.495 1.00 98.00 344 THR A C 1
ATOM 2554 O O . THR A 1 344 ? -21.484 -21.226 21.871 1.00 98.00 344 THR A O 1
ATOM 2557 N N . GLY A 1 345 ? -20.005 -20.861 20.212 1.00 96.00 345 GLY A N 1
ATOM 2558 C CA . GLY A 1 345 ? -20.885 -21.252 19.109 1.00 96.00 345 GLY A CA 1
ATOM 2559 C C . GLY A 1 345 ? -21.974 -20.224 18.771 1.00 96.00 345 GLY A C 1
ATOM 2560 O O . GLY A 1 345 ? -22.822 -20.504 17.927 1.00 96.00 345 GLY A O 1
ATOM 2561 N N . ASP A 1 346 ? -21.967 -19.048 19.408 1.00 98.00 346 ASP A N 1
ATOM 2562 C CA . ASP A 1 346 ? -22.923 -17.963 19.176 1.00 98.00 346 ASP A CA 1
ATOM 2563 C C . ASP A 1 346 ? -22.205 -16.714 18.646 1.00 98.00 346 ASP A C 1
ATOM 2565 O O . ASP A 1 346 ? -21.562 -15.968 19.391 1.00 98.00 346 ASP A O 1
ATOM 2569 N N . VAL A 1 347 ? -22.384 -16.455 17.347 1.00 98.56 347 VAL A N 1
ATOM 2570 C CA . VAL A 1 347 ? -21.811 -15.306 16.625 1.00 98.56 347 VAL A CA 1
ATOM 2571 C C . VAL A 1 347 ? -22.189 -13.956 17.250 1.00 98.56 347 VAL A C 1
ATOM 2573 O O . VAL A 1 347 ? -21.455 -12.972 17.126 1.00 98.56 347 VAL A O 1
ATOM 2576 N N . THR A 1 348 ? -23.300 -13.900 17.992 1.00 98.62 348 THR A N 1
ATOM 2577 C CA . THR A 1 348 ? -23.739 -12.699 18.714 1.00 98.62 348 THR A CA 1
ATOM 2578 C C . THR A 1 348 ? -22.703 -12.254 19.748 1.00 98.62 348 THR A C 1
ATOM 2580 O O . THR A 1 348 ? -22.605 -11.065 20.051 1.00 98.62 348 THR A O 1
ATOM 2583 N N . ASN A 1 349 ? -21.887 -13.169 20.279 1.00 98.56 349 ASN A N 1
ATOM 2584 C CA . ASN A 1 349 ? -20.842 -12.818 21.239 1.00 98.56 349 ASN A CA 1
ATOM 2585 C C . ASN A 1 349 ? -19.665 -12.074 20.594 1.00 98.56 349 ASN A C 1
ATOM 2587 O O . ASN A 1 349 ? -19.097 -11.203 21.248 1.00 98.56 349 ASN A O 1
ATOM 2591 N N . ALA A 1 350 ? -19.355 -12.319 19.316 1.00 98.75 350 ALA A N 1
ATOM 2592 C CA . ALA A 1 350 ? -18.380 -11.508 18.580 1.00 98.75 350 ALA A CA 1
ATOM 2593 C C . ALA A 1 350 ? -18.911 -10.089 18.314 1.00 98.75 350 ALA A C 1
ATOM 2595 O O . ALA A 1 350 ? -18.185 -9.112 18.494 1.00 98.75 350 ALA A O 1
ATOM 2596 N N . TYR A 1 351 ? -20.201 -9.959 17.982 1.00 98.88 351 TYR A N 1
ATOM 2597 C CA . TYR A 1 351 ? -20.862 -8.653 17.881 1.00 98.88 351 TYR A CA 1
ATOM 2598 C C . TYR A 1 351 ? -20.831 -7.889 19.214 1.00 98.88 351 TYR A C 1
ATOM 2600 O O . TYR A 1 351 ? -20.455 -6.719 19.250 1.00 98.88 351 TYR A O 1
ATOM 2608 N N . ARG A 1 352 ? -21.166 -8.552 20.331 1.00 98.81 352 ARG A N 1
ATOM 2609 C CA . ARG A 1 352 ? -21.118 -7.951 21.677 1.00 98.81 352 ARG A CA 1
ATOM 2610 C C . ARG A 1 352 ? -19.708 -7.533 22.076 1.00 98.81 352 ARG A C 1
ATOM 2612 O O . ARG A 1 352 ? -19.553 -6.460 22.650 1.00 98.81 352 ARG A O 1
ATOM 2619 N N . LEU A 1 353 ? -18.699 -8.347 21.762 1.00 98.75 353 LEU A N 1
ATOM 2620 C CA . LEU A 1 353 ? -17.298 -7.986 21.969 1.00 98.75 353 LEU A CA 1
ATOM 2621 C C . LEU A 1 353 ? -16.963 -6.690 21.211 1.00 98.75 353 LEU A C 1
ATOM 2623 O O . LEU A 1 353 ? -16.484 -5.741 21.830 1.00 98.75 353 LEU A O 1
ATOM 2627 N N . GLY A 1 354 ? -17.309 -6.611 19.921 1.00 98.69 354 GLY A N 1
ATOM 2628 C CA . GLY A 1 354 ? -17.160 -5.391 19.121 1.00 98.69 354 GLY A CA 1
ATOM 2629 C C . GLY A 1 354 ? -17.870 -4.180 19.742 1.00 98.69 354 GLY A C 1
ATOM 2630 O O . GLY A 1 354 ? -17.261 -3.120 19.883 1.00 98.69 354 GLY A O 1
ATOM 2631 N N . GLN A 1 355 ? -19.118 -4.343 20.200 1.00 98.69 355 GLN A N 1
ATOM 2632 C CA . GLN A 1 355 ? -19.878 -3.273 20.863 1.00 98.69 355 GLN A CA 1
ATOM 2633 C C . GLN A 1 355 ? -19.243 -2.797 22.174 1.00 98.69 355 GLN A C 1
ATOM 2635 O O . GLN A 1 355 ? -19.215 -1.593 22.432 1.00 98.69 355 GLN A O 1
ATOM 2640 N N . VAL A 1 356 ? -18.747 -3.714 23.012 1.00 98.50 356 VAL A N 1
ATOM 2641 C CA . VAL A 1 356 ? -18.083 -3.374 24.282 1.00 98.50 356 VAL A CA 1
ATOM 2642 C C . VAL A 1 356 ? -16.787 -2.621 24.019 1.00 98.50 356 VAL A C 1
ATOM 2644 O O . VAL A 1 356 ? -16.557 -1.586 24.650 1.00 98.50 356 VAL A O 1
ATOM 2647 N N . CYS A 1 357 ? -15.983 -3.099 23.065 1.00 98.44 357 CYS A N 1
ATOM 2648 C CA . CYS A 1 357 ? -14.789 -2.403 22.605 1.00 98.44 357 CYS A CA 1
ATOM 2649 C C . CYS A 1 357 ? -15.129 -0.983 22.140 1.00 98.44 357 CYS A C 1
ATOM 2651 O O . CYS A 1 357 ? -14.599 -0.023 22.693 1.00 98.44 357 CYS A O 1
ATOM 2653 N N . GLY A 1 358 ? -16.041 -0.842 21.174 1.00 98.19 358 GLY A N 1
ATOM 2654 C CA . GLY A 1 358 ? -16.374 0.450 20.579 1.00 98.19 358 GLY A CA 1
ATOM 2655 C C . GLY A 1 358 ? -16.986 1.433 21.580 1.00 98.19 358 GLY A C 1
ATOM 2656 O O . GLY A 1 358 ? -16.502 2.552 21.716 1.00 98.19 358 GLY A O 1
ATOM 2657 N N . THR A 1 359 ? -17.990 1.006 22.350 1.00 98.38 359 THR A N 1
ATOM 2658 C CA . THR A 1 359 ? -18.756 1.900 23.240 1.00 98.38 359 THR A CA 1
ATOM 2659 C C . THR A 1 359 ? -17.879 2.517 24.327 1.00 98.38 359 THR A C 1
ATOM 2661 O O . THR A 1 359 ? -17.916 3.726 24.554 1.00 98.38 359 THR A O 1
ATOM 2664 N N . GLN A 1 360 ? -17.081 1.696 25.016 1.00 98.19 360 GLN A N 1
ATOM 2665 C CA . GLN A 1 360 ? -16.255 2.182 26.121 1.00 98.19 360 GLN A CA 1
ATOM 2666 C C . GLN A 1 360 ? 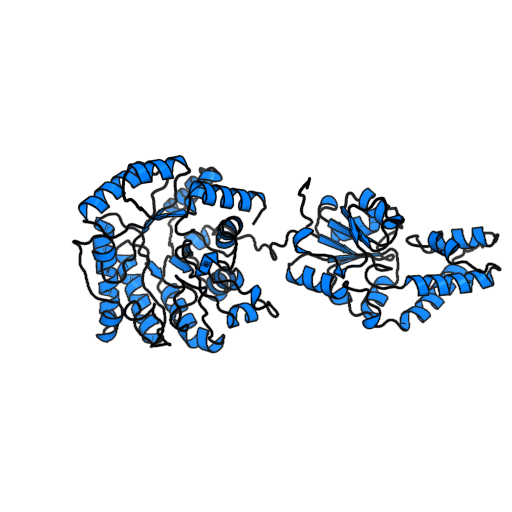-14.981 2.874 25.622 1.00 98.19 360 GLN A C 1
ATOM 2668 O O . GLN A 1 360 ? -14.586 3.885 26.200 1.00 98.19 360 GLN A O 1
ATOM 2673 N N . ALA A 1 361 ? -14.368 2.409 24.525 1.00 97.94 361 ALA A N 1
ATOM 2674 C CA . ALA A 1 361 ? -13.219 3.102 23.943 1.00 97.94 361 ALA A CA 1
ATOM 2675 C C . ALA A 1 361 ? -13.609 4.489 23.404 1.00 97.94 361 ALA A C 1
ATOM 2677 O O . ALA A 1 361 ? -12.871 5.459 23.594 1.00 97.94 361 ALA A O 1
ATOM 2678 N N . ARG A 1 362 ? -14.798 4.623 22.800 1.00 98.19 362 ARG A N 1
ATOM 2679 C CA . ARG A 1 362 ? -15.313 5.916 22.331 1.00 98.19 362 ARG A CA 1
ATOM 2680 C C . ARG A 1 362 ? -15.477 6.924 23.467 1.00 98.19 362 ARG A C 1
ATOM 2682 O O . ARG A 1 362 ? -15.220 8.108 23.260 1.00 98.19 362 ARG A O 1
ATOM 2689 N N . ALA A 1 363 ? -15.841 6.470 24.668 1.00 97.44 363 ALA A N 1
ATOM 2690 C CA . ALA A 1 363 ? -15.999 7.330 25.843 1.00 97.44 363 ALA A CA 1
ATOM 2691 C C . ALA A 1 363 ? -14.686 7.993 26.302 1.00 97.44 363 ALA A C 1
ATOM 2693 O O . ALA A 1 363 ? -14.729 9.065 26.900 1.00 97.44 363 ALA A O 1
ATOM 2694 N N . VAL A 1 364 ? -13.530 7.396 25.990 1.00 97.38 364 VAL A N 1
ATOM 2695 C CA . VAL A 1 364 ? -12.198 7.977 26.257 1.00 97.38 364 VAL A CA 1
ATOM 2696 C C . VAL A 1 364 ? -11.568 8.621 25.012 1.00 97.38 364 VAL A C 1
ATOM 2698 O O . VAL A 1 364 ? -10.389 8.969 25.018 1.00 97.38 364 VAL A O 1
ATOM 2701 N N . GLY A 1 365 ? -12.357 8.808 23.947 1.00 97.25 365 GLY A N 1
ATOM 2702 C CA . GLY A 1 365 ? -11.960 9.523 22.734 1.00 97.25 365 GLY A CA 1
ATOM 2703 C C . GLY A 1 365 ? -11.348 8.662 21.626 1.00 97.25 365 GLY A C 1
ATOM 2704 O O . GLY A 1 365 ? -10.875 9.218 20.639 1.00 97.25 365 GLY A O 1
ATOM 2705 N N . CYS A 1 366 ? -11.369 7.329 21.743 1.00 98.25 366 CYS A N 1
ATOM 2706 C CA . CYS A 1 366 ? -10.955 6.438 20.657 1.00 98.25 366 CYS A CA 1
ATOM 2707 C C . CYS A 1 366 ? -11.949 6.496 19.492 1.00 98.25 366 CYS A C 1
ATOM 2709 O O . CYS A 1 366 ? -13.164 6.447 19.693 1.00 98.25 366 CYS A O 1
ATOM 2711 N N . THR A 1 367 ? -11.433 6.561 18.269 1.00 98.44 367 THR A N 1
ATOM 2712 C CA . THR A 1 367 ? -12.235 6.575 17.038 1.00 98.44 367 THR A CA 1
ATOM 2713 C C . THR A 1 367 ? -11.880 5.436 16.090 1.00 98.44 367 THR A C 1
ATOM 2715 O O . THR A 1 367 ? -12.619 5.199 15.136 1.00 98.44 367 THR A O 1
ATOM 2718 N N . TRP A 1 368 ? -10.804 4.694 16.370 1.00 98.81 368 TRP A N 1
ATOM 2719 C CA . TRP A 1 368 ? -10.289 3.656 15.486 1.00 98.81 368 TRP A CA 1
ATOM 2720 C C . TRP A 1 368 ? -9.798 2.422 16.263 1.00 98.81 368 TRP A C 1
ATOM 2722 O O . TRP A 1 368 ? -8.902 2.488 17.097 1.00 98.81 368 TRP A O 1
ATOM 2732 N N . GLY A 1 369 ? -10.391 1.260 16.021 1.00 98.56 369 GLY A N 1
ATOM 2733 C CA . GLY A 1 369 ? -9.969 -0.004 16.613 1.00 98.56 369 GLY A CA 1
ATOM 2734 C C . GLY A 1 369 ? -9.116 -0.799 15.635 1.00 98.56 369 GLY A C 1
ATOM 2735 O O . GLY A 1 369 ? -9.593 -1.187 14.573 1.00 98.56 369 GLY A O 1
ATOM 2736 N N . PHE A 1 370 ? -7.879 -1.128 16.004 1.00 98.75 370 PHE A N 1
ATOM 2737 C CA . PHE A 1 370 ? -7.044 -2.082 15.267 1.00 98.75 370 PHE A CA 1
ATOM 2738 C C . PHE A 1 370 ? -7.484 -3.521 15.542 1.00 98.75 370 PHE A C 1
ATOM 2740 O O . PHE A 1 370 ? -6.774 -4.309 16.171 1.00 98.75 370 PHE A O 1
ATOM 2747 N N . SER A 1 371 ? -8.722 -3.826 15.163 1.00 97.94 371 SER A N 1
ATOM 2748 C CA . SER A 1 371 ? -9.445 -5.079 15.376 1.00 97.94 371 SER A CA 1
ATOM 2749 C C . SER A 1 371 ? -10.673 -5.123 14.453 1.00 97.94 371 SER A C 1
ATOM 2751 O O . SER A 1 371 ? -11.201 -4.062 14.111 1.00 97.94 371 SER A O 1
ATOM 2753 N N . PRO A 1 372 ? -11.182 -6.311 14.088 1.00 98.62 372 PRO A N 1
ATOM 2754 C CA . PRO A 1 372 ? -10.803 -7.628 14.601 1.00 98.62 372 PRO A CA 1
ATOM 2755 C C . PRO A 1 372 ? -9.595 -8.262 13.902 1.00 98.62 372 PRO A C 1
ATOM 2757 O O . PRO A 1 372 ? -9.286 -7.965 12.750 1.00 98.62 372 PRO A O 1
ATOM 2760 N N . VAL A 1 373 ? -8.962 -9.209 14.599 1.00 98.69 373 VAL A N 1
ATOM 2761 C CA . VAL A 1 373 ? -8.045 -10.174 13.981 1.00 98.69 373 VAL A CA 1
ATOM 2762 C C . VAL A 1 373 ? -8.881 -11.220 13.244 1.00 98.69 373 VAL A C 1
ATOM 2764 O O . VAL A 1 373 ? -9.679 -11.932 13.856 1.00 98.69 373 VAL A O 1
ATOM 2767 N N . VAL A 1 374 ? -8.713 -11.286 11.929 1.00 98.62 374 VAL A N 1
ATOM 2768 C CA . VAL A 1 374 ? -9.435 -12.184 11.015 1.00 98.62 374 VAL A CA 1
ATOM 2769 C C . VAL A 1 374 ? -8.500 -13.192 10.346 1.00 98.62 374 VAL A C 1
ATOM 2771 O O . VAL A 1 374 ? -8.837 -13.784 9.325 1.00 98.62 374 VAL A O 1
ATOM 2774 N N . ASP A 1 375 ? -7.327 -13.400 10.937 1.00 98.44 375 ASP A N 1
ATOM 2775 C CA . ASP A 1 375 ? -6.417 -14.473 10.558 1.00 98.44 375 ASP A CA 1
ATOM 2776 C C . ASP A 1 375 ? -7.066 -15.845 10.791 1.00 98.44 375 ASP A C 1
ATOM 2778 O O . ASP A 1 375 ? -7.822 -16.045 11.750 1.00 98.44 375 ASP A O 1
ATOM 2782 N N . VAL A 1 376 ? -6.746 -16.805 9.922 1.00 98.06 376 VAL A N 1
ATOM 2783 C CA . VAL A 1 376 ? -7.212 -18.190 10.031 1.00 98.06 376 VAL A CA 1
ATOM 2784 C C . VAL A 1 376 ? -6.064 -19.030 10.577 1.00 98.06 376 VAL A C 1
ATOM 2786 O O . VAL A 1 376 ? -5.055 -19.228 9.903 1.00 98.06 376 VAL A O 1
ATOM 2789 N N . GLN A 1 377 ? -6.214 -19.546 11.799 1.00 96.50 377 GLN A N 1
ATOM 2790 C CA . GLN A 1 377 ? -5.170 -20.312 12.488 1.00 96.50 377 GLN A CA 1
ATOM 2791 C C . GLN A 1 377 ? -5.027 -21.730 11.902 1.00 96.50 377 GLN A C 1
ATOM 2793 O O . GLN A 1 377 ? -5.430 -22.715 12.521 1.00 96.50 377 GLN A O 1
ATOM 2798 N N . LEU A 1 378 ? -4.466 -21.858 10.701 1.00 96.69 378 LEU A N 1
ATOM 2799 C CA . LEU A 1 378 ? -4.246 -23.153 10.049 1.00 96.69 378 LEU A CA 1
ATOM 2800 C C . LEU A 1 378 ? -3.063 -23.911 10.665 1.00 96.69 378 LEU A C 1
ATOM 2802 O O . LEU A 1 378 ? -3.095 -25.135 10.796 1.00 96.69 378 LEU A O 1
ATOM 2806 N N . ASN A 1 379 ? -2.033 -23.184 11.090 1.00 96.69 379 ASN A N 1
ATOM 2807 C CA . ASN A 1 379 ? -0.851 -23.732 11.726 1.00 96.69 379 ASN A CA 1
ATOM 2808 C C . ASN A 1 379 ? -0.918 -23.554 13.246 1.00 96.69 379 ASN A C 1
ATOM 2810 O O . ASN A 1 379 ? -0.818 -22.452 13.775 1.00 96.69 379 ASN A O 1
ATOM 2814 N N . HIS A 1 380 ? -1.040 -24.657 13.981 1.00 92.94 380 HIS A N 1
ATOM 2815 C CA . HIS A 1 380 ? -1.069 -24.648 15.447 1.00 92.94 380 HIS A CA 1
ATOM 2816 C C . HIS A 1 380 ? 0.234 -24.144 16.099 1.00 92.94 380 HIS A C 1
ATOM 2818 O O . HIS A 1 380 ? 0.206 -23.775 17.270 1.00 92.94 380 HIS A O 1
ATOM 2824 N N . ALA A 1 381 ? 1.354 -24.141 15.367 1.00 95.19 381 ALA A N 1
ATOM 2825 C CA . ALA A 1 381 ? 2.636 -23.621 15.835 1.00 95.19 381 ALA A CA 1
ATOM 2826 C C . ALA A 1 381 ? 2.804 -22.113 15.584 1.00 95.19 381 ALA A C 1
ATOM 2828 O O . ALA A 1 381 ? 3.733 -21.522 16.129 1.00 95.19 381 ALA A O 1
ATOM 2829 N N . ASN A 1 382 ? 1.914 -21.482 14.803 1.00 96.06 382 ASN A N 1
ATOM 2830 C CA . ASN A 1 382 ? 1.952 -20.038 14.587 1.00 96.06 382 ASN A CA 1
ATOM 2831 C C . ASN A 1 382 ? 1.797 -19.299 15.933 1.00 96.06 382 ASN A C 1
ATOM 2833 O O . ASN A 1 382 ? 0.778 -19.483 16.612 1.00 96.06 382 ASN A O 1
ATOM 2837 N N . PRO A 1 383 ? 2.771 -18.454 16.323 1.00 92.31 383 PRO A N 1
ATOM 2838 C CA . PRO A 1 383 ? 2.775 -17.810 17.633 1.00 92.31 383 PRO A CA 1
ATOM 2839 C C . PRO A 1 383 ? 1.828 -16.602 17.718 1.00 92.31 383 PRO A C 1
ATOM 2841 O O . PRO A 1 383 ? 1.592 -16.098 18.816 1.00 92.31 383 PRO A O 1
ATOM 2844 N N . MET A 1 384 ? 1.284 -16.138 16.587 1.00 89.19 384 MET A N 1
ATOM 2845 C CA . MET A 1 384 ? 0.586 -14.858 16.470 1.00 89.19 384 MET A CA 1
ATOM 2846 C C . MET A 1 384 ? -0.935 -14.951 16.554 1.00 89.19 384 MET A C 1
ATOM 2848 O O . MET A 1 384 ? -1.542 -14.094 17.204 1.00 89.19 384 MET A O 1
ATOM 2852 N N . GLY A 1 385 ? -1.570 -15.940 15.920 1.00 72.75 385 GLY A N 1
ATOM 2853 C CA . GLY A 1 385 ? -3.034 -15.996 15.841 1.00 72.75 385 GLY A CA 1
ATOM 2854 C C . GLY A 1 385 ? -3.714 -16.632 17.065 1.00 72.75 385 GLY A C 1
ATOM 2855 O O . GLY A 1 385 ? -4.778 -16.152 17.458 1.00 72.75 385 GLY A O 1
ATOM 2856 N N . LEU A 1 386 ? -3.076 -17.616 17.725 1.00 84.25 386 LEU A N 1
ATOM 2857 C CA . LEU A 1 386 ? -3.472 -18.308 18.975 1.00 84.25 386 LEU A CA 1
ATOM 2858 C C . LEU A 1 386 ? -4.906 -18.007 19.470 1.00 84.25 386 LEU A C 1
ATOM 2860 O O . LEU A 1 386 ? -5.881 -18.510 18.923 1.00 84.25 386 LEU A O 1
ATOM 2864 N N . THR A 1 387 ? -5.052 -17.198 20.525 1.00 94.25 387 THR A N 1
ATOM 2865 C CA . THR A 1 387 ? -6.356 -16.779 21.065 1.00 94.25 387 THR A CA 1
ATOM 2866 C C . THR A 1 387 ? -6.835 -15.443 20.502 1.00 94.25 387 THR A C 1
ATOM 2868 O O . THR A 1 387 ? -7.891 -14.963 20.913 1.00 94.25 387 THR A O 1
ATOM 2871 N N . ARG A 1 388 ? -6.029 -14.809 19.642 1.00 96.56 388 ARG A N 1
ATOM 2872 C CA . ARG A 1 388 ? -6.255 -13.464 19.104 1.00 96.56 388 ARG A CA 1
ATOM 2873 C C . ARG A 1 388 ? -7.262 -13.472 17.961 1.00 96.56 388 ARG A C 1
ATOM 2875 O O . ARG A 1 388 ? -8.026 -12.525 17.856 1.00 96.56 388 ARG A O 1
ATOM 2882 N N . GLY A 1 389 ? -7.294 -14.529 17.150 1.00 95.56 389 GLY A N 1
ATOM 2883 C CA . GLY A 1 389 ? -8.305 -14.744 16.111 1.00 95.56 389 GLY A CA 1
ATOM 2884 C C . GLY A 1 389 ? -9.512 -15.559 16.592 1.00 95.56 389 GLY A C 1
ATOM 2885 O O . GLY A 1 389 ? -9.577 -16.004 17.737 1.00 95.56 389 GLY A O 1
ATOM 2886 N N . PHE A 1 390 ? -10.471 -15.790 15.694 1.00 98.25 390 PHE A N 1
ATOM 2887 C CA . PHE A 1 390 ? -11.700 -16.551 15.974 1.00 98.25 390 PHE A CA 1
ATOM 2888 C C . PHE A 1 390 ? -11.569 -18.070 15.748 1.00 98.25 390 PHE A C 1
ATOM 2890 O O . PHE A 1 390 ? -12.560 -18.790 15.843 1.00 98.25 390 PHE A O 1
ATOM 2897 N N . GLY A 1 391 ? -10.362 -18.570 15.471 1.00 96.69 391 GLY A N 1
ATOM 2898 C CA . GLY A 1 391 ? -10.068 -19.999 15.345 1.00 96.69 391 GLY A CA 1
ATOM 2899 C C . GLY A 1 391 ? -9.450 -20.383 14.003 1.00 96.69 391 GLY A C 1
ATOM 2900 O O . GLY A 1 391 ? -8.824 -19.570 13.329 1.00 96.69 391 GLY A O 1
ATOM 2901 N N . SER A 1 392 ? -9.599 -21.658 13.647 1.00 96.75 392 SER A N 1
ATOM 2902 C CA . SER A 1 392 ? -8.972 -22.282 12.473 1.00 96.75 392 SER A CA 1
ATOM 2903 C C . SER A 1 392 ? -9.944 -22.585 11.328 1.00 96.75 392 SER A C 1
ATOM 2905 O O . SER A 1 392 ? -9.521 -23.047 10.272 1.00 96.75 392 SER A O 1
ATOM 2907 N N . ASP A 1 393 ? -11.242 -22.340 11.521 1.00 97.94 393 ASP A N 1
ATOM 2908 C CA . ASP A 1 393 ? -12.281 -22.552 10.512 1.00 97.94 393 ASP A CA 1
ATOM 2909 C C . ASP A 1 393 ? -12.637 -21.228 9.823 1.00 97.94 393 ASP A C 1
ATOM 2911 O O . ASP A 1 393 ? -13.123 -20.293 10.463 1.00 97.94 393 ASP A O 1
ATOM 2915 N N . ALA A 1 394 ? -12.410 -21.144 8.510 1.00 98.44 394 ALA A N 1
ATOM 2916 C CA . ALA A 1 394 ? -12.573 -19.904 7.751 1.00 98.44 394 ALA A CA 1
ATOM 2917 C C . ALA A 1 394 ? -14.011 -19.351 7.798 1.00 98.44 394 ALA A C 1
ATOM 2919 O O . ALA A 1 394 ? -14.193 -18.140 7.888 1.00 98.44 394 ALA A O 1
ATOM 2920 N N . ALA A 1 395 ? -15.040 -20.207 7.805 1.00 98.56 395 ALA A N 1
ATOM 2921 C CA . ALA A 1 395 ? -16.436 -19.766 7.884 1.00 98.56 395 ALA A CA 1
ATOM 2922 C C . ALA A 1 395 ? -16.773 -19.162 9.263 1.00 98.56 395 ALA A C 1
ATOM 2924 O O . ALA A 1 395 ? -17.481 -18.152 9.372 1.00 98.56 395 ALA A O 1
ATOM 2925 N N . THR A 1 396 ? -16.226 -19.745 10.329 1.00 98.69 396 THR A N 1
ATOM 2926 C CA . THR A 1 396 ? -16.318 -19.216 11.692 1.00 98.69 396 THR A CA 1
ATOM 2927 C C . THR A 1 396 ? -15.619 -17.863 11.782 1.00 98.69 396 THR A C 1
ATOM 2929 O O . THR A 1 396 ? -16.233 -16.899 12.239 1.00 98.69 396 THR A O 1
ATOM 2932 N N . VAL A 1 397 ? -14.386 -17.752 11.275 1.00 98.75 397 VAL A N 1
ATOM 2933 C CA . VAL A 1 397 ? -13.631 -16.489 11.262 1.00 98.75 397 VAL A CA 1
ATOM 2934 C C . VAL A 1 397 ? -14.360 -15.407 10.462 1.00 98.75 397 VAL A C 1
ATOM 2936 O O . VAL A 1 397 ? -14.520 -14.293 10.958 1.00 98.75 397 VAL A O 1
ATOM 2939 N N . ALA A 1 398 ? -14.884 -15.737 9.280 1.00 98.81 398 ALA A N 1
ATOM 2940 C CA . ALA A 1 398 ? -15.631 -14.812 8.431 1.00 98.81 398 ALA A CA 1
ATOM 2941 C C . ALA A 1 398 ? -16.890 -14.272 9.131 1.00 98.81 398 ALA A C 1
ATOM 2943 O O . ALA A 1 398 ? -17.095 -13.059 9.226 1.00 98.81 398 ALA A O 1
ATOM 2944 N N . SER A 1 399 ? -17.725 -15.167 9.668 1.00 98.81 399 SER A N 1
ATOM 2945 C CA . SER A 1 399 ? -18.985 -14.791 10.324 1.00 98.81 399 SER A CA 1
ATOM 2946 C C . SER A 1 399 ? -18.772 -13.980 11.607 1.00 98.81 399 SER A C 1
ATOM 2948 O O . SER A 1 399 ? -19.463 -12.978 11.819 1.00 98.81 399 SER A O 1
ATOM 2950 N N . HIS A 1 400 ? -17.798 -14.361 12.439 1.00 98.81 400 HIS A N 1
ATOM 2951 C CA . HIS A 1 400 ? -17.492 -13.671 13.694 1.00 98.81 400 HIS A CA 1
ATOM 2952 C C . HIS A 1 400 ? -16.766 -12.346 13.454 1.00 98.81 400 HIS A C 1
ATOM 2954 O O . HIS A 1 400 ? -17.126 -11.342 14.070 1.00 98.81 400 HIS A O 1
ATOM 2960 N N . GLY A 1 401 ? -15.821 -12.304 12.511 1.00 98.75 401 GLY A N 1
ATOM 2961 C CA . GLY A 1 401 ? -15.154 -11.075 12.086 1.00 98.75 401 GLY A CA 1
ATOM 2962 C C . GLY A 1 401 ? -16.153 -10.034 11.586 1.00 98.75 401 GLY A C 1
ATOM 2963 O O . GLY A 1 401 ? -16.157 -8.903 12.068 1.00 98.75 401 GLY A O 1
ATOM 2964 N N . ALA A 1 402 ? -17.081 -10.428 10.710 1.00 98.88 402 ALA A N 1
ATOM 2965 C CA . ALA A 1 402 ? -18.128 -9.537 10.211 1.00 98.88 402 ALA A CA 1
ATOM 2966 C C . ALA A 1 402 ? -19.072 -9.044 11.323 1.00 98.88 402 ALA A C 1
ATOM 2968 O O . ALA A 1 402 ? -19.494 -7.886 11.323 1.00 98.88 402 ALA A O 1
ATOM 2969 N N . ALA A 1 403 ? -19.410 -9.906 12.286 1.00 98.94 403 ALA A N 1
ATOM 2970 C CA . ALA A 1 403 ? -20.230 -9.530 13.434 1.00 98.94 403 ALA A CA 1
ATOM 2971 C C . ALA A 1 403 ? -19.516 -8.528 14.353 1.00 98.94 403 ALA A C 1
ATOM 2973 O O . ALA A 1 403 ? -20.129 -7.544 14.768 1.00 98.94 403 ALA A O 1
ATOM 2974 N N . PHE A 1 404 ? -18.225 -8.738 14.620 1.00 98.88 404 PHE A N 1
ATOM 2975 C CA . PHE A 1 404 ? -17.398 -7.807 15.384 1.00 98.88 404 PHE A CA 1
ATOM 2976 C C . PHE A 1 404 ? -17.291 -6.447 14.683 1.00 98.88 404 PHE A C 1
ATOM 2978 O O . PHE A 1 404 ? -17.494 -5.424 15.336 1.00 98.88 404 PHE A O 1
ATOM 2985 N N . VAL A 1 405 ? -17.013 -6.426 13.368 1.00 98.88 405 VAL A N 1
ATOM 2986 C CA . VAL A 1 405 ? -16.928 -5.189 12.563 1.00 98.88 405 VAL A CA 1
ATOM 2987 C C . VAL A 1 405 ? -18.199 -4.358 12.728 1.00 98.88 405 VAL A C 1
ATOM 2989 O O . VAL A 1 405 ? -18.113 -3.185 13.088 1.00 98.88 405 VAL A O 1
ATOM 2992 N N . ARG A 1 406 ? -19.377 -4.977 12.561 1.00 98.81 406 ARG A N 1
ATOM 2993 C CA . ARG A 1 406 ? -20.665 -4.298 12.771 1.00 98.81 406 ARG A CA 1
ATOM 2994 C C . ARG A 1 406 ? -20.798 -3.749 14.189 1.00 98.81 406 ARG A C 1
ATOM 2996 O O . ARG A 1 406 ? -21.057 -2.564 14.354 1.00 98.81 406 ARG A O 1
ATOM 3003 N N . GLY A 1 407 ? -20.550 -4.576 15.206 1.00 98.75 407 GLY A N 1
ATOM 3004 C CA . GLY A 1 407 ? -20.686 -4.160 16.604 1.00 98.75 407 GLY A CA 1
ATOM 3005 C C . GLY A 1 407 ? -19.783 -2.980 16.981 1.00 98.75 407 GLY A C 1
ATOM 3006 O O . GLY A 1 407 ? -20.220 -2.070 17.682 1.00 98.75 407 GLY A O 1
ATOM 3007 N N . MET A 1 408 ? -18.539 -2.965 16.499 1.00 98.75 408 MET A N 1
ATOM 3008 C CA . MET A 1 408 ? -17.595 -1.876 16.765 1.00 98.75 408 MET A CA 1
ATOM 3009 C C . MET A 1 408 ? -17.968 -0.589 16.014 1.00 98.75 408 MET A C 1
ATOM 3011 O O . MET A 1 408 ? -17.995 0.485 16.619 1.00 98.75 408 MET A O 1
ATOM 3015 N N . GLN A 1 409 ? -18.309 -0.696 14.726 1.00 98.56 409 GLN A N 1
ATOM 3016 C CA . GLN A 1 409 ? -18.627 0.465 13.890 1.00 98.56 409 GLN A CA 1
ATOM 3017 C C . GLN A 1 409 ? -19.968 1.108 14.248 1.00 98.56 409 GLN A C 1
ATOM 3019 O O . GLN A 1 409 ? -20.057 2.333 14.284 1.00 98.56 409 GLN A O 1
ATOM 3024 N N . GLU A 1 410 ? -20.983 0.320 14.610 1.00 98.44 410 GLU A N 1
ATOM 3025 C CA . GLU A 1 410 ? -22.253 0.842 15.137 1.00 98.44 410 GLU A CA 1
ATOM 3026 C C . GLU A 1 410 ? -22.070 1.589 16.469 1.00 98.44 410 GLU A C 1
ATOM 3028 O O . GLU A 1 410 ? -22.832 2.503 16.780 1.00 98.44 410 GLU A O 1
ATOM 3033 N N . ALA A 1 411 ? -21.030 1.252 17.239 1.00 98.31 411 ALA A N 1
ATOM 3034 C CA . ALA A 1 411 ? -20.642 1.974 18.451 1.00 98.31 411 ALA A CA 1
ATOM 3035 C C . ALA A 1 411 ? -19.784 3.230 18.174 1.00 98.31 411 ALA A C 1
ATOM 3037 O O . ALA A 1 411 ? -19.306 3.877 19.109 1.00 98.31 411 ALA A O 1
ATOM 3038 N N . GLY A 1 412 ? -19.597 3.603 16.903 1.00 97.25 412 GLY A N 1
ATOM 3039 C CA . GLY A 1 412 ? -18.900 4.821 16.494 1.00 97.25 412 GLY A CA 1
ATOM 3040 C C . GLY A 1 412 ? -17.375 4.708 16.484 1.00 97.25 412 GLY A C 1
ATOM 3041 O O . GLY A 1 412 ? -16.696 5.728 16.602 1.00 97.25 412 GLY A O 1
ATOM 3042 N N . VAL A 1 413 ? -16.821 3.500 16.368 1.00 98.69 413 VAL A N 1
ATOM 3043 C CA . VAL A 1 413 ? -15.375 3.264 16.246 1.00 98.69 413 VAL A CA 1
ATOM 3044 C C . VAL A 1 413 ? -15.106 2.511 14.946 1.00 98.69 413 VAL A C 1
ATOM 3046 O O . VAL A 1 413 ? -15.668 1.444 14.728 1.00 98.69 413 VAL A O 1
ATOM 3049 N N . ALA A 1 414 ? -14.256 3.048 14.070 1.00 98.75 414 ALA A N 1
ATOM 3050 C CA . ALA A 1 414 ? -13.888 2.370 12.828 1.00 98.75 414 ALA A CA 1
ATOM 3051 C C . ALA A 1 414 ? -13.161 1.051 13.139 1.00 98.75 414 ALA A C 1
ATOM 3053 O O . ALA A 1 414 ? -12.275 1.037 13.992 1.00 98.75 414 ALA A O 1
ATOM 3054 N N . ALA A 1 415 ? -13.508 -0.043 12.459 1.00 98.75 415 ALA A N 1
ATOM 3055 C CA . ALA A 1 415 ? -12.830 -1.328 12.626 1.00 98.75 415 ALA A CA 1
ATOM 3056 C C . ALA A 1 415 ? -11.709 -1.491 11.588 1.00 98.75 415 ALA A C 1
ATOM 3058 O O . ALA A 1 415 ? -11.903 -1.159 10.416 1.00 98.75 415 ALA A O 1
ATOM 3059 N N . SER A 1 416 ? -10.573 -2.047 12.020 1.00 98.75 416 SER A N 1
ATOM 3060 C CA . SER A 1 416 ? -9.449 -2.433 11.163 1.00 98.75 416 SER A CA 1
ATOM 3061 C C . SER A 1 416 ? -9.267 -3.938 11.154 1.00 98.75 416 SER A C 1
ATOM 3063 O O . SER A 1 416 ? -8.770 -4.520 12.123 1.00 98.75 416 SER A O 1
ATOM 3065 N N . VAL A 1 417 ? -9.664 -4.575 10.055 1.00 98.75 417 VAL A N 1
ATOM 3066 C CA . VAL A 1 417 ? -9.463 -6.017 9.888 1.00 98.75 417 VAL A CA 1
ATOM 3067 C C . VAL A 1 417 ? -7.985 -6.306 9.632 1.00 98.75 417 VAL A C 1
ATOM 3069 O O . VAL A 1 417 ? -7.328 -5.604 8.856 1.00 98.75 417 VAL A O 1
ATOM 3072 N N . LYS A 1 418 ? -7.441 -7.323 10.304 1.00 98.44 418 LYS A N 1
ATOM 3073 C CA . LYS A 1 418 ? -6.004 -7.624 10.273 1.00 98.44 418 LYS A CA 1
ATOM 3074 C C . LYS A 1 418 ? -5.700 -9.127 10.385 1.00 98.44 418 LYS A C 1
ATOM 3076 O O . LYS A 1 418 ? -6.517 -9.845 10.951 1.00 98.44 418 LYS A O 1
ATOM 3081 N N . HIS A 1 419 ? -4.577 -9.616 9.862 1.00 98.56 419 HIS A N 1
ATOM 3082 C CA . HIS A 1 419 ? -3.455 -8.856 9.284 1.00 98.56 419 HIS A CA 1
ATOM 3083 C C . HIS A 1 419 ? -3.301 -9.209 7.794 1.00 98.56 419 HIS A C 1
ATOM 3085 O O . HIS A 1 419 ? -2.916 -10.321 7.453 1.00 98.56 419 HIS A O 1
ATOM 3091 N N . TRP A 1 420 ? -3.624 -8.276 6.890 1.00 98.81 420 TRP A N 1
ATOM 3092 C CA . TRP A 1 420 ? -3.654 -8.525 5.438 1.00 98.81 420 TRP A CA 1
ATOM 3093 C C . TRP A 1 420 ? -2.260 -8.902 4.904 1.00 98.81 420 TRP A C 1
ATOM 3095 O O . TRP A 1 420 ? -1.315 -8.179 5.206 1.00 98.81 420 TRP A O 1
ATOM 3105 N N . PRO A 1 421 ? -2.090 -9.997 4.132 1.00 98.38 421 PRO A N 1
ATOM 3106 C CA . PRO A 1 421 ? -3.107 -10.793 3.439 1.00 98.38 421 PRO A CA 1
ATOM 3107 C C . PRO A 1 421 ? -3.542 -12.064 4.193 1.00 98.38 421 PRO A C 1
ATOM 3109 O O . PRO A 1 421 ? -4.241 -12.903 3.625 1.00 98.38 421 PRO A O 1
ATOM 3112 N N . GLY A 1 422 ? -3.133 -12.218 5.452 1.00 97.56 422 GLY A N 1
ATOM 3113 C CA . GLY A 1 422 ? -3.535 -13.298 6.345 1.00 97.56 422 GLY A CA 1
ATOM 3114 C C . GLY A 1 422 ? -2.352 -13.973 7.032 1.00 97.56 422 GLY A C 1
ATOM 3115 O O . GLY A 1 422 ? -1.536 -14.614 6.363 1.00 97.56 422 GLY A O 1
ATOM 3116 N N . ASP A 1 423 ? -2.295 -13.870 8.359 1.00 97.88 423 ASP A N 1
ATOM 3117 C CA . ASP A 1 423 ? -1.404 -14.655 9.224 1.00 97.88 423 ASP A CA 1
ATOM 3118 C C . ASP A 1 423 ? -2.042 -16.021 9.572 1.00 97.88 423 ASP A C 1
ATOM 3120 O O . ASP A 1 423 ? -3.192 -16.299 9.231 1.00 97.88 423 ASP A O 1
ATOM 3124 N N . GLY A 1 424 ? -1.308 -16.895 10.258 1.00 96.69 424 GLY A N 1
ATOM 3125 C CA . GLY A 1 424 ? -1.800 -18.194 10.732 1.00 96.69 424 GLY A CA 1
ATOM 3126 C C . GLY A 1 424 ? -1.355 -19.396 9.897 1.00 96.69 424 GLY A C 1
ATOM 3127 O O . GLY A 1 424 ? -1.725 -20.522 10.227 1.00 96.69 424 GLY A O 1
ATOM 3128 N N . VAL A 1 425 ? -0.545 -19.185 8.851 1.00 97.88 425 VAL A N 1
ATOM 3129 C CA . VAL A 1 425 ? 0.070 -20.246 8.023 1.00 97.88 425 VAL A CA 1
ATOM 3130 C C . VAL A 1 425 ? 1.520 -20.512 8.439 1.00 97.88 425 VAL A C 1
ATOM 3132 O O . VAL A 1 425 ? 1.890 -21.656 8.705 1.00 97.88 425 VAL A O 1
ATOM 3135 N N . ASP A 1 426 ? 2.337 -19.461 8.517 1.00 97.19 426 ASP A N 1
ATOM 3136 C CA . ASP A 1 426 ? 3.741 -19.534 8.940 1.00 97.19 426 ASP A CA 1
ATOM 3137 C C . ASP A 1 426 ? 3.850 -19.935 10.422 1.00 97.19 426 ASP A C 1
ATOM 3139 O O . ASP A 1 426 ? 2.934 -19.683 11.200 1.00 97.19 426 ASP A O 1
ATOM 3143 N N . ASP A 1 427 ? 4.957 -20.541 10.844 1.00 96.62 427 ASP A N 1
ATOM 3144 C CA . ASP A 1 427 ? 5.254 -20.804 12.262 1.00 96.62 427 ASP A CA 1
ATOM 3145 C C . ASP A 1 427 ? 6.122 -19.705 12.902 1.00 96.62 427 ASP A C 1
ATOM 3147 O O . ASP A 1 427 ? 6.522 -19.808 14.065 1.00 96.62 427 ASP A O 1
ATOM 3151 N N . ARG A 1 428 ? 6.394 -18.628 12.159 1.00 96.88 428 ARG A N 1
ATOM 3152 C CA . ARG A 1 428 ? 7.245 -17.507 12.572 1.00 96.88 428 ARG A CA 1
ATOM 3153 C C . ARG A 1 428 ? 6.442 -16.235 12.823 1.00 96.88 428 ARG A C 1
ATOM 3155 O O . ARG A 1 428 ? 5.347 -16.045 12.310 1.00 96.88 428 ARG A O 1
ATOM 3162 N N . ASP A 1 429 ? 7.033 -15.351 13.616 1.00 97.69 429 ASP A N 1
ATOM 3163 C CA . ASP A 1 429 ? 6.458 -14.063 13.991 1.00 97.69 429 ASP A CA 1
ATOM 3164 C C . ASP A 1 429 ? 6.973 -12.941 13.075 1.00 97.69 429 ASP A C 1
ATOM 3166 O O . ASP A 1 429 ? 8.185 -12.708 12.987 1.00 97.69 429 ASP A O 1
ATOM 3170 N N . GLN A 1 430 ? 6.053 -12.207 12.443 1.00 97.69 430 GLN A N 1
ATOM 3171 C CA . GLN A 1 430 ? 6.382 -11.057 11.597 1.00 97.69 430 GLN A CA 1
ATOM 3172 C C . GLN A 1 430 ? 7.059 -9.885 12.341 1.00 97.69 430 GLN A C 1
ATOM 3174 O O . GLN A 1 430 ? 7.689 -9.023 11.721 1.00 97.69 430 GLN A O 1
ATOM 3179 N N . HIS A 1 431 ? 7.010 -9.861 13.679 1.00 98.12 431 HIS A N 1
ATOM 3180 C CA . HIS A 1 431 ? 7.820 -8.937 14.480 1.00 98.12 431 HIS A CA 1
ATOM 3181 C C . HIS A 1 431 ? 9.324 -9.197 14.315 1.00 98.12 431 HIS A C 1
ATOM 3183 O O . HIS A 1 431 ? 10.122 -8.272 14.482 1.00 98.12 431 HIS A O 1
ATOM 3189 N N . LEU A 1 432 ? 9.711 -10.437 13.995 1.00 98.00 432 LEU A N 1
ATOM 3190 C CA . LEU A 1 432 ? 11.097 -10.913 13.988 1.00 98.00 432 LEU A CA 1
ATOM 3191 C C . LEU A 1 432 ? 11.632 -11.225 12.586 1.00 98.00 432 LEU A C 1
ATOM 3193 O O . LEU A 1 432 ? 12.840 -11.145 12.371 1.00 98.00 432 LEU A O 1
ATOM 3197 N N . VAL A 1 433 ? 10.762 -11.580 11.641 1.00 97.56 433 VAL A N 1
ATOM 3198 C CA . VAL A 1 433 ? 11.121 -11.919 10.255 1.00 97.56 433 VAL A CA 1
ATOM 3199 C C . VAL A 1 433 ? 10.036 -11.456 9.290 1.00 97.56 433 VAL A C 1
ATOM 3201 O O . VAL A 1 433 ? 8.928 -11.166 9.710 1.00 97.56 433 VAL A O 1
ATOM 3204 N N . THR A 1 434 ? 10.297 -11.425 7.987 1.00 97.81 434 THR A N 1
ATOM 3205 C CA . THR A 1 434 ? 9.204 -11.319 7.009 1.00 97.81 434 THR A CA 1
ATOM 3206 C C . THR A 1 434 ? 8.505 -12.678 6.921 1.00 97.81 434 THR A C 1
ATOM 3208 O O . THR A 1 434 ? 9.108 -13.663 6.486 1.00 97.81 434 THR A O 1
ATOM 3211 N N . ALA A 1 435 ? 7.261 -12.753 7.393 1.00 97.62 435 ALA A N 1
ATOM 3212 C CA . ALA A 1 435 ? 6.492 -13.996 7.403 1.00 97.62 435 ALA A CA 1
ATOM 3213 C C . ALA A 1 435 ? 5.921 -14.315 6.009 1.00 97.62 435 ALA A C 1
ATOM 3215 O O . ALA A 1 435 ? 5.915 -13.475 5.102 1.00 97.62 435 ALA A O 1
ATOM 3216 N N . VAL A 1 436 ? 5.467 -15.552 5.817 1.00 98.50 436 VAL A N 1
ATOM 3217 C CA . VAL A 1 436 ? 5.046 -16.084 4.517 1.00 98.50 436 VAL A CA 1
ATOM 3218 C C . VAL A 1 436 ? 3.700 -16.791 4.643 1.00 98.50 436 VAL A C 1
ATOM 3220 O O . VAL A 1 436 ? 3.579 -17.820 5.305 1.00 98.50 436 VAL A O 1
ATOM 3223 N N . ASN A 1 437 ? 2.694 -16.293 3.928 1.00 98.62 437 ASN A N 1
ATOM 3224 C CA . ASN A 1 437 ? 1.507 -17.077 3.620 1.00 98.62 437 ASN A CA 1
ATOM 3225 C C . ASN A 1 437 ? 1.815 -17.939 2.386 1.00 98.62 437 ASN A C 1
ATOM 3227 O O . ASN A 1 437 ? 1.852 -17.445 1.258 1.00 98.62 437 ASN A O 1
ATOM 3231 N N . SER A 1 438 ? 2.111 -19.218 2.620 1.00 98.38 438 SER A N 1
ATOM 3232 C CA . SER A 1 438 ? 2.614 -20.158 1.609 1.00 98.38 438 SER A CA 1
ATOM 3233 C C . SER A 1 438 ? 1.527 -20.924 0.849 1.00 98.38 438 SER A C 1
ATOM 3235 O O . SER A 1 438 ? 1.856 -21.816 0.066 1.00 98.38 438 SER A O 1
ATOM 3237 N N . LEU A 1 439 ? 0.251 -20.599 1.073 1.00 98.75 439 LEU A N 1
ATOM 3238 C CA . LEU A 1 439 ? -0.865 -21.249 0.390 1.00 98.75 439 LEU A CA 1
ATOM 3239 C C . LEU A 1 439 ? -0.824 -20.993 -1.120 1.00 98.75 439 LEU A C 1
ATOM 3241 O O . LEU A 1 439 ? -0.356 -19.950 -1.583 1.00 98.75 439 LEU A O 1
ATOM 3245 N N . SER A 1 440 ? -1.367 -21.933 -1.892 1.00 98.81 440 SER A N 1
ATOM 3246 C CA . SER A 1 440 ? -1.693 -21.683 -3.298 1.00 98.81 440 SER A CA 1
ATOM 3247 C C . SER A 1 440 ? -2.809 -20.633 -3.430 1.00 98.81 440 SER A C 1
ATOM 3249 O O . SER A 1 440 ? -3.531 -20.354 -2.471 1.00 98.81 440 SER A O 1
ATOM 3251 N N . VAL A 1 441 ? -2.986 -20.070 -4.632 1.00 98.62 441 VAL A N 1
ATOM 3252 C CA . VAL A 1 441 ? -4.062 -19.097 -4.906 1.00 98.62 441 VAL A CA 1
ATOM 3253 C C . VAL A 1 441 ? -5.435 -19.682 -4.558 1.00 98.62 441 VAL A C 1
ATOM 3255 O O . VAL A 1 441 ? -6.206 -19.033 -3.857 1.00 98.62 441 VAL A O 1
ATOM 3258 N N . ASP A 1 442 ? -5.709 -20.925 -4.960 1.00 98.69 442 ASP A N 1
ATOM 3259 C CA . ASP A 1 442 ? -6.994 -21.591 -4.708 1.00 98.69 442 ASP A CA 1
ATOM 3260 C C . ASP A 1 442 ? -7.243 -21.840 -3.212 1.00 98.69 442 ASP A C 1
ATOM 3262 O O . ASP A 1 442 ? -8.349 -21.626 -2.712 1.00 98.69 442 ASP A O 1
ATOM 3266 N N . GLU A 1 443 ? -6.216 -22.268 -2.473 1.00 98.81 443 GLU A N 1
ATOM 3267 C CA . GLU A 1 443 ? -6.314 -22.486 -1.026 1.00 98.81 443 GLU A CA 1
ATOM 3268 C C . GLU A 1 443 ? -6.517 -21.170 -0.273 1.00 98.81 443 GLU A C 1
ATOM 3270 O O . GLU A 1 443 ? -7.341 -21.101 0.645 1.00 98.81 443 GLU A O 1
ATOM 3275 N N . TRP A 1 444 ? -5.802 -20.114 -0.672 1.00 98.81 444 TRP A N 1
ATOM 3276 C CA . TRP A 1 444 ? -5.979 -18.780 -0.109 1.00 98.81 444 TRP A CA 1
ATOM 3277 C C . TRP A 1 444 ? -7.385 -18.248 -0.405 1.00 98.81 444 TRP A C 1
ATOM 3279 O O . TRP A 1 444 ? -8.058 -17.765 0.503 1.00 98.81 444 TRP A O 1
ATOM 3289 N N . GLU A 1 445 ? -7.877 -18.399 -1.636 1.00 98.50 445 GLU A N 1
ATOM 3290 C CA . GLU A 1 445 ? -9.223 -17.978 -2.043 1.00 98.50 445 GLU A CA 1
ATOM 3291 C C . GLU A 1 445 ? -10.328 -18.689 -1.251 1.00 98.50 445 GLU A C 1
ATOM 3293 O O . GLU A 1 445 ? -11.292 -18.053 -0.806 1.00 98.50 445 GLU A O 1
ATOM 3298 N N . ALA A 1 446 ? -10.168 -19.995 -1.023 1.00 98.38 446 ALA A N 1
ATOM 3299 C CA . ALA A 1 446 ? -11.095 -20.806 -0.238 1.00 98.38 446 ALA A CA 1
ATOM 3300 C C . ALA A 1 446 ? -11.085 -20.470 1.266 1.00 98.38 446 ALA A C 1
ATOM 3302 O O . ALA A 1 446 ? -12.047 -20.789 1.967 1.00 98.38 446 ALA A O 1
ATOM 3303 N N . THR A 1 447 ? -10.022 -19.833 1.765 1.00 98.69 447 THR A N 1
ATOM 3304 C CA . THR A 1 447 ? -9.836 -19.506 3.186 1.00 98.69 447 THR A CA 1
ATOM 3305 C C . THR A 1 447 ? -9.835 -17.994 3.420 1.00 98.69 447 THR A C 1
ATOM 3307 O O . THR A 1 447 ? -10.895 -17.396 3.617 1.00 98.69 447 THR A O 1
ATOM 3310 N N . PHE A 1 448 ? -8.668 -17.356 3.384 1.00 98.75 448 PHE A N 1
ATOM 3311 C CA . PHE A 1 448 ? -8.475 -15.927 3.627 1.00 98.75 448 PHE A CA 1
ATOM 3312 C C . PHE A 1 448 ? -9.271 -15.049 2.658 1.00 98.75 448 PHE A C 1
ATOM 3314 O O . PHE A 1 448 ? -9.913 -14.097 3.095 1.00 98.75 448 PHE A O 1
ATOM 3321 N N . GLY A 1 449 ? -9.318 -15.393 1.368 1.00 98.62 449 GLY A N 1
ATOM 3322 C CA . GLY A 1 449 ? -10.102 -14.663 0.372 1.00 98.62 449 GLY A CA 1
ATOM 3323 C C . GLY A 1 449 ? -11.591 -14.624 0.720 1.00 98.62 449 GLY A C 1
ATOM 3324 O O . GLY A 1 449 ? -12.221 -13.566 0.661 1.00 98.62 449 GLY A O 1
ATOM 3325 N N . HIS A 1 450 ? -12.159 -15.754 1.161 1.00 98.69 450 HIS A N 1
ATOM 3326 C CA . HIS A 1 450 ? -13.535 -15.814 1.660 1.00 98.69 450 HIS A CA 1
ATOM 3327 C C . HIS A 1 450 ? -13.749 -14.929 2.899 1.00 98.69 450 HIS A C 1
ATOM 3329 O O . HIS A 1 450 ? -14.732 -14.182 2.956 1.00 98.69 450 HIS A O 1
ATOM 3335 N N . VAL A 1 451 ? -12.828 -14.974 3.867 1.00 98.88 451 VAL A N 1
ATOM 3336 C CA . VAL A 1 451 ? -12.892 -14.153 5.086 1.00 98.88 451 VAL A CA 1
ATOM 3337 C C . VAL A 1 451 ? -12.848 -12.663 4.749 1.00 98.88 451 VAL A C 1
ATOM 3339 O O . VAL A 1 451 ? -13.741 -11.925 5.170 1.00 98.88 451 VAL A O 1
ATOM 3342 N N . TYR A 1 452 ? -11.866 -12.226 3.953 1.00 98.88 452 TYR A N 1
ATOM 3343 C CA . TYR A 1 452 ? -11.697 -10.820 3.586 1.00 98.88 452 TYR A CA 1
ATOM 3344 C C . TYR A 1 452 ? -12.896 -10.282 2.806 1.00 98.88 452 TYR A C 1
ATOM 3346 O O . TYR A 1 452 ? -13.410 -9.229 3.175 1.00 98.88 452 TYR A O 1
ATOM 3354 N N . ARG A 1 453 ? -13.428 -11.018 1.817 1.00 98.69 453 ARG A N 1
ATOM 3355 C CA . ARG A 1 453 ? -14.679 -10.621 1.140 1.00 98.69 453 ARG A CA 1
ATOM 3356 C C . ARG A 1 453 ? -15.821 -10.417 2.128 1.00 98.69 453 ARG A C 1
ATOM 3358 O O . ARG A 1 453 ? -16.480 -9.389 2.096 1.00 98.69 453 ARG A O 1
ATOM 3365 N N . THR A 1 454 ? -16.000 -11.354 3.056 1.00 98.88 454 THR A N 1
ATOM 3366 C CA . THR A 1 454 ? -17.108 -11.304 4.020 1.00 98.88 454 THR A CA 1
ATOM 3367 C C . THR A 1 454 ? -17.030 -10.081 4.938 1.00 98.88 454 THR A C 1
ATOM 3369 O O . THR A 1 454 ? -18.057 -9.476 5.244 1.00 98.88 454 THR A O 1
ATOM 3372 N N . VAL A 1 455 ? -15.833 -9.690 5.387 1.00 98.81 455 VAL A N 1
ATOM 3373 C CA . VAL A 1 455 ? -15.674 -8.505 6.251 1.00 98.81 455 VAL A CA 1
ATOM 3374 C C . VAL A 1 455 ? -15.680 -7.189 5.472 1.00 98.81 455 VAL A C 1
ATOM 3376 O O . VAL A 1 455 ? -16.157 -6.186 6.000 1.00 98.81 455 VAL A O 1
ATOM 3379 N N . ILE A 1 456 ? -15.227 -7.192 4.214 1.00 98.62 456 ILE A N 1
ATOM 3380 C CA . ILE A 1 456 ? -15.373 -6.057 3.292 1.00 98.62 456 ILE A CA 1
ATOM 3381 C C . ILE A 1 456 ? -16.861 -5.809 3.011 1.00 98.62 456 ILE A C 1
ATOM 3383 O O . ILE A 1 456 ? -17.329 -4.685 3.183 1.00 98.62 456 ILE A O 1
ATOM 3387 N N . ASP A 1 457 ? -17.624 -6.857 2.693 1.00 98.25 457 ASP A N 1
ATOM 3388 C CA . ASP A 1 457 ? -19.076 -6.794 2.474 1.00 98.25 457 ASP A CA 1
ATOM 3389 C C . ASP A 1 457 ? -19.839 -6.374 3.740 1.00 98.25 457 ASP A C 1
ATOM 3391 O O . ASP A 1 457 ? -20.892 -5.740 3.667 1.00 98.25 457 ASP A O 1
ATOM 3395 N N . ALA A 1 458 ? -19.299 -6.685 4.924 1.00 98.38 458 ALA A N 1
ATOM 3396 C CA . ALA A 1 458 ? -19.819 -6.198 6.201 1.00 98.38 458 ALA A CA 1
ATOM 3397 C C . ALA A 1 458 ? -19.527 -4.706 6.457 1.00 98.38 458 ALA A C 1
ATOM 3399 O O . ALA A 1 458 ? -19.979 -4.173 7.472 1.00 98.38 458 ALA A O 1
ATOM 3400 N N . GLY A 1 459 ? -18.796 -4.042 5.558 1.00 98.00 459 GLY A N 1
ATOM 3401 C CA . GLY A 1 459 ? -18.507 -2.614 5.607 1.00 98.00 459 GLY A CA 1
ATOM 3402 C C . GLY A 1 459 ? -17.290 -2.250 6.451 1.00 98.00 459 GLY A C 1
ATOM 3403 O O . GLY A 1 459 ? -17.285 -1.162 7.024 1.00 98.00 459 GLY A O 1
ATOM 3404 N N . ALA A 1 460 ? -16.284 -3.128 6.569 1.00 98.62 460 ALA A N 1
ATOM 3405 C CA . ALA A 1 460 ? -15.035 -2.791 7.256 1.00 98.62 460 ALA A CA 1
ATOM 3406 C C . ALA A 1 460 ? -14.457 -1.472 6.715 1.00 98.62 460 ALA A C 1
ATOM 3408 O O . ALA A 1 460 ? -14.218 -1.331 5.515 1.00 98.62 460 ALA A O 1
ATOM 3409 N N . MET A 1 461 ? -14.260 -0.493 7.599 1.00 98.56 461 MET A N 1
ATOM 3410 C CA . MET A 1 461 ? -13.783 0.837 7.217 1.00 98.56 461 MET A CA 1
ATOM 3411 C C . MET A 1 461 ? -12.287 0.857 6.930 1.00 98.56 461 MET A C 1
ATOM 3413 O O . MET A 1 461 ? -11.849 1.633 6.077 1.00 98.56 461 MET A O 1
ATOM 3417 N N . THR A 1 462 ? -11.504 0.023 7.622 1.00 98.75 462 THR A N 1
ATOM 3418 C CA . THR A 1 462 ? -10.054 -0.024 7.436 1.00 98.75 462 THR A CA 1
ATOM 3419 C C . THR A 1 462 ? -9.504 -1.455 7.380 1.00 98.75 462 THR A C 1
ATOM 3421 O O . THR A 1 462 ? -10.115 -2.402 7.881 1.00 98.75 462 THR A O 1
ATOM 3424 N N . VAL A 1 463 ? -8.329 -1.612 6.772 1.00 98.88 463 VAL A N 1
ATOM 3425 C CA . VAL A 1 463 ? -7.544 -2.856 6.715 1.00 98.88 463 VAL A CA 1
ATOM 3426 C C . VAL A 1 463 ? -6.120 -2.548 7.170 1.00 98.88 463 VAL A C 1
ATOM 3428 O O . VAL A 1 463 ? -5.552 -1.532 6.771 1.00 98.88 463 VAL A O 1
ATOM 3431 N N . MET A 1 464 ? -5.529 -3.428 7.976 1.00 98.94 464 MET A N 1
ATOM 3432 C CA . MET A 1 464 ? -4.112 -3.350 8.337 1.00 98.94 464 MET A CA 1
ATOM 3433 C C . MET A 1 464 ? -3.279 -4.287 7.456 1.00 98.94 464 MET A C 1
ATOM 3435 O O . MET A 1 464 ? -3.456 -5.505 7.520 1.00 98.94 464 MET A O 1
ATOM 3439 N N . ALA A 1 465 ? -2.383 -3.720 6.648 1.00 98.81 465 ALA A N 1
ATOM 3440 C CA . ALA A 1 465 ? -1.449 -4.427 5.776 1.00 98.81 465 ALA A CA 1
ATOM 3441 C C . ALA A 1 465 ? -0.213 -4.893 6.557 1.00 98.81 465 ALA A C 1
ATOM 3443 O O . ALA A 1 465 ? 0.609 -4.090 6.995 1.00 98.81 465 ALA A O 1
ATOM 3444 N N . ALA A 1 466 ? -0.097 -6.204 6.717 1.00 98.62 466 ALA A N 1
ATOM 3445 C CA . ALA A 1 466 ? 0.923 -6.885 7.496 1.00 98.62 466 ALA A CA 1
ATOM 3446 C C . ALA A 1 466 ? 2.271 -6.970 6.776 1.00 98.62 466 ALA A C 1
ATOM 3448 O O . ALA A 1 466 ? 2.397 -6.740 5.567 1.00 98.62 466 ALA A O 1
ATOM 3449 N N . HIS A 1 467 ? 3.274 -7.433 7.515 1.00 98.69 467 HIS A N 1
ATOM 3450 C CA . HIS A 1 467 ? 4.602 -7.737 6.999 1.00 98.69 467 HIS A CA 1
ATOM 3451 C C . HIS A 1 467 ? 4.722 -9.215 6.601 1.00 98.69 467 HIS A C 1
ATOM 3453 O O . HIS A 1 467 ? 5.639 -9.935 7.006 1.00 98.69 467 HIS A O 1
ATOM 3459 N N . ILE A 1 468 ? 3.742 -9.660 5.809 1.00 98.75 468 ILE A N 1
ATOM 3460 C CA . ILE A 1 468 ? 3.559 -11.040 5.361 1.00 98.75 468 ILE A CA 1
ATOM 3461 C C . ILE A 1 468 ? 3.572 -11.060 3.831 1.00 98.75 468 ILE A C 1
ATOM 3463 O O . ILE A 1 468 ? 2.842 -10.307 3.184 1.00 98.75 468 ILE A O 1
ATOM 3467 N N . THR A 1 469 ? 4.398 -11.923 3.250 1.00 98.62 469 THR A N 1
ATOM 3468 C CA . THR A 1 469 ? 4.447 -12.174 1.800 1.00 98.62 469 THR A CA 1
ATOM 3469 C C . THR A 1 469 ? 3.367 -13.173 1.383 1.00 98.62 469 THR A C 1
ATOM 3471 O O . THR A 1 469 ? 2.987 -14.051 2.160 1.00 98.62 469 THR A O 1
ATOM 3474 N N . SER A 1 470 ? 2.895 -13.081 0.136 1.00 98.44 470 SER A N 1
ATOM 3475 C CA . SER A 1 470 ? 2.013 -14.087 -0.475 1.00 98.44 470 SER A CA 1
ATOM 3476 C C . SER A 1 470 ? 2.572 -14.526 -1.835 1.00 98.44 470 SER A C 1
ATOM 3478 O O . SER A 1 470 ? 2.129 -14.047 -2.880 1.00 98.44 470 SER A O 1
ATOM 3480 N N . PRO A 1 471 ? 3.575 -15.429 -1.855 1.00 98.50 471 PRO A N 1
ATOM 3481 C CA . PRO A 1 471 ? 4.321 -15.735 -3.075 1.00 98.50 471 PRO A CA 1
ATOM 3482 C C . PRO A 1 471 ? 3.477 -16.311 -4.218 1.00 98.50 471 PRO A C 1
ATOM 3484 O O . PRO A 1 471 ? 3.821 -16.122 -5.383 1.00 98.50 471 PRO A O 1
ATOM 3487 N N . ALA A 1 472 ? 2.397 -17.040 -3.918 1.00 98.44 472 ALA A N 1
ATOM 3488 C CA . ALA A 1 472 ? 1.503 -17.568 -4.949 1.00 98.44 472 ALA A CA 1
ATOM 3489 C C . ALA A 1 472 ? 0.740 -16.438 -5.658 1.00 98.44 472 ALA A C 1
ATOM 3491 O O . ALA A 1 472 ? 0.712 -16.397 -6.886 1.00 98.44 472 ALA A O 1
ATOM 3492 N N . TRP A 1 473 ? 0.204 -15.480 -4.897 1.00 97.81 473 TRP A N 1
ATOM 3493 C CA . TRP A 1 473 ? -0.477 -14.311 -5.450 1.00 97.81 473 TRP A CA 1
ATOM 3494 C C . TRP A 1 473 ? 0.462 -13.352 -6.170 1.00 97.81 473 TRP A C 1
ATOM 3496 O O . TRP A 1 473 ? 0.118 -12.889 -7.256 1.00 97.81 473 TRP A O 1
ATOM 3506 N N . SER A 1 474 ? 1.653 -13.088 -5.621 1.00 95.88 474 SER A N 1
ATOM 3507 C CA . SER A 1 474 ? 2.639 -12.253 -6.314 1.00 95.88 474 SER A CA 1
ATOM 3508 C C . SER A 1 474 ? 3.003 -12.858 -7.670 1.00 95.88 474 SER A C 1
ATOM 3510 O O . SER A 1 474 ? 3.001 -12.141 -8.661 1.00 95.88 474 SER A O 1
ATOM 3512 N N . ARG A 1 475 ? 3.211 -14.180 -7.773 1.00 93.75 475 ARG A N 1
ATOM 3513 C CA . ARG A 1 475 ? 3.495 -14.832 -9.067 1.00 93.75 475 ARG A CA 1
ATOM 3514 C C . ARG A 1 475 ? 2.296 -14.871 -10.017 1.00 93.75 475 ARG A C 1
ATOM 3516 O O . ARG A 1 475 ? 2.498 -14.789 -11.224 1.00 93.75 475 ARG A O 1
ATOM 3523 N N . GLU A 1 476 ? 1.074 -14.972 -9.499 1.00 93.12 476 GLU A N 1
ATOM 3524 C CA . GLU A 1 476 ? -0.157 -14.888 -10.302 1.00 93.12 476 GLU A CA 1
ATOM 3525 C C . GLU A 1 476 ? -0.334 -13.490 -10.920 1.00 93.12 476 GLU A C 1
ATOM 3527 O O . GLU A 1 476 ? -0.684 -13.352 -12.090 1.00 93.12 476 GLU A O 1
ATOM 3532 N N . LEU A 1 477 ? -0.065 -12.436 -10.146 1.00 86.38 477 LEU A N 1
ATOM 3533 C CA . LEU A 1 477 ? -0.228 -11.042 -10.577 1.00 86.38 477 LEU A CA 1
ATOM 3534 C C . LEU A 1 477 ? 1.001 -10.483 -11.296 1.00 86.38 477 LEU A C 1
ATOM 3536 O O . LEU A 1 477 ? 0.897 -9.502 -12.037 1.00 86.38 477 LEU A O 1
ATOM 3540 N N . ARG A 1 478 ? 2.162 -11.102 -11.087 1.00 88.44 478 ARG A N 1
ATOM 3541 C CA . ARG A 1 478 ? 3.445 -10.787 -11.719 1.00 88.44 478 ARG A CA 1
ATOM 3542 C C . ARG A 1 478 ? 4.118 -12.081 -12.193 1.00 88.44 478 ARG A C 1
ATOM 3544 O O . ARG A 1 478 ? 5.047 -12.570 -11.544 1.00 88.44 478 ARG A O 1
ATOM 3551 N N . PRO A 1 479 ? 3.679 -12.657 -13.327 1.00 85.62 479 PRO A N 1
ATOM 3552 C CA . PRO A 1 479 ? 4.293 -13.866 -13.861 1.00 85.62 479 PRO A CA 1
ATOM 3553 C C . PRO A 1 479 ? 5.799 -13.687 -14.086 1.00 85.62 479 PRO A C 1
ATOM 3555 O O . PRO A 1 479 ? 6.224 -12.801 -14.823 1.00 85.62 479 PRO A O 1
ATOM 3558 N N . GLY A 1 480 ? 6.602 -14.547 -13.456 1.00 85.19 480 GLY A N 1
ATOM 3559 C CA . GLY A 1 480 ? 8.064 -14.515 -13.560 1.00 85.19 480 GLY A CA 1
ATOM 3560 C C . GLY A 1 480 ? 8.784 -13.613 -12.553 1.00 85.19 480 GLY A C 1
ATOM 3561 O O . GLY A 1 480 ? 10.002 -13.495 -12.665 1.00 85.19 480 GLY A O 1
ATOM 3562 N N . ILE A 1 481 ? 8.082 -13.015 -11.579 1.00 86.06 481 ILE A N 1
ATOM 3563 C CA . ILE A 1 481 ? 8.721 -12.303 -10.459 1.00 86.06 481 ILE A CA 1
ATOM 3564 C C . ILE A 1 481 ? 9.726 -13.216 -9.738 1.00 86.06 481 ILE A C 1
ATOM 3566 O O . ILE A 1 481 ? 9.428 -14.386 -9.470 1.00 86.06 481 ILE A O 1
ATOM 3570 N N . ALA A 1 482 ? 10.925 -12.695 -9.466 1.00 85.94 482 ALA A N 1
ATOM 3571 C CA . ALA A 1 482 ? 11.954 -13.427 -8.741 1.00 85.94 482 ALA A CA 1
ATOM 3572 C C . ALA A 1 482 ? 11.620 -13.482 -7.245 1.00 85.94 482 ALA A C 1
ATOM 3574 O O . ALA A 1 482 ? 10.987 -12.578 -6.708 1.00 85.94 482 ALA A O 1
ATOM 3575 N N . ASP A 1 483 ? 12.068 -14.532 -6.555 1.00 87.75 483 ASP A N 1
ATOM 3576 C CA . ASP A 1 483 ? 11.765 -14.730 -5.130 1.00 87.75 483 ASP A CA 1
ATOM 3577 C C . ASP A 1 483 ? 12.265 -13.573 -4.250 1.00 87.75 483 ASP A C 1
ATOM 3579 O O . ASP A 1 483 ? 11.610 -13.218 -3.274 1.00 87.75 483 ASP A O 1
ATOM 3583 N N . GLU A 1 484 ? 13.402 -12.973 -4.610 1.00 88.38 484 GLU A N 1
ATOM 3584 C CA . GLU A 1 484 ? 13.995 -11.818 -3.922 1.00 88.38 484 GLU A CA 1
ATOM 3585 C C . GLU A 1 484 ? 13.196 -10.516 -4.084 1.00 88.38 484 GLU A C 1
ATOM 3587 O O . GLU A 1 484 ? 13.313 -9.631 -3.239 1.00 88.38 484 GLU A O 1
ATOM 3592 N N . ASP A 1 485 ? 12.336 -10.436 -5.103 1.00 89.38 485 ASP A N 1
ATOM 3593 C CA . ASP A 1 485 ? 11.475 -9.281 -5.374 1.00 89.38 485 ASP A CA 1
ATOM 3594 C C . ASP A 1 485 ? 10.078 -9.421 -4.735 1.00 89.38 485 ASP A C 1
ATOM 3596 O O . ASP A 1 485 ? 9.262 -8.500 -4.805 1.00 89.38 485 ASP A O 1
ATOM 3600 N N . ILE A 1 486 ? 9.767 -10.563 -4.105 1.00 93.81 486 ILE A N 1
ATOM 3601 C CA . ILE A 1 486 ? 8.477 -10.783 -3.436 1.00 93.81 486 ILE A CA 1
ATOM 3602 C C . ILE A 1 486 ? 8.483 -10.071 -2.081 1.00 93.81 486 ILE A C 1
ATOM 3604 O O . ILE A 1 486 ? 9.015 -10.561 -1.082 1.00 93.81 486 ILE A O 1
ATOM 3608 N N . LEU A 1 487 ? 7.835 -8.910 -2.046 1.00 97.88 487 LEU A N 1
ATOM 3609 C CA . LEU A 1 487 ? 7.725 -8.063 -0.864 1.00 97.88 487 LEU A CA 1
ATOM 3610 C C . LEU A 1 487 ? 6.496 -8.414 -0.001 1.00 97.88 487 LEU A C 1
ATOM 3612 O O . LEU A 1 487 ? 5.531 -9.019 -0.481 1.00 97.88 487 LEU A O 1
ATOM 3616 N N . PRO A 1 488 ? 6.502 -8.067 1.301 1.00 98.62 488 PRO A N 1
ATOM 3617 C CA . PRO A 1 488 ? 5.317 -8.220 2.138 1.00 98.62 488 PRO A CA 1
ATOM 3618 C C . PRO A 1 488 ? 4.185 -7.291 1.686 1.00 98.62 488 PRO A C 1
ATOM 3620 O O . PRO A 1 488 ? 4.442 -6.250 1.086 1.00 98.62 488 PRO A O 1
ATOM 3623 N N . ALA A 1 489 ? 2.936 -7.604 2.044 1.00 98.62 489 ALA A N 1
ATOM 3624 C CA . ALA A 1 489 ? 1.765 -6.822 1.633 1.00 98.62 489 ALA A CA 1
ATOM 3625 C C . ALA A 1 489 ? 1.881 -5.316 1.931 1.00 98.62 489 ALA A C 1
ATOM 3627 O O . ALA A 1 489 ? 1.477 -4.502 1.105 1.00 98.62 489 ALA A O 1
ATOM 3628 N N . SER A 1 490 ? 2.501 -4.918 3.045 1.00 98.50 490 SER A N 1
ATOM 3629 C CA . SER A 1 490 ? 2.766 -3.505 3.365 1.00 98.50 490 SER A CA 1
ATOM 3630 C C . SER A 1 490 ? 3.661 -2.757 2.356 1.00 98.50 490 SER A C 1
ATOM 3632 O O . SER A 1 490 ? 3.786 -1.541 2.454 1.00 98.50 490 SER A O 1
ATOM 3634 N N . LEU A 1 491 ? 4.323 -3.467 1.437 1.00 97.94 491 LEU A N 1
ATOM 3635 C CA . LEU A 1 491 ? 5.252 -2.943 0.426 1.00 97.94 491 LEU A CA 1
ATOM 3636 C C . LEU A 1 491 ? 4.972 -3.472 -0.997 1.00 97.94 491 LEU A C 1
ATOM 3638 O O . LEU A 1 491 ? 5.648 -3.060 -1.934 1.00 97.94 491 LEU A O 1
ATOM 3642 N N . ALA A 1 492 ? 4.001 -4.373 -1.173 1.00 96.75 492 ALA A N 1
ATOM 3643 C CA . ALA A 1 492 ? 3.733 -5.056 -2.439 1.00 96.75 492 ALA A CA 1
ATOM 3644 C C . ALA A 1 492 ? 2.487 -4.476 -3.145 1.00 96.75 492 ALA A C 1
ATOM 3646 O O . ALA A 1 492 ? 1.359 -4.761 -2.714 1.00 96.75 492 ALA A O 1
ATOM 3647 N N . PRO A 1 493 ? 2.638 -3.677 -4.223 1.00 93.50 493 PRO A N 1
ATOM 3648 C CA . PRO A 1 493 ? 1.509 -3.064 -4.929 1.00 93.50 493 PRO A CA 1
ATOM 3649 C C . PRO A 1 493 ? 0.550 -4.090 -5.541 1.00 93.50 493 PRO A C 1
ATOM 3651 O O . PRO A 1 493 ? -0.664 -3.881 -5.543 1.00 93.50 493 PRO A O 1
ATOM 3654 N N . GLU A 1 494 ? 1.053 -5.227 -6.015 1.00 94.31 494 GLU A N 1
ATOM 3655 C CA . GLU A 1 494 ? 0.216 -6.295 -6.554 1.00 94.31 494 GLU A CA 1
ATOM 3656 C C . GLU A 1 494 ? -0.690 -6.910 -5.474 1.00 94.31 494 GLU A C 1
ATOM 3658 O O . GLU A 1 494 ? -1.834 -7.271 -5.740 1.00 94.31 494 GLU A O 1
ATOM 3663 N N . ILE A 1 495 ? -0.247 -6.941 -4.218 1.00 98.06 495 ILE A N 1
ATOM 3664 C CA . ILE A 1 495 ? -1.052 -7.476 -3.117 1.00 98.06 495 ILE A CA 1
ATOM 3665 C C . ILE A 1 495 ? -2.001 -6.408 -2.554 1.00 98.06 495 ILE A C 1
ATOM 3667 O O . ILE A 1 495 ? -3.196 -6.650 -2.387 1.00 98.06 495 ILE A O 1
ATOM 3671 N N . THR A 1 496 ? -1.509 -5.207 -2.258 1.00 97.56 496 THR A N 1
ATOM 3672 C CA . THR A 1 496 ? -2.306 -4.196 -1.541 1.00 97.56 496 THR A CA 1
ATOM 3673 C C . THR A 1 496 ? -3.140 -3.308 -2.456 1.00 97.56 496 THR A C 1
ATOM 3675 O O . THR A 1 496 ? -4.230 -2.891 -2.070 1.00 97.56 496 THR A O 1
ATOM 3678 N N . THR A 1 497 ? -2.701 -3.051 -3.684 1.00 91.19 497 THR A N 1
ATOM 3679 C CA . THR A 1 497 ? -3.516 -2.310 -4.652 1.00 91.19 497 THR A CA 1
ATOM 3680 C C . THR A 1 497 ? -4.346 -3.269 -5.500 1.00 91.19 497 THR A C 1
ATOM 3682 O O . THR A 1 497 ? -5.575 -3.199 -5.478 1.00 91.19 497 THR A O 1
ATOM 3685 N N . GLU A 1 498 ? -3.718 -4.208 -6.204 1.00 92.75 498 GLU A N 1
ATOM 3686 C CA . GLU A 1 498 ? -4.441 -5.010 -7.201 1.00 92.75 498 GLU A CA 1
ATOM 3687 C C . GLU A 1 498 ? -5.309 -6.099 -6.579 1.00 92.75 498 GLU A C 1
ATOM 3689 O O . GLU A 1 498 ? -6.493 -6.208 -6.903 1.00 92.75 498 GLU A O 1
ATOM 3694 N N . LEU A 1 499 ? -4.770 -6.897 -5.657 1.00 96.94 499 LEU A N 1
ATOM 3695 C CA . LEU A 1 499 ? -5.570 -7.934 -5.018 1.00 96.94 499 LEU A CA 1
ATOM 3696 C C . LEU A 1 499 ? -6.623 -7.326 -4.076 1.00 96.94 499 LEU A C 1
ATOM 3698 O O . LEU A 1 499 ? -7.815 -7.576 -4.252 1.00 96.94 499 LEU A O 1
ATOM 3702 N N . LEU A 1 500 ? -6.221 -6.493 -3.112 1.00 98.06 500 LEU A N 1
ATOM 3703 C CA . LEU A 1 500 ? -7.153 -5.946 -2.117 1.00 98.06 500 LEU A CA 1
ATOM 3704 C C . LEU A 1 500 ? -8.148 -4.928 -2.701 1.00 98.06 500 LEU A C 1
ATOM 3706 O O . LEU A 1 500 ? -9.354 -5.046 -2.475 1.00 98.06 500 LEU A O 1
ATOM 3710 N N . ARG A 1 501 ? -7.683 -3.903 -3.426 1.00 92.75 501 ARG A N 1
ATOM 3711 C CA . ARG A 1 501 ? -8.576 -2.821 -3.881 1.00 92.75 501 ARG A CA 1
ATOM 3712 C C . ARG A 1 501 ? -9.284 -3.155 -5.184 1.00 92.75 501 ARG A C 1
ATOM 3714 O O . ARG A 1 501 ? -10.481 -2.890 -5.286 1.00 92.75 501 ARG A O 1
ATOM 3721 N N . ASP A 1 502 ? -8.585 -3.717 -6.171 1.00 88.94 502 ASP A N 1
ATOM 3722 C CA . ASP A 1 502 ? -9.201 -3.977 -7.479 1.00 88.94 502 ASP A CA 1
ATOM 3723 C C . ASP A 1 502 ? -9.979 -5.292 -7.512 1.00 88.94 502 ASP A C 1
ATOM 3725 O O . ASP A 1 502 ? -11.151 -5.285 -7.888 1.00 88.94 502 ASP A O 1
ATOM 3729 N N . ARG A 1 503 ? -9.358 -6.415 -7.121 1.00 91.50 503 ARG A N 1
ATOM 3730 C CA . ARG A 1 503 ? -10.012 -7.732 -7.190 1.00 91.50 503 ARG A CA 1
ATOM 3731 C C . ARG A 1 503 ? -11.034 -7.936 -6.076 1.00 91.50 503 ARG A C 1
ATOM 3733 O O . ARG A 1 503 ? -12.134 -8.402 -6.360 1.00 91.50 503 ARG A O 1
ATOM 3740 N N . LEU A 1 504 ? -10.701 -7.589 -4.830 1.00 94.88 504 LEU A N 1
ATOM 3741 C CA . LEU A 1 504 ? -11.636 -7.712 -3.702 1.00 94.88 504 LEU A CA 1
ATOM 3742 C C . LEU A 1 504 ? -12.535 -6.486 -3.509 1.00 94.88 504 LEU A C 1
ATOM 3744 O O . LEU A 1 504 ? -13.487 -6.547 -2.735 1.00 94.88 504 LEU A O 1
ATOM 3748 N N . GLY A 1 505 ? -12.268 -5.383 -4.210 1.00 92.50 505 GLY A N 1
ATOM 3749 C CA . GLY A 1 505 ? -13.132 -4.206 -4.187 1.00 92.50 505 GLY A CA 1
ATOM 3750 C C . GLY A 1 505 ? -13.040 -3.371 -2.909 1.00 92.50 505 GLY A C 1
ATOM 3751 O O . GLY A 1 505 ? -13.944 -2.574 -2.657 1.00 92.50 505 GLY A O 1
ATOM 3752 N N . PHE A 1 506 ? -11.986 -3.514 -2.097 1.00 96.75 506 PHE A N 1
ATOM 3753 C CA . PHE A 1 506 ? -11.847 -2.728 -0.873 1.00 96.75 506 PHE A CA 1
ATOM 3754 C C . PHE A 1 506 ? -11.630 -1.239 -1.179 1.00 96.75 506 PHE A C 1
ATOM 3756 O O . PHE A 1 506 ? -10.674 -0.844 -1.851 1.00 96.75 506 PHE A O 1
ATOM 3763 N N . ARG A 1 507 ? -12.519 -0.393 -0.653 1.00 93.94 507 ARG A N 1
ATOM 3764 C CA . ARG A 1 507 ? -12.479 1.068 -0.839 1.00 93.94 507 ARG A CA 1
ATOM 3765 C C . ARG A 1 507 ? -12.125 1.849 0.421 1.00 93.94 507 ARG A C 1
ATOM 3767 O O . ARG A 1 507 ? -12.004 3.062 0.333 1.00 93.94 507 ARG A O 1
ATOM 3774 N N . GLY A 1 508 ? -11.976 1.176 1.560 1.00 96.44 508 GLY A N 1
ATOM 3775 C CA . GLY A 1 508 ? -11.637 1.812 2.828 1.00 96.44 508 GLY A CA 1
ATOM 3776 C C . GLY A 1 508 ? -10.168 2.230 2.935 1.00 96.44 508 GLY A C 1
ATOM 3777 O O . GLY A 1 508 ? -9.409 2.189 1.959 1.00 96.44 508 GLY A O 1
ATOM 3778 N N . LEU A 1 509 ? -9.785 2.615 4.153 1.00 97.94 509 LEU A N 1
ATOM 3779 C CA . LEU A 1 509 ? -8.425 3.036 4.488 1.00 97.94 509 LEU A CA 1
ATOM 3780 C C . LEU A 1 509 ? -7.513 1.818 4.696 1.00 97.94 509 LEU A C 1
ATOM 3782 O O . LEU A 1 509 ? -7.856 0.908 5.451 1.00 97.94 509 LEU A O 1
ATOM 3786 N N . VAL A 1 510 ? -6.331 1.815 4.088 1.00 98.69 510 VAL A N 1
ATOM 3787 C CA . VAL A 1 510 ? -5.280 0.822 4.347 1.00 98.69 510 VAL A CA 1
ATOM 3788 C C . VAL A 1 510 ? -4.188 1.448 5.206 1.00 98.69 510 VAL A C 1
ATOM 3790 O O . VAL A 1 510 ? -3.597 2.454 4.829 1.00 98.69 510 VAL A O 1
ATOM 3793 N N . VAL A 1 511 ? -3.894 0.846 6.352 1.00 98.81 511 VAL A N 1
ATOM 3794 C CA . VAL A 1 511 ? -2.784 1.249 7.226 1.00 98.81 511 VAL A CA 1
ATOM 3795 C C . VAL A 1 511 ? -1.737 0.145 7.249 1.00 98.81 511 VAL A C 1
ATOM 3797 O O . VAL A 1 511 ? -2.102 -1.028 7.245 1.00 98.81 511 VAL A O 1
ATOM 3800 N N . THR A 1 512 ? -0.448 0.469 7.269 1.00 98.88 512 THR A N 1
ATOM 3801 C CA . THR A 1 512 ? 0.573 -0.563 7.506 1.00 98.88 512 THR A CA 1
ATOM 3802 C C . THR A 1 512 ? 0.420 -1.143 8.918 1.00 98.88 512 THR A C 1
ATOM 3804 O O . THR A 1 512 ? -0.071 -0.473 9.827 1.00 98.88 512 THR A O 1
ATOM 3807 N N . ASP A 1 513 ? 0.881 -2.369 9.150 1.00 98.75 513 ASP A N 1
ATOM 3808 C CA . ASP A 1 513 ? 1.260 -2.780 10.503 1.00 98.75 513 ASP A CA 1
ATOM 3809 C C . ASP A 1 513 ? 2.500 -1.978 10.959 1.00 98.75 513 ASP A C 1
ATOM 3811 O O . ASP A 1 513 ? 3.045 -1.156 10.207 1.00 98.75 513 ASP A O 1
ATOM 3815 N N . ALA A 1 514 ? 2.904 -2.134 12.218 1.00 98.31 514 ALA A N 1
ATOM 3816 C CA . ALA A 1 514 ? 3.927 -1.306 12.839 1.00 98.31 514 ALA A CA 1
ATOM 3817 C C . ALA A 1 514 ? 5.269 -1.370 12.085 1.00 98.31 514 ALA A C 1
ATOM 3819 O O . ALA A 1 514 ? 6.008 -2.348 12.178 1.00 98.31 514 ALA A O 1
ATOM 3820 N N . SER A 1 515 ? 5.671 -0.255 11.466 1.00 98.12 515 SER A N 1
ATOM 3821 C CA . SER A 1 515 ? 6.874 -0.157 10.616 1.00 98.12 515 SER A CA 1
ATOM 3822 C C . SER A 1 515 ? 8.210 -0.393 11.337 1.00 98.12 515 SER A C 1
ATOM 3824 O O . SER A 1 515 ? 9.289 -0.402 10.734 1.00 98.12 515 SER A O 1
ATOM 3826 N N . LEU A 1 516 ? 8.159 -0.543 12.660 1.00 96.88 516 LEU A N 1
ATOM 3827 C CA . LEU A 1 516 ? 9.295 -0.864 13.513 1.00 96.88 516 LEU A CA 1
ATOM 3828 C C . LEU A 1 516 ? 9.604 -2.369 13.552 1.00 96.88 516 LEU A C 1
ATOM 3830 O O . LEU A 1 516 ? 10.646 -2.761 14.072 1.00 96.88 516 LEU A O 1
ATOM 3834 N N . MET A 1 517 ? 8.718 -3.207 13.016 1.00 98.12 517 MET A N 1
ATOM 3835 C CA . MET A 1 517 ? 8.875 -4.658 12.982 1.00 98.12 517 MET A CA 1
ATOM 3836 C C . MET A 1 517 ? 9.905 -5.096 11.940 1.00 98.12 517 MET A C 1
ATOM 3838 O O . MET A 1 517 ? 9.998 -4.534 10.845 1.00 98.12 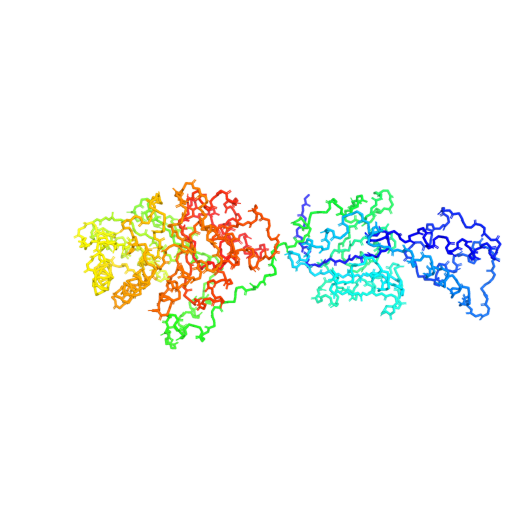517 MET A O 1
ATOM 3842 N N . ALA A 1 518 ? 10.654 -6.154 12.261 1.00 97.81 518 ALA A N 1
ATOM 3843 C CA . ALA A 1 518 ? 11.689 -6.670 11.373 1.00 97.81 518 ALA A CA 1
ATOM 3844 C C . ALA A 1 518 ? 11.118 -7.133 10.024 1.00 97.81 518 ALA A C 1
ATOM 3846 O O . ALA A 1 518 ? 11.771 -6.945 9.001 1.00 97.81 518 ALA A O 1
ATOM 3847 N N . GLY A 1 519 ? 9.884 -7.655 9.991 1.00 97.88 519 GLY A N 1
ATOM 3848 C CA . GLY A 1 519 ? 9.246 -8.085 8.749 1.00 97.88 519 GLY A CA 1
ATOM 3849 C C . GLY A 1 519 ? 9.138 -7.000 7.674 1.00 97.88 519 GLY A C 1
ATOM 3850 O O . GLY A 1 519 ? 9.192 -7.337 6.491 1.00 97.88 519 GLY A O 1
ATOM 3851 N N . MET A 1 520 ? 9.034 -5.722 8.062 1.00 97.56 520 MET A N 1
ATOM 3852 C CA . MET A 1 520 ? 9.047 -4.587 7.128 1.00 97.56 520 MET A CA 1
ATOM 3853 C C . MET A 1 520 ? 10.456 -4.066 6.846 1.00 97.56 520 MET A C 1
ATOM 3855 O O . MET A 1 520 ? 10.723 -3.612 5.740 1.00 97.56 520 MET A O 1
ATOM 3859 N N . GLN A 1 521 ? 11.344 -4.104 7.844 1.00 96.50 521 GLN A N 1
ATOM 3860 C CA . GLN A 1 521 ? 12.678 -3.498 7.754 1.00 96.50 521 GLN A CA 1
ATOM 3861 C C . GLN A 1 521 ? 13.718 -4.372 7.049 1.00 96.50 521 GLN A C 1
ATOM 3863 O O . GLN A 1 521 ? 14.712 -3.855 6.552 1.00 96.50 521 GLN A O 1
ATOM 3868 N N . ILE A 1 522 ? 13.528 -5.692 7.033 1.00 95.38 522 ILE A N 1
ATOM 3869 C CA . ILE A 1 522 ? 14.449 -6.628 6.373 1.00 95.38 522 ILE A CA 1
ATOM 3870 C C . ILE A 1 522 ? 14.511 -6.417 4.847 1.00 95.38 522 ILE A C 1
ATOM 3872 O O . ILE A 1 522 ? 15.623 -6.391 4.319 1.00 95.38 522 ILE A O 1
ATOM 3876 N N . PRO A 1 523 ? 13.384 -6.275 4.118 1.00 91.94 523 PRO A N 1
ATOM 3877 C CA . PRO A 1 523 ? 13.404 -6.269 2.654 1.00 91.94 523 PRO A CA 1
ATOM 3878 C C . PRO A 1 523 ? 13.878 -4.953 2.030 1.00 91.94 523 PRO A C 1
ATOM 3880 O O . PRO A 1 523 ? 14.270 -4.943 0.867 1.00 91.94 523 PRO A O 1
ATOM 3883 N N . MET A 1 524 ? 13.797 -3.831 2.752 1.00 91.12 524 MET A N 1
ATOM 3884 C CA . MET A 1 524 ? 13.993 -2.506 2.162 1.00 91.12 524 MET A CA 1
ATOM 3885 C C . MET A 1 524 ? 14.575 -1.510 3.167 1.00 91.12 524 MET A C 1
ATOM 3887 O O . MET A 1 524 ? 14.178 -1.467 4.330 1.00 91.12 524 MET A O 1
ATOM 3891 N N . ALA A 1 525 ? 15.502 -0.666 2.706 1.00 93.81 525 ALA A N 1
ATOM 3892 C CA . ALA A 1 525 ? 16.053 0.411 3.521 1.00 93.81 525 ALA A CA 1
ATOM 3893 C C . ALA A 1 525 ? 14.953 1.404 3.929 1.00 93.81 525 ALA A C 1
ATOM 3895 O O . ALA A 1 525 ? 14.141 1.802 3.097 1.00 93.81 525 ALA A O 1
ATOM 3896 N N . ARG A 1 526 ? 14.957 1.855 5.193 1.00 96.44 526 ARG A N 1
ATOM 3897 C CA . ARG A 1 526 ? 13.882 2.686 5.767 1.00 96.44 526 ARG A CA 1
ATOM 3898 C C . ARG A 1 526 ? 13.539 3.920 4.923 1.00 96.44 526 ARG A C 1
ATOM 3900 O O . ARG A 1 526 ? 12.362 4.178 4.692 1.00 96.44 526 ARG A O 1
ATOM 3907 N N . HIS A 1 527 ? 14.557 4.628 4.432 1.00 94.00 527 HIS A N 1
ATOM 3908 C CA . HIS A 1 527 ? 14.396 5.816 3.588 1.00 94.00 527 HIS A CA 1
ATOM 3909 C C . HIS A 1 527 ? 13.531 5.560 2.343 1.00 94.00 527 HIS A C 1
ATOM 3911 O O . HIS A 1 527 ? 12.716 6.400 1.974 1.00 94.00 527 HIS A O 1
ATOM 3917 N N . ASP A 1 528 ? 13.679 4.395 1.708 1.00 91.88 528 ASP A N 1
ATOM 3918 C CA . ASP A 1 528 ? 12.904 4.024 0.519 1.00 91.88 528 ASP A CA 1
ATOM 3919 C C . ASP A 1 528 ? 11.603 3.297 0.889 1.00 91.88 528 ASP A C 1
ATOM 3921 O O . ASP A 1 528 ? 10.581 3.469 0.231 1.00 91.88 528 ASP A O 1
ATOM 3925 N N . MET A 1 529 ? 11.615 2.558 1.999 1.00 95.88 529 MET A N 1
ATOM 3926 C CA . MET A 1 529 ? 10.481 1.812 2.546 1.00 95.88 529 MET A CA 1
ATOM 3927 C C . MET A 1 529 ? 9.295 2.707 2.913 1.00 95.88 529 MET A C 1
ATOM 3929 O O . MET A 1 529 ? 8.149 2.335 2.657 1.00 95.88 529 MET A O 1
ATOM 3933 N N . VAL A 1 530 ? 9.548 3.879 3.508 1.00 97.69 530 VAL A N 1
ATOM 3934 C CA . VAL A 1 530 ? 8.488 4.818 3.909 1.00 97.69 530 VAL A CA 1
ATOM 3935 C C . VAL A 1 530 ? 7.634 5.237 2.699 1.00 97.69 530 VAL A C 1
ATOM 3937 O O . VAL A 1 530 ? 6.442 4.919 2.697 1.00 97.69 530 VAL A O 1
ATOM 3940 N N . PRO A 1 531 ? 8.184 5.870 1.641 1.00 96.12 531 PRO A N 1
ATOM 3941 C CA . PRO A 1 531 ? 7.398 6.204 0.454 1.00 96.12 531 PRO A CA 1
ATOM 3942 C C . PRO A 1 531 ? 6.909 4.975 -0.319 1.00 96.12 531 PRO A C 1
ATOM 3944 O O . PRO A 1 531 ? 5.778 4.994 -0.802 1.00 96.12 531 PRO A O 1
ATOM 3947 N N . ALA A 1 532 ? 7.686 3.886 -0.382 1.00 94.56 532 ALA A N 1
ATOM 3948 C CA . ALA A 1 532 ? 7.263 2.667 -1.073 1.00 94.56 532 ALA A CA 1
ATOM 3949 C C . ALA A 1 532 ? 5.991 2.050 -0.472 1.00 94.56 532 ALA A C 1
ATOM 3951 O O . ALA A 1 532 ? 5.157 1.536 -1.211 1.00 94.56 532 ALA A O 1
ATOM 3952 N N . SER A 1 533 ? 5.793 2.133 0.848 1.00 97.19 533 SER A N 1
ATOM 3953 C CA . SER A 1 533 ? 4.573 1.622 1.488 1.00 97.19 533 SER A CA 1
ATOM 3954 C C . SER A 1 533 ? 3.307 2.366 1.050 1.00 97.19 533 SER A C 1
ATOM 3956 O O . SER A 1 533 ? 2.265 1.746 0.819 1.00 97.19 533 SER A O 1
ATOM 3958 N N . ILE A 1 534 ? 3.409 3.687 0.870 1.00 96.88 534 ILE A N 1
ATOM 3959 C CA . ILE A 1 534 ? 2.316 4.517 0.361 1.00 96.88 534 ILE A CA 1
ATOM 3960 C C . ILE A 1 534 ? 2.088 4.214 -1.122 1.00 96.88 534 ILE A C 1
ATOM 3962 O O . ILE A 1 534 ? 0.955 3.967 -1.530 1.00 96.88 534 ILE A O 1
ATOM 3966 N N . ALA A 1 535 ? 3.162 4.120 -1.912 1.00 92.00 535 ALA A N 1
ATOM 3967 C CA . ALA A 1 535 ? 3.095 3.750 -3.326 1.00 92.00 535 ALA A CA 1
ATOM 3968 C C . ALA A 1 535 ? 2.531 2.333 -3.562 1.00 92.00 535 ALA A C 1
ATOM 3970 O O . ALA A 1 535 ? 1.867 2.092 -4.569 1.00 92.00 535 ALA A O 1
ATOM 3971 N N . ALA A 1 536 ? 2.712 1.408 -2.613 1.00 94.12 536 ALA A N 1
ATOM 3972 C CA . ALA A 1 536 ? 2.102 0.078 -2.643 1.00 94.12 536 ALA A CA 1
ATOM 3973 C C . ALA A 1 536 ? 0.569 0.105 -2.462 1.00 94.12 536 ALA A C 1
ATOM 3975 O O . ALA A 1 536 ? -0.108 -0.892 -2.734 1.00 94.12 536 ALA A O 1
ATOM 3976 N N . GLY A 1 537 ? 0.006 1.237 -2.027 1.00 94.19 537 GLY A N 1
ATOM 3977 C CA . GLY A 1 537 ? -1.430 1.448 -1.851 1.00 94.19 537 GLY A CA 1
ATOM 3978 C C . GLY A 1 537 ? -1.883 1.582 -0.398 1.00 94.19 537 GLY A C 1
ATOM 3979 O O . GLY A 1 537 ? -3.097 1.565 -0.156 1.00 94.19 537 GLY A O 1
ATOM 3980 N N . CYS A 1 538 ? -0.952 1.703 0.556 1.00 97.75 538 CYS A N 1
ATOM 3981 C CA . CYS A 1 538 ? -1.288 2.093 1.924 1.00 97.75 538 CYS A CA 1
ATOM 3982 C C . CYS A 1 538 ? -1.621 3.590 1.974 1.00 97.75 538 CYS A C 1
ATOM 3984 O O . CYS A 1 538 ? -0.941 4.413 1.371 1.00 97.75 538 CYS A O 1
ATOM 3986 N N . ASP A 1 539 ? -2.653 3.952 2.727 1.00 97.62 539 ASP A N 1
ATOM 3987 C CA . ASP A 1 539 ? -3.056 5.344 2.947 1.00 97.62 539 ASP A CA 1
ATOM 3988 C C . ASP A 1 539 ? -2.409 5.937 4.206 1.00 97.62 539 ASP A C 1
ATOM 3990 O O . ASP A 1 539 ? -2.382 7.154 4.375 1.00 97.62 539 ASP A O 1
ATOM 3994 N N . MET A 1 540 ? -1.929 5.087 5.121 1.00 98.44 540 MET A N 1
ATOM 3995 C CA . MET A 1 540 ? -1.340 5.521 6.383 1.00 98.44 540 MET A CA 1
ATOM 3996 C C . MET A 1 540 ? -0.185 4.608 6.819 1.00 98.44 540 MET A C 1
ATOM 3998 O O . MET A 1 540 ? -0.272 3.382 6.752 1.00 98.44 540 MET A O 1
ATOM 4002 N N . PHE A 1 541 ? 0.893 5.222 7.293 1.00 98.69 541 PHE A N 1
ATOM 4003 C CA . PHE A 1 541 ? 2.106 4.599 7.798 1.00 98.69 541 PHE A CA 1
ATOM 4004 C C . PHE A 1 541 ? 2.072 4.547 9.325 1.00 98.69 541 PHE A C 1
ATOM 4006 O O . PHE A 1 541 ? 1.965 5.578 10.002 1.00 98.69 541 PHE A O 1
ATOM 4013 N N . LEU A 1 542 ? 2.136 3.335 9.874 1.00 98.62 542 LEU A N 1
ATOM 4014 C CA . LEU A 1 542 ? 2.023 3.102 11.306 1.00 98.62 542 LEU A CA 1
ATOM 4015 C C . LEU A 1 542 ? 3.393 3.085 11.983 1.00 98.62 542 LEU A C 1
ATOM 4017 O O . LEU A 1 542 ? 4.228 2.215 11.734 1.00 98.62 542 LEU A O 1
ATOM 4021 N N . PHE A 1 543 ? 3.549 4.011 12.923 1.00 98.06 543 PHE A N 1
ATOM 4022 C CA . PHE A 1 543 ? 4.716 4.249 13.768 1.00 98.06 543 PHE A CA 1
ATOM 4023 C C . PHE A 1 543 ? 5.954 4.707 13.013 1.00 98.06 543 PHE A C 1
ATOM 4025 O O . PHE A 1 543 ? 6.180 4.387 11.850 1.00 98.06 543 PHE A O 1
ATOM 4032 N N . THR A 1 544 ? 6.782 5.456 13.725 1.00 96.94 544 THR A N 1
ATOM 4033 C CA . THR A 1 544 ? 8.027 6.014 13.216 1.00 96.94 544 THR A CA 1
ATOM 4034 C C . THR A 1 544 ? 9.168 5.661 14.152 1.00 96.94 544 THR A C 1
ATOM 4036 O O . THR A 1 544 ? 8.959 5.449 15.350 1.00 96.94 544 THR A O 1
ATOM 4039 N N . LEU A 1 545 ? 10.373 5.548 13.594 1.00 92.38 545 LEU A N 1
ATOM 4040 C CA . LEU A 1 545 ? 11.589 5.418 14.398 1.00 92.38 545 LEU A CA 1
ATOM 4041 C C . LEU A 1 545 ? 12.048 6.811 14.827 1.00 92.38 545 LEU A C 1
ATOM 4043 O O . LEU A 1 545 ? 12.210 7.081 16.014 1.00 92.38 545 LEU A O 1
ATOM 4047 N N . ASP A 1 546 ? 12.170 7.696 13.841 1.00 96.25 546 ASP A N 1
ATOM 4048 C CA . ASP A 1 546 ? 12.302 9.134 14.005 1.00 96.25 546 ASP A CA 1
ATOM 4049 C C . ASP A 1 546 ? 11.285 9.805 13.078 1.00 96.25 546 ASP A C 1
ATOM 4051 O O . ASP A 1 546 ? 11.293 9.608 11.862 1.00 96.25 546 ASP A O 1
ATOM 4055 N N . TYR A 1 547 ? 10.361 10.571 13.658 1.00 97.50 547 TYR A N 1
ATOM 4056 C CA . TYR A 1 547 ? 9.264 11.154 12.891 1.00 97.50 547 TYR A CA 1
ATOM 4057 C C . TYR A 1 547 ? 9.742 12.200 11.875 1.00 97.50 547 TYR A C 1
ATOM 4059 O O . TYR A 1 547 ? 9.192 12.277 10.779 1.00 97.50 547 TYR A O 1
ATOM 4067 N N . ALA A 1 548 ? 10.771 12.985 12.203 1.00 98.12 548 ALA A N 1
ATOM 4068 C CA . ALA A 1 548 ? 11.281 14.001 11.290 1.00 98.12 548 ALA A CA 1
ATOM 4069 C C . ALA A 1 548 ? 12.000 13.364 10.095 1.00 98.12 548 ALA A C 1
ATOM 4071 O O . ALA A 1 548 ? 11.818 13.815 8.963 1.00 98.12 548 ALA A O 1
ATOM 4072 N N . GLU A 1 549 ? 12.771 12.302 10.332 1.00 98.25 549 GLU A N 1
ATOM 4073 C CA . GLU A 1 549 ? 13.445 11.544 9.275 1.00 98.25 549 GLU A CA 1
ATOM 4074 C C . GLU A 1 549 ? 12.450 10.828 8.353 1.00 98.25 549 GLU A C 1
ATOM 4076 O O . GLU A 1 549 ? 12.585 10.893 7.128 1.00 98.25 549 GLU A O 1
ATOM 4081 N N . ASP A 1 550 ? 11.412 10.203 8.912 1.00 98.44 550 ASP A N 1
ATOM 4082 C CA . ASP A 1 550 ? 10.399 9.501 8.118 1.00 98.44 550 ASP A CA 1
ATOM 4083 C C . ASP A 1 550 ? 9.554 10.479 7.282 1.00 98.44 550 ASP A C 1
ATOM 4085 O O . ASP A 1 550 ? 9.292 10.224 6.105 1.00 98.44 550 ASP A O 1
ATOM 4089 N N . VAL A 1 551 ? 9.192 11.644 7.836 1.00 98.56 551 VAL A N 1
ATOM 4090 C CA . VAL A 1 551 ? 8.526 12.724 7.081 1.00 98.56 551 VAL A CA 1
ATOM 4091 C C . VAL A 1 551 ? 9.424 13.240 5.957 1.00 98.56 551 VAL A C 1
ATOM 4093 O O . VAL A 1 551 ? 8.954 13.437 4.834 1.00 98.56 551 VAL A O 1
ATOM 4096 N N . ALA A 1 552 ? 10.716 13.442 6.228 1.00 98.12 552 ALA A N 1
ATOM 4097 C CA . ALA A 1 552 ? 11.672 13.877 5.215 1.00 98.12 552 ALA A CA 1
ATOM 4098 C C . ALA A 1 552 ? 11.825 12.840 4.091 1.00 98.12 552 ALA A C 1
ATOM 4100 O O . ALA A 1 552 ? 11.840 13.222 2.920 1.00 98.12 552 ALA A O 1
ATOM 4101 N N . SER A 1 553 ? 11.867 11.552 4.441 1.00 97.00 553 SER A N 1
ATOM 4102 C CA . SER A 1 553 ? 11.939 10.433 3.494 1.00 97.00 553 SER A CA 1
ATOM 4103 C C . SER A 1 553 ? 10.691 10.362 2.610 1.00 97.00 553 SER A C 1
ATOM 4105 O O . SER A 1 553 ? 10.799 10.209 1.394 1.00 97.00 553 SER A O 1
ATOM 4107 N N . LEU A 1 554 ? 9.497 10.558 3.185 1.00 97.12 554 LEU A N 1
ATOM 4108 C CA . LEU A 1 554 ? 8.250 10.573 2.417 1.00 97.12 554 LEU A CA 1
ATOM 4109 C C . LEU A 1 554 ? 8.176 11.781 1.470 1.00 97.12 554 LEU A C 1
ATOM 4111 O O . LEU A 1 554 ? 7.819 11.632 0.303 1.00 97.12 554 LEU A O 1
ATOM 4115 N N . LEU A 1 555 ? 8.572 12.970 1.937 1.00 95.06 555 LEU A N 1
ATOM 4116 C CA . LEU A 1 555 ? 8.663 14.167 1.093 1.00 95.06 555 LEU A CA 1
ATOM 4117 C C . LEU A 1 555 ? 9.671 13.995 -0.046 1.00 95.06 555 LEU A C 1
ATOM 4119 O O . LEU A 1 555 ? 9.417 14.458 -1.158 1.00 95.06 555 LEU A O 1
ATOM 4123 N N . ASP A 1 556 ? 10.814 13.362 0.214 1.00 89.25 556 ASP A N 1
ATOM 4124 C CA . ASP A 1 556 ? 11.787 13.038 -0.827 1.00 89.25 556 ASP A CA 1
ATOM 4125 C C . ASP A 1 556 ? 11.211 12.057 -1.854 1.00 89.25 556 ASP A C 1
ATOM 4127 O O . ASP A 1 556 ? 11.282 12.328 -3.052 1.00 89.25 556 ASP A O 1
ATOM 4131 N N . GLY A 1 557 ? 10.547 10.990 -1.398 1.00 85.31 557 GLY A N 1
ATOM 4132 C CA . GLY A 1 557 ? 9.827 10.056 -2.263 1.00 85.31 557 GLY A CA 1
ATOM 4133 C C . GLY A 1 557 ? 8.845 10.765 -3.196 1.00 85.31 557 GLY A C 1
ATOM 4134 O O . GLY A 1 557 ? 8.918 10.579 -4.409 1.00 85.31 557 GLY A O 1
ATOM 4135 N N . VAL A 1 558 ? 8.025 11.681 -2.666 1.00 84.06 558 VAL A N 1
ATOM 4136 C CA . VAL A 1 558 ? 7.106 12.503 -3.475 1.00 84.06 558 VAL A CA 1
ATOM 4137 C C . VAL A 1 558 ? 7.852 13.338 -4.523 1.00 84.06 558 VAL A C 1
ATOM 4139 O O . VAL A 1 558 ? 7.410 13.418 -5.668 1.00 84.06 558 VAL A O 1
ATOM 4142 N N . ARG A 1 559 ? 8.993 13.953 -4.180 1.00 82.88 559 ARG A N 1
ATOM 4143 C CA . ARG A 1 559 ? 9.798 14.736 -5.142 1.00 82.88 559 ARG A CA 1
ATOM 4144 C C . ARG A 1 559 ? 10.425 13.864 -6.228 1.00 82.88 559 ARG A C 1
ATOM 4146 O O . ARG A 1 559 ? 10.534 14.314 -7.367 1.00 82.88 559 ARG A O 1
ATOM 4153 N N . ARG A 1 560 ? 10.833 12.641 -5.881 1.00 80.75 560 ARG A N 1
ATOM 4154 C CA . ARG A 1 560 ? 11.317 11.619 -6.825 1.00 80.75 560 ARG A CA 1
ATOM 4155 C C . ARG A 1 560 ? 10.184 10.983 -7.635 1.00 80.75 560 ARG A C 1
ATOM 4157 O O . ARG A 1 560 ? 10.447 10.337 -8.643 1.00 80.75 560 ARG A O 1
ATOM 4164 N N . GLY A 1 561 ? 8.943 11.220 -7.221 1.00 76.06 561 GLY A N 1
ATOM 4165 C CA . GLY A 1 561 ? 7.725 10.767 -7.871 1.00 76.06 561 GLY A CA 1
ATOM 4166 C C . GLY A 1 561 ? 7.252 9.380 -7.447 1.00 76.06 561 GLY A C 1
ATOM 4167 O O . GLY A 1 561 ? 6.302 8.917 -8.065 1.00 76.06 561 GLY A O 1
ATOM 4168 N N . VAL A 1 562 ? 7.887 8.751 -6.450 1.00 71.50 562 VAL A N 1
ATOM 4169 C CA . VAL A 1 562 ? 7.585 7.389 -5.961 1.00 71.50 562 VAL A CA 1
ATOM 4170 C C . VAL A 1 562 ? 6.089 7.151 -5.794 1.00 71.50 562 VAL A C 1
ATOM 4172 O O . VAL A 1 562 ? 5.419 8.014 -5.180 1.00 71.50 562 VAL A O 1
#

Radius of gyration: 31.46 Å; Cα contacts (8 Å, |Δi|>4): 1168; chains: 1; bounding box: 62×48×100 Å

Foldseek 3Di:
DDPDDFFQAEEEEDDLAFFPLLVLLLVLLQVLLVVLVDRQDPVLSLVVPQAALLVSVVSSCVRSVHDQDPVSCVVSSVSSVVSSVVSLLPAALVRTFPQNVVVLVVCVLLPRAYEYQYLAPCRCVSCVRNVCNVSHPYYQYNVNDDHTFVALRSVCVRCVSVVHQLCNYEYEEAACRVLNSSVVSNHAYEHAPDCVGHVSHPYYDPGNNPDDSVVRHLSNRPQPPPDDDDVVLCCDFPNVDDPVRVVVVVVVVVPDDPLQLLQQQAEAECVVVDPVVLVVLVVLPNHQAYEAAEEALVSLLVSLVSNQVPDPDGHAYEFQLAQALCRRYVPADRHGGLQVQLVVVDLLSLLVSLQRNQQVNVVSPHAEHADDELAAQCDPLAPPPNRRANYNDQVSSQSSRLSSQLSNVVSRHAYEYDDPPHDNQFNDDQLEAQAEPADAPVVSCVHSVSSLLSNVVSRRQEYEFELYFYVNQCCVQSPPDDPLRGGGLLQALSRVPVVNCPVSVRSHAYEYDACNGHSQPVSDPLLQSLLSSVSSPHSHYYHDPDSNSSSVSNVVSVVSVD

Nearest PDB structures (foldseek):
  5vqd-assembly1_A  TM=9.658E-01  e=1.124E-33  unidentified
  5vqe-assembly1_A  TM=9.573E-01  e=1.249E-33  unidentified
  6hdm-assembly1_A  TM=9.382E-01  e=4.798E-20  Lactococcus lactis subsp. lactis Il1403
  5oly-assembly1_G  TM=9.466E-01  e=8.139E-20  Lactococcus lactis subsp. lactis
  6hdh-assembly2_B  TM=9.104E-01  e=2.545E-20  Lactococcus lactis subsp. lactis Il1403

pLDDT: mean 91.84, std 10.34, range [26.67, 98.94]